Protein AF-A0A507BYQ8-F1 (afdb_monomer)

pLDDT: mean 74.05, std 13.28, range [30.5, 93.62]

InterPro domains:
  IPR000157 Toll/interleukin-1 receptor homology (TIR) domain [PF13676] (16-131)
  IPR011047 Quinoprotein alcohol dehydrogenase-like superfamily [SSF50998] (225-526)
  IPR015943 WD40/YVTN repeat-like-containing domain superfamily [G3DSA:2.130.10.10] (195-340)
  IPR015943 WD40/YVTN repeat-like-containing domain superfamily [G3DSA:2.130.10.10] (341-528)
  IPR035897 Toll/interleukin-1 receptor homology (TIR) domain superfamily [G3DSA:3.40.50.10140] (6-141)
  IPR035897 Toll/interleukin-1 receptor homology (TIR) domain superfamily [SSF52200] (12-134)

Radius of gyration: 25.66 Å; Cα contacts (8 Å, |Δi|>4): 1224; chains: 1; bounding box: 76×55×76 Å

Structure (mmCIF, N/CA/C/O backbone):
data_AF-A0A507BYQ8-F1
#
_entry.id   AF-A0A507BYQ8-F1
#
loop_
_atom_site.group_PDB
_atom_site.id
_atom_site.type_symbol
_atom_site.label_atom_id
_atom_site.label_alt_id
_atom_site.label_comp_id
_atom_site.label_asym_id
_atom_site.label_entity_id
_atom_site.label_seq_id
_atom_site.pdbx_PDB_ins_code
_atom_site.Cartn_x
_atom_site.Cartn_y
_atom_site.Cartn_z
_atom_site.occupancy
_atom_site.B_iso_or_equiv
_atom_site.auth_seq_id
_atom_site.auth_comp_id
_atom_site.auth_asym_id
_atom_site.auth_atom_id
_atom_site.pdbx_PDB_model_num
ATOM 1 N N . MET A 1 1 ? 28.624 -10.989 -25.364 1.00 43.06 1 MET A N 1
ATOM 2 C CA . MET A 1 1 ? 28.051 -11.951 -26.350 1.00 43.06 1 MET A CA 1
ATOM 3 C C . MET A 1 1 ? 26.937 -11.306 -27.208 1.00 43.06 1 MET A C 1
ATOM 5 O O . MET A 1 1 ? 25.967 -11.962 -27.564 1.00 43.06 1 MET A O 1
ATOM 9 N N . LEU A 1 2 ? 27.076 -10.019 -27.567 1.00 46.00 2 LEU A N 1
ATOM 10 C CA . LEU A 1 2 ? 26.006 -9.195 -28.169 1.00 46.00 2 LEU A CA 1
ATOM 11 C C . LEU A 1 2 ? 26.215 -8.873 -29.666 1.00 46.00 2 LEU A C 1
ATOM 13 O O . LEU A 1 2 ? 25.390 -8.202 -30.277 1.00 46.00 2 LEU A O 1
ATOM 17 N N . SER A 1 3 ? 27.318 -9.323 -30.271 1.00 40.09 3 SER A N 1
ATOM 18 C CA . SER A 1 3 ? 27.667 -9.039 -31.668 1.00 40.09 3 SER A CA 1
ATOM 19 C C . SER A 1 3 ? 26.988 -10.037 -32.611 1.00 40.09 3 SER A C 1
ATOM 21 O O . SER A 1 3 ? 27.476 -11.154 -32.781 1.00 40.09 3 SER A O 1
ATOM 23 N N . GLY A 1 4 ? 25.862 -9.649 -33.207 1.00 43.94 4 GLY A N 1
ATOM 24 C CA . GLY A 1 4 ? 25.210 -10.435 -34.263 1.00 43.94 4 GLY A CA 1
ATOM 25 C C . GLY A 1 4 ? 23.692 -10.288 -34.358 1.00 43.94 4 GLY A C 1
ATOM 26 O O . GLY A 1 4 ? 23.105 -10.811 -35.300 1.00 43.94 4 GLY A O 1
ATOM 27 N N . TRP A 1 5 ? 23.050 -9.596 -33.413 1.00 48.12 5 TRP A N 1
ATOM 28 C CA . TRP A 1 5 ? 21.605 -9.374 -33.443 1.00 48.12 5 TRP A CA 1
ATOM 29 C C . TRP A 1 5 ? 21.263 -7.976 -33.949 1.00 48.12 5 TRP A C 1
ATOM 31 O O . TRP A 1 5 ? 21.688 -6.979 -33.379 1.00 48.12 5 TRP A O 1
ATOM 41 N N . GLU A 1 6 ? 20.456 -7.926 -35.005 1.00 55.00 6 GLU A N 1
ATOM 42 C CA . GLU A 1 6 ? 19.752 -6.725 -35.445 1.00 55.00 6 GLU A CA 1
ATOM 43 C C . GLU A 1 6 ? 18.314 -6.796 -34.920 1.00 55.00 6 GLU A C 1
ATOM 45 O O . GLU A 1 6 ? 17.755 -7.888 -34.792 1.00 55.00 6 GLU A O 1
ATOM 50 N N . CYS A 1 7 ? 17.685 -5.647 -34.657 1.00 55.84 7 CYS A N 1
ATOM 51 C CA . CYS A 1 7 ? 16.266 -5.528 -34.297 1.00 55.84 7 CYS A CA 1
ATOM 52 C C . CYS A 1 7 ? 15.362 -5.897 -35.505 1.00 55.84 7 CYS A C 1
ATOM 54 O O . CYS A 1 7 ? 14.591 -5.091 -36.027 1.00 55.84 7 CYS A O 1
ATOM 56 N N . LYS A 1 8 ? 15.517 -7.109 -36.050 1.00 51.09 8 LYS A N 1
ATOM 57 C CA . LYS A 1 8 ? 14.820 -7.597 -37.240 1.00 51.09 8 LYS A CA 1
ATOM 58 C C . LYS A 1 8 ? 13.480 -8.215 -36.834 1.00 51.09 8 LYS A C 1
ATOM 60 O O . LYS A 1 8 ? 13.390 -9.380 -36.480 1.00 51.09 8 LYS A O 1
ATOM 65 N N . ARG A 1 9 ? 12.453 -7.361 -36.918 1.00 48.25 9 ARG A N 1
ATOM 66 C CA . ARG A 1 9 ? 11.011 -7.614 -37.129 1.00 48.25 9 ARG A CA 1
ATOM 67 C C . ARG A 1 9 ? 10.398 -8.867 -36.488 1.00 48.25 9 ARG A C 1
ATOM 69 O O . ARG A 1 9 ? 10.345 -9.937 -37.083 1.00 48.25 9 ARG A O 1
ATOM 76 N N . GLY A 1 10 ? 9.732 -8.614 -35.367 1.00 49.22 10 GLY A N 1
ATOM 77 C CA . GLY A 1 10 ? 8.622 -9.394 -34.834 1.00 49.22 10 GLY A CA 1
ATOM 78 C C . GLY A 1 10 ? 8.331 -8.931 -33.413 1.00 49.22 10 GLY A C 1
ATOM 79 O O . GLY A 1 10 ? 9.190 -9.073 -32.550 1.00 49.22 10 GLY A O 1
ATOM 80 N N . TYR A 1 11 ? 7.155 -8.342 -33.175 1.00 49.69 11 TYR A N 1
ATOM 81 C CA . TYR A 1 11 ? 6.679 -8.042 -31.822 1.00 49.69 11 TYR A CA 1
ATOM 82 C C . TYR A 1 11 ? 6.757 -9.313 -30.974 1.00 49.69 11 TYR A C 1
ATOM 84 O O . TYR A 1 11 ? 6.121 -10.315 -31.299 1.00 49.69 11 TYR A O 1
ATOM 92 N N . SER A 1 12 ? 7.498 -9.269 -29.874 1.00 58.22 12 SER A N 1
ATOM 93 C CA . SER A 1 12 ? 7.491 -10.329 -28.876 1.00 58.22 12 SER A CA 1
ATOM 94 C C . SER A 1 12 ? 7.154 -9.694 -27.539 1.00 58.22 12 SER A C 1
ATOM 96 O O . SER A 1 12 ? 7.813 -8.759 -27.090 1.00 58.22 12 SER A O 1
ATOM 98 N N . LYS A 1 13 ? 6.094 -10.206 -26.906 1.00 56.88 13 LYS A N 1
ATOM 99 C CA . LYS A 1 13 ? 5.585 -9.736 -25.609 1.00 56.88 13 LYS A CA 1
ATOM 100 C C . LYS A 1 13 ? 6.613 -9.852 -24.467 1.00 56.88 13 LYS A C 1
ATOM 102 O O . LYS A 1 13 ? 6.353 -9.359 -23.381 1.00 56.88 13 LYS A O 1
ATOM 107 N N . HIS A 1 14 ? 7.774 -10.464 -24.716 1.00 64.00 14 HIS A N 1
ATOM 108 C CA . HIS A 1 14 ? 8.790 -10.828 -23.721 1.00 64.00 14 HIS A CA 1
ATOM 109 C C . HIS A 1 14 ? 10.092 -10.017 -23.857 1.00 64.00 14 HIS A C 1
ATOM 111 O O . HIS A 1 14 ? 11.159 -10.434 -23.402 1.00 64.00 14 HIS A O 1
ATOM 117 N N . HIS A 1 15 ? 10.021 -8.888 -24.560 1.00 80.50 15 HIS A N 1
ATOM 118 C CA . HIS A 1 15 ? 11.156 -8.023 -24.855 1.00 80.50 15 HIS A CA 1
ATOM 119 C C . HIS A 1 15 ? 11.270 -6.863 -23.861 1.00 80.50 15 HIS A C 1
ATOM 121 O O . HIS A 1 15 ? 10.263 -6.261 -23.469 1.00 80.50 15 HIS A O 1
ATOM 127 N N . VAL A 1 16 ? 12.514 -6.551 -23.496 1.00 86.75 16 VAL A N 1
ATOM 128 C CA . VAL A 1 16 ? 12.895 -5.514 -22.534 1.00 86.75 16 VAL A CA 1
ATOM 129 C C . VAL A 1 16 ? 13.852 -4.527 -23.193 1.00 86.75 16 VAL A C 1
ATOM 131 O O . VAL A 1 16 ? 14.903 -4.917 -23.705 1.00 86.75 16 VAL A O 1
ATOM 134 N N . PHE A 1 17 ? 13.537 -3.241 -23.114 1.00 88.75 17 PHE A N 1
ATOM 135 C CA . PHE A 1 17 ? 14.405 -2.165 -23.575 1.00 88.75 17 PHE A CA 1
ATOM 136 C C . PHE A 1 17 ? 15.035 -1.462 -22.379 1.00 88.75 17 PHE A C 1
ATOM 138 O O . PHE A 1 17 ? 14.327 -1.114 -21.440 1.00 88.75 17 PHE A O 1
ATOM 145 N N . ILE A 1 18 ? 16.346 -1.226 -22.408 1.00 89.38 18 ILE A N 1
ATOM 146 C CA . ILE A 1 18 ? 17.027 -0.426 -21.385 1.00 89.38 18 ILE A CA 1
ATOM 147 C C . ILE A 1 18 ? 17.365 0.947 -21.970 1.00 89.38 18 ILE A C 1
ATOM 149 O O . ILE A 1 18 ? 18.219 1.058 -22.852 1.00 89.38 18 ILE A O 1
ATOM 153 N N . SER A 1 19 ? 16.721 1.984 -21.435 1.00 89.06 19 SER A N 1
ATOM 154 C CA . SER A 1 19 ? 17.076 3.391 -21.649 1.00 89.06 19 SER A CA 1
ATOM 155 C C . SER A 1 19 ? 18.147 3.786 -20.636 1.00 89.06 19 SER A C 1
ATOM 157 O O . SER A 1 19 ? 17.953 3.625 -19.433 1.00 89.06 19 SER A O 1
ATOM 159 N N . TYR A 1 20 ? 19.297 4.270 -21.099 1.00 86.56 20 TYR A N 1
ATOM 160 C CA . TYR A 1 20 ? 20.439 4.587 -20.240 1.00 86.56 20 TYR A CA 1
ATOM 161 C C . TYR A 1 20 ? 21.298 5.689 -20.854 1.00 86.56 20 TYR A C 1
ATOM 163 O O . TYR A 1 20 ? 21.345 5.870 -22.069 1.00 86.56 20 TYR A O 1
ATOM 171 N N . ARG A 1 21 ? 22.054 6.397 -20.011 1.00 82.31 21 ARG A N 1
ATOM 172 C CA . ARG A 1 21 ? 23.092 7.330 -20.464 1.00 82.31 21 ARG A CA 1
ATOM 173 C C . ARG A 1 21 ? 24.483 6.756 -20.228 1.00 82.31 21 ARG A C 1
ATOM 175 O O . ARG A 1 21 ? 24.882 6.470 -19.103 1.00 82.31 21 ARG A O 1
ATOM 182 N N . ALA A 1 22 ? 25.244 6.621 -21.309 1.00 60.44 22 ALA A N 1
ATOM 183 C CA . ALA A 1 22 ? 26.465 5.829 -21.345 1.00 60.44 22 ALA A CA 1
ATOM 184 C C . ALA A 1 22 ? 27.749 6.678 -21.245 1.00 60.44 22 ALA A C 1
ATOM 186 O O . ALA A 1 22 ? 28.260 7.156 -22.258 1.00 60.44 22 ALA A O 1
ATOM 187 N N . ARG A 1 23 ? 28.337 6.817 -20.050 1.00 64.75 23 ARG A N 1
ATOM 188 C CA . ARG A 1 23 ? 29.755 7.210 -19.881 1.00 64.75 23 ARG A CA 1
ATOM 189 C C . ARG A 1 23 ? 30.410 6.376 -18.778 1.00 64.75 23 ARG A C 1
ATOM 191 O O . ARG A 1 23 ? 29.764 6.065 -17.781 1.00 64.75 23 ARG A O 1
ATOM 198 N N . GLY A 1 24 ? 31.683 6.020 -18.966 1.00 71.38 24 GLY A N 1
ATOM 199 C CA . GLY A 1 24 ? 32.476 5.275 -17.979 1.00 71.38 24 GLY A CA 1
ATOM 200 C C . GLY A 1 24 ? 31.813 3.970 -17.519 1.00 71.38 24 GLY A C 1
ATOM 201 O O . GLY A 1 24 ? 31.249 3.237 -18.331 1.00 71.38 24 GLY A O 1
ATOM 202 N N . ALA A 1 25 ? 31.853 3.710 -16.210 1.00 72.12 25 ALA A N 1
ATOM 203 C CA . ALA A 1 25 ? 31.331 2.491 -15.585 1.00 72.12 25 ALA A CA 1
ATOM 204 C C . ALA A 1 25 ? 29.817 2.276 -15.793 1.00 72.12 25 ALA A C 1
ATOM 206 O O . ALA A 1 25 ? 29.375 1.141 -15.940 1.00 72.12 25 ALA A O 1
ATOM 207 N N . ASN A 1 26 ? 29.019 3.346 -15.904 1.00 73.94 26 ASN A N 1
ATOM 208 C CA . ASN A 1 26 ? 27.565 3.242 -16.095 1.00 73.94 26 ASN A CA 1
ATOM 209 C C . ASN A 1 26 ? 27.182 2.588 -17.430 1.00 73.94 26 ASN A C 1
ATOM 211 O O . ASN A 1 26 ? 26.169 1.897 -17.515 1.00 73.94 26 ASN A O 1
ATOM 215 N N . ARG A 1 27 ? 28.012 2.767 -18.468 1.00 80.94 27 ARG A N 1
ATOM 216 C CA . ARG A 1 27 ? 27.821 2.090 -19.758 1.00 80.94 27 ARG A CA 1
ATOM 217 C C . ARG A 1 27 ? 28.009 0.583 -19.630 1.00 80.94 27 ARG A C 1
ATOM 219 O O . ARG A 1 27 ? 27.252 -0.172 -20.232 1.00 80.94 27 ARG A O 1
ATOM 226 N N . GLU A 1 28 ? 29.029 0.168 -18.888 1.00 82.62 28 GLU A N 1
ATOM 227 C CA . GLU A 1 28 ? 29.352 -1.246 -18.714 1.00 82.62 28 GLU A CA 1
ATOM 228 C C . GLU A 1 28 ? 28.320 -1.939 -17.826 1.00 82.62 28 GLU A C 1
ATOM 230 O O . GLU A 1 28 ? 27.842 -3.015 -18.155 1.00 82.62 28 GLU A O 1
ATOM 235 N N . ASN A 1 29 ? 27.867 -1.265 -16.773 1.00 83.50 29 ASN A N 1
ATOM 236 C CA . ASN A 1 29 ? 26.818 -1.762 -15.889 1.00 83.50 29 ASN A CA 1
ATOM 237 C C . ASN A 1 29 ? 25.488 -2.002 -16.624 1.00 83.50 29 ASN A C 1
ATOM 239 O O . ASN A 1 29 ? 24.905 -3.077 -16.501 1.00 83.50 29 ASN A O 1
ATOM 243 N N . ALA A 1 30 ? 25.039 -1.059 -17.460 1.00 84.38 30 ALA A N 1
ATOM 244 C CA . ALA A 1 30 ? 23.836 -1.251 -18.276 1.00 84.38 30 ALA A CA 1
ATOM 245 C C . ALA A 1 30 ? 23.984 -2.411 -19.284 1.00 84.38 30 ALA A C 1
ATOM 247 O O . ALA A 1 30 ? 23.023 -3.137 -19.547 1.00 84.38 30 ALA A O 1
ATOM 248 N N . ARG A 1 31 ? 25.194 -2.626 -19.827 1.00 86.00 31 ARG A N 1
ATOM 249 C CA . ARG A 1 31 ? 25.502 -3.786 -20.682 1.00 86.00 31 ARG A CA 1
ATOM 250 C C . ARG A 1 31 ? 25.463 -5.094 -19.906 1.00 86.00 31 ARG A C 1
ATOM 252 O O . ARG A 1 31 ? 24.828 -6.030 -20.377 1.00 86.00 31 ARG A O 1
ATOM 259 N N . ASN A 1 32 ? 26.071 -5.139 -18.727 1.00 87.50 32 ASN A N 1
ATOM 260 C CA . ASN A 1 32 ? 26.066 -6.315 -17.861 1.00 87.50 32 ASN A CA 1
ATOM 261 C C . ASN A 1 32 ? 24.641 -6.697 -17.455 1.00 87.50 32 ASN A C 1
ATOM 263 O O . ASN A 1 32 ? 24.289 -7.871 -17.532 1.00 87.50 32 ASN A O 1
ATOM 267 N N . LEU A 1 33 ? 23.795 -5.717 -17.124 1.00 87.38 33 LEU A N 1
ATOM 268 C CA . LEU A 1 33 ? 22.374 -5.948 -16.865 1.00 87.38 33 LEU A CA 1
ATOM 269 C C . LEU A 1 33 ? 21.660 -6.534 -18.094 1.00 87.38 33 LEU A C 1
ATOM 271 O O . LEU A 1 33 ? 20.930 -7.518 -17.970 1.00 87.38 33 LEU A O 1
ATOM 275 N N . ALA A 1 34 ? 21.890 -5.975 -19.287 1.00 88.94 34 ALA A N 1
ATOM 276 C CA . ALA A 1 34 ? 21.309 -6.505 -20.521 1.00 88.94 34 ALA A CA 1
ATOM 277 C C . ALA A 1 34 ? 21.774 -7.944 -20.807 1.00 88.94 34 ALA A C 1
ATOM 279 O O . ALA A 1 34 ? 20.967 -8.795 -21.183 1.00 88.94 34 ALA A O 1
ATOM 280 N N . GLU A 1 35 ? 23.066 -8.239 -20.638 1.00 88.38 35 GLU A N 1
ATOM 281 C CA . GLU A 1 35 ? 23.615 -9.587 -20.820 1.00 88.38 35 GLU A CA 1
ATOM 282 C C . GLU A 1 35 ? 23.059 -10.570 -19.791 1.00 88.38 35 GLU A C 1
ATOM 284 O O . GLU A 1 35 ? 22.679 -11.678 -20.167 1.00 88.38 35 GLU A O 1
ATOM 289 N N . TYR A 1 36 ? 22.952 -10.151 -18.530 1.00 88.62 36 TYR A N 1
ATOM 290 C CA . TYR A 1 36 ? 22.345 -10.936 -17.466 1.00 88.62 36 TYR A CA 1
ATOM 291 C C . TYR A 1 36 ? 20.888 -11.276 -17.801 1.00 88.62 36 TYR A C 1
ATOM 293 O O . TYR A 1 36 ? 20.544 -12.453 -17.827 1.00 88.62 36 TYR A O 1
ATOM 301 N N . LEU A 1 37 ? 20.048 -10.294 -18.159 1.00 88.00 37 LEU A N 1
ATOM 302 C CA . LEU A 1 37 ? 18.643 -10.533 -18.522 1.00 88.00 37 LEU A CA 1
ATOM 303 C C . LEU A 1 37 ? 18.502 -11.444 -19.753 1.00 88.00 37 LEU A C 1
ATOM 305 O O . LEU A 1 37 ? 17.625 -12.302 -19.779 1.00 88.00 37 LEU A O 1
ATOM 309 N N . ASN A 1 38 ? 19.396 -11.328 -20.740 1.00 87.62 38 ASN A N 1
ATOM 310 C CA . ASN A 1 38 ? 19.420 -12.202 -21.920 1.00 87.62 38 ASN A CA 1
ATOM 311 C C . ASN A 1 38 ? 19.806 -13.661 -21.619 1.00 87.62 38 ASN A C 1
ATOM 313 O O . ASN A 1 38 ? 19.636 -14.524 -22.484 1.00 87.62 38 ASN A O 1
ATOM 317 N N . GLN A 1 39 ? 20.351 -13.958 -20.439 1.00 87.38 39 GLN A N 1
ATOM 318 C CA . GLN A 1 39 ? 20.620 -15.331 -19.994 1.00 87.38 39 GLN A CA 1
ATOM 319 C C . GLN A 1 39 ? 19.404 -15.959 -19.298 1.00 87.38 39 GLN A C 1
ATOM 321 O O . GLN A 1 39 ? 19.401 -17.160 -19.033 1.00 87.38 39 GLN A O 1
ATOM 326 N N . GLN A 1 40 ? 18.358 -15.172 -19.033 1.00 86.62 40 GLN A N 1
ATOM 327 C CA . GLN A 1 40 ? 17.205 -15.596 -18.250 1.00 86.62 40 GLN A CA 1
ATOM 328 C C . GLN A 1 40 ? 16.059 -16.115 -19.121 1.00 86.62 40 GLN A C 1
ATOM 330 O O . GLN A 1 40 ? 15.900 -15.776 -20.297 1.00 86.62 40 GLN A O 1
ATOM 335 N N . THR A 1 41 ? 15.217 -16.936 -18.498 1.00 82.50 41 THR A N 1
ATOM 336 C CA . THR A 1 41 ? 13.986 -17.462 -19.091 1.00 82.50 41 THR A CA 1
ATOM 337 C C . THR A 1 41 ? 12.792 -17.224 -18.169 1.00 82.50 41 THR A C 1
ATOM 339 O O . THR A 1 41 ? 12.920 -17.125 -16.942 1.00 82.50 41 THR A O 1
ATOM 342 N N . LEU A 1 42 ? 11.620 -17.102 -18.781 1.00 73.00 42 LEU A N 1
ATOM 343 C CA . LEU A 1 42 ? 10.312 -17.118 -18.148 1.00 73.00 42 LEU A CA 1
ATOM 344 C C . LEU A 1 42 ? 9.869 -18.578 -18.044 1.00 73.00 42 LEU A C 1
ATOM 346 O O . LEU A 1 42 ? 9.800 -19.275 -19.058 1.00 73.00 42 LEU A O 1
ATOM 350 N N . GLY A 1 43 ? 9.631 -19.054 -16.821 1.00 65.38 43 GLY A N 1
ATOM 351 C CA . GLY A 1 43 ? 9.092 -20.393 -16.594 1.00 65.38 43 GLY A CA 1
ATOM 352 C C . GLY A 1 43 ? 7.649 -20.462 -17.084 1.00 65.38 43 GLY A C 1
ATOM 353 O O . GLY A 1 43 ? 6.879 -19.537 -16.833 1.00 65.38 43 GLY A O 1
ATOM 354 N N . GLY A 1 44 ? 7.290 -21.529 -17.797 1.00 55.16 44 GLY A N 1
ATOM 355 C CA . GLY A 1 44 ? 5.900 -21.779 -18.157 1.00 55.16 44 GLY A CA 1
ATOM 356 C C . GLY A 1 44 ? 5.108 -22.115 -16.903 1.00 55.16 44 GLY A C 1
ATOM 357 O O . GLY A 1 44 ? 5.386 -23.126 -16.264 1.00 55.16 44 GLY A O 1
ATOM 358 N N . ILE A 1 45 ? 4.149 -21.263 -16.547 1.00 46.28 45 ILE A N 1
ATOM 359 C CA . ILE A 1 45 ? 3.318 -21.430 -15.346 1.00 46.28 45 ILE A CA 1
ATOM 360 C C . ILE A 1 45 ? 2.428 -22.691 -15.469 1.00 46.28 45 ILE A C 1
ATOM 362 O O . ILE A 1 45 ? 2.090 -23.294 -14.460 1.00 46.28 45 ILE A O 1
ATOM 366 N N . ASP A 1 46 ? 2.207 -23.196 -16.695 1.00 41.66 46 ASP A N 1
ATOM 367 C CA . ASP A 1 46 ? 1.241 -24.271 -16.986 1.00 41.66 46 ASP A CA 1
ATOM 368 C C . ASP A 1 46 ? 1.802 -25.396 -17.888 1.00 41.66 46 ASP A C 1
ATOM 370 O O . ASP A 1 46 ? 1.087 -25.983 -18.701 1.00 41.66 46 ASP A O 1
ATOM 374 N N . GLY A 1 47 ? 3.112 -25.667 -17.840 1.00 49.38 47 GLY A N 1
ATOM 375 C CA . GLY A 1 47 ? 3.752 -26.628 -18.760 1.00 49.38 47 GLY A CA 1
ATOM 376 C C . GLY A 1 47 ? 3.960 -26.094 -20.186 1.00 49.38 47 GLY A C 1
ATOM 377 O O . GLY A 1 47 ? 4.296 -26.850 -21.100 1.00 49.38 47 GLY A O 1
ATOM 378 N N . SER A 1 48 ? 3.796 -24.784 -20.383 1.00 53.22 48 SER A N 1
ATOM 379 C CA . SER A 1 48 ? 4.209 -24.073 -21.592 1.00 53.22 48 SER A CA 1
ATOM 380 C C . SER A 1 48 ? 5.744 -24.017 -21.715 1.00 53.22 48 SER A C 1
ATOM 382 O O . SER A 1 48 ? 6.458 -24.037 -20.707 1.00 53.22 48 SER A O 1
ATOM 384 N N . PRO A 1 49 ? 6.294 -23.976 -22.945 1.00 58.56 49 PRO A N 1
ATOM 385 C CA . PRO A 1 49 ? 7.736 -23.903 -23.149 1.00 58.56 49 PRO A CA 1
ATOM 386 C C . PRO A 1 49 ? 8.299 -22.615 -22.548 1.00 58.56 49 PRO A C 1
ATOM 388 O O . PRO A 1 49 ? 7.705 -21.544 -22.684 1.00 58.56 49 PRO A O 1
ATOM 391 N N . SER A 1 50 ? 9.460 -22.721 -21.898 1.00 70.38 50 SER A N 1
ATOM 392 C CA . SER A 1 50 ? 10.132 -21.567 -21.314 1.00 70.38 50 SER A CA 1
ATOM 393 C C . SER A 1 50 ? 10.457 -20.534 -22.392 1.00 70.38 50 SER A C 1
ATOM 395 O O . SER A 1 50 ? 11.033 -20.847 -23.438 1.00 70.38 50 SER A O 1
ATOM 397 N N . VAL A 1 51 ? 10.069 -19.284 -22.147 1.00 75.56 51 VAL A N 1
ATOM 398 C CA . VAL A 1 51 ? 10.291 -18.192 -23.099 1.00 75.56 51 VAL A CA 1
ATOM 399 C C . VAL A 1 51 ? 11.535 -17.424 -22.687 1.00 75.56 51 VAL A C 1
ATOM 401 O O . VAL A 1 51 ? 11.669 -17.007 -21.539 1.00 75.56 51 VAL A O 1
ATOM 404 N N . LYS A 1 52 ? 12.473 -17.231 -23.612 1.00 81.12 52 LYS A N 1
ATOM 405 C CA . LYS A 1 52 ? 13.687 -16.460 -23.343 1.00 81.12 52 LYS A CA 1
ATOM 406 C C . LYS A 1 52 ? 13.352 -14.974 -23.178 1.00 81.12 52 LYS A C 1
ATOM 408 O O . LYS A 1 52 ? 12.592 -14.422 -23.972 1.00 81.12 52 LYS A O 1
ATOM 413 N N . ILE A 1 53 ? 13.935 -14.329 -22.168 1.00 83.06 53 ILE A N 1
ATOM 414 C CA . ILE A 1 53 ? 13.881 -12.869 -22.053 1.00 83.06 53 ILE A CA 1
ATOM 415 C C . ILE A 1 53 ? 14.866 -12.295 -23.068 1.00 83.06 53 ILE A C 1
ATOM 417 O O . ILE A 1 53 ? 16.035 -12.682 -23.097 1.00 83.06 53 ILE A O 1
ATOM 421 N N . HIS A 1 54 ? 14.397 -11.369 -23.899 1.00 83.50 54 HIS A N 1
ATOM 422 C CA . HIS A 1 54 ? 15.264 -10.649 -24.826 1.00 83.50 54 HIS A CA 1
ATOM 423 C C . HIS A 1 54 ? 15.396 -9.207 -24.364 1.00 83.50 54 HIS A C 1
ATOM 425 O O . HIS A 1 54 ? 14.416 -8.466 -24.332 1.00 83.50 54 HIS A O 1
ATOM 431 N N . CYS A 1 55 ? 16.612 -8.814 -24.008 1.00 86.00 55 CYS A N 1
ATOM 432 C CA . CYS A 1 55 ? 16.918 -7.483 -23.516 1.00 86.00 55 CYS A CA 1
ATOM 433 C C . CYS A 1 55 ? 17.864 -6.753 -24.472 1.00 86.00 55 CYS A C 1
ATOM 435 O O . CYS A 1 55 ? 18.836 -7.340 -24.952 1.00 86.00 55 CYS A O 1
ATOM 437 N N . TYR A 1 56 ? 17.604 -5.479 -24.756 1.00 79.44 56 TYR A N 1
ATOM 438 C CA . TYR A 1 56 ? 18.433 -4.703 -25.673 1.00 79.44 56 TYR A CA 1
ATOM 439 C C . TYR A 1 56 ? 18.597 -3.239 -25.257 1.00 79.44 56 TYR A C 1
ATOM 441 O O . TYR A 1 56 ? 17.790 -2.659 -24.532 1.00 79.44 56 TYR A O 1
ATOM 449 N N . LEU A 1 57 ? 19.692 -2.665 -25.752 1.00 80.00 57 LEU A N 1
ATOM 450 C CA . LEU A 1 57 ? 20.094 -1.269 -25.609 1.00 80.00 57 LEU A CA 1
ATOM 451 C C . LEU A 1 57 ? 19.831 -0.532 -26.929 1.00 80.00 57 LEU A C 1
ATOM 453 O O . LEU A 1 57 ? 19.823 -1.153 -27.996 1.00 80.00 57 LEU A O 1
ATOM 457 N N . ASP A 1 58 ? 19.699 0.789 -26.864 1.00 71.06 58 ASP A N 1
ATOM 458 C CA . ASP A 1 58 ? 19.603 1.706 -28.012 1.00 71.06 58 ASP A CA 1
ATOM 459 C C . ASP A 1 58 ? 20.586 1.375 -29.157 1.00 71.06 58 ASP A C 1
ATOM 461 O O . ASP A 1 58 ? 20.183 1.181 -30.304 1.00 71.06 58 ASP A O 1
ATOM 465 N N . GLN A 1 59 ? 21.869 1.197 -28.834 1.00 69.62 59 GLN A N 1
ATOM 466 C CA . GLN A 1 59 ? 22.965 0.941 -29.769 1.00 69.62 59 GLN A CA 1
ATOM 467 C C . GLN A 1 59 ? 22.843 -0.411 -30.481 1.00 69.62 59 GLN A C 1
ATOM 469 O O . GLN A 1 59 ? 23.376 -0.575 -31.572 1.00 69.62 59 GLN A O 1
ATOM 474 N N . LEU A 1 60 ? 22.149 -1.377 -29.872 1.00 70.06 60 LEU A N 1
ATOM 475 C CA . LEU A 1 60 ? 21.912 -2.702 -30.455 1.00 70.06 60 LEU A CA 1
ATOM 476 C C . LEU A 1 60 ? 20.737 -2.683 -31.444 1.00 70.06 60 LEU A C 1
ATOM 478 O O . LEU A 1 60 ? 20.518 -3.647 -32.171 1.00 70.06 60 LEU A O 1
ATOM 482 N N . CYS A 1 61 ? 19.982 -1.582 -31.476 1.00 67.56 61 CYS A N 1
ATOM 483 C CA . CYS A 1 61 ? 18.866 -1.378 -32.393 1.00 67.56 61 CYS A CA 1
ATOM 484 C C . CYS A 1 61 ? 19.242 -0.508 -33.604 1.00 67.56 61 CYS A C 1
ATOM 486 O O . CYS A 1 61 ? 18.389 -0.246 -34.454 1.00 67.56 61 CYS A O 1
ATOM 488 N N . LEU A 1 62 ? 20.498 -0.054 -33.689 1.00 66.62 62 LEU A N 1
ATOM 489 C CA . LEU A 1 62 ? 21.005 0.749 -34.798 1.00 66.62 62 LEU A CA 1
ATOM 490 C C . LEU A 1 62 ? 21.607 -0.140 -35.887 1.00 66.62 62 LEU A C 1
ATOM 492 O O . LEU A 1 62 ? 22.338 -1.084 -35.611 1.00 66.62 62 LEU A O 1
ATOM 496 N N . VAL A 1 63 ? 21.306 0.209 -37.135 1.00 68.19 63 VAL A N 1
ATOM 497 C CA . VAL A 1 63 ? 21.996 -0.291 -38.330 1.00 68.19 63 VAL A CA 1
ATOM 498 C C . VAL A 1 63 ? 22.984 0.773 -38.796 1.00 68.19 63 VAL A C 1
ATOM 500 O O . VAL A 1 63 ? 22.752 1.964 -38.569 1.00 68.19 63 VAL A O 1
ATOM 503 N N . ASP A 1 64 ? 24.072 0.367 -39.449 1.00 68.50 64 ASP A N 1
ATOM 504 C CA . ASP A 1 64 ? 25.079 1.304 -39.951 1.00 68.50 64 ASP A CA 1
ATOM 505 C C . ASP A 1 64 ? 24.437 2.393 -40.829 1.00 68.50 64 ASP A C 1
ATOM 507 O O . ASP A 1 64 ? 23.716 2.114 -41.787 1.00 68.50 64 ASP A O 1
ATOM 511 N N . GLY A 1 65 ? 24.676 3.657 -40.464 1.00 65.31 65 GLY A N 1
ATOM 512 C CA . GLY A 1 65 ? 24.107 4.833 -41.133 1.00 65.31 65 GLY A CA 1
ATOM 513 C C . GLY A 1 65 ? 22.689 5.235 -40.696 1.00 65.31 65 GLY A C 1
ATOM 514 O O . GLY A 1 65 ? 22.173 6.235 -41.195 1.00 65.31 65 GLY A O 1
ATOM 515 N N . ALA A 1 66 ? 22.048 4.512 -39.770 1.00 67.06 66 ALA A N 1
ATOM 516 C CA . ALA A 1 66 ? 20.709 4.843 -39.282 1.00 67.06 66 ALA A CA 1
ATOM 517 C C . ALA A 1 66 ? 20.701 5.996 -38.262 1.00 67.06 66 ALA A C 1
ATOM 519 O O . ALA A 1 66 ? 21.632 6.182 -37.478 1.00 67.06 66 ALA A O 1
ATOM 520 N N . ASN A 1 67 ? 19.598 6.754 -38.236 1.00 75.00 67 ASN A N 1
ATOM 521 C CA . ASN A 1 67 ? 19.372 7.789 -37.229 1.00 75.00 67 ASN A CA 1
ATOM 522 C C . ASN A 1 67 ? 19.141 7.148 -35.848 1.00 75.00 67 ASN A C 1
ATOM 524 O O . ASN A 1 67 ? 18.342 6.217 -35.718 1.00 75.00 67 ASN A O 1
ATOM 528 N N . PHE A 1 68 ? 19.793 7.698 -34.819 1.00 71.25 68 PHE A N 1
ATOM 529 C CA . PHE A 1 68 ? 19.630 7.301 -33.420 1.00 71.25 68 PHE A CA 1
ATOM 530 C C . PHE A 1 68 ? 18.156 7.186 -32.995 1.00 71.25 68 PHE A C 1
ATOM 532 O O . PHE A 1 68 ? 17.746 6.173 -32.430 1.00 71.25 68 PHE A O 1
ATOM 539 N N . VAL A 1 69 ? 17.341 8.188 -33.345 1.00 74.19 69 VAL A N 1
ATOM 540 C CA . VAL A 1 69 ? 15.909 8.246 -33.010 1.00 74.19 69 VAL A CA 1
ATOM 541 C C . VAL A 1 69 ? 15.163 7.036 -33.572 1.00 74.19 69 VAL A C 1
ATOM 543 O O . VAL A 1 69 ? 14.295 6.483 -32.904 1.00 74.19 69 VAL A O 1
ATOM 546 N N . THR A 1 70 ? 15.522 6.584 -34.774 1.00 71.94 70 THR A N 1
ATOM 547 C CA . THR A 1 70 ? 14.893 5.425 -35.415 1.00 71.94 70 THR A CA 1
ATOM 548 C C . THR A 1 70 ? 15.253 4.121 -34.704 1.00 71.94 70 THR A C 1
ATOM 550 O O . THR A 1 70 ? 14.370 3.297 -34.473 1.00 71.94 70 THR A O 1
ATOM 553 N N . GLY A 1 71 ? 16.522 3.932 -34.321 1.00 69.75 71 GLY A N 1
ATOM 554 C CA . GLY A 1 71 ? 16.949 2.735 -33.584 1.00 69.75 71 GLY A CA 1
ATOM 555 C C . GLY A 1 71 ? 16.254 2.616 -32.232 1.00 69.75 71 GLY A C 1
ATOM 556 O O . GLY A 1 71 ? 15.681 1.575 -31.914 1.00 69.75 71 GLY A O 1
ATOM 557 N N . PHE A 1 72 ? 16.209 3.715 -31.482 1.00 77.00 72 PHE A N 1
ATOM 558 C CA . PHE A 1 72 ? 15.498 3.775 -30.209 1.00 77.00 72 PHE A CA 1
ATOM 559 C C . PHE A 1 72 ? 13.981 3.537 -30.368 1.00 77.00 72 PHE A C 1
ATOM 561 O O . PHE A 1 72 ? 13.414 2.729 -29.634 1.00 77.00 72 PHE A O 1
ATOM 568 N N . GLN A 1 73 ? 13.309 4.174 -31.339 1.00 78.31 73 GLN A N 1
ATOM 569 C CA . GLN A 1 73 ? 11.867 3.982 -31.558 1.00 78.31 73 GLN A CA 1
ATOM 570 C C . GLN A 1 73 ? 11.528 2.525 -31.886 1.00 78.31 73 GLN A C 1
ATOM 572 O O . GLN A 1 73 ? 10.558 1.988 -31.352 1.00 78.31 73 GLN A O 1
ATOM 577 N N . ASN A 1 74 ? 12.347 1.864 -32.708 1.00 76.00 74 ASN A N 1
ATOM 578 C CA . ASN A 1 74 ? 12.200 0.434 -32.988 1.00 76.00 74 ASN A CA 1
ATOM 579 C C . ASN A 1 74 ? 12.358 -0.405 -31.716 1.00 76.00 74 ASN A C 1
ATOM 581 O O . ASN A 1 74 ? 11.592 -1.350 -31.495 1.00 76.00 74 ASN A O 1
ATOM 585 N N . GLY A 1 75 ? 13.315 -0.020 -30.869 1.00 76.19 75 GLY A N 1
ATOM 586 C CA . GLY A 1 75 ? 13.526 -0.612 -29.561 1.00 76.19 75 GLY A CA 1
ATOM 587 C C . GLY A 1 75 ? 12.301 -0.472 -28.656 1.00 76.19 75 GLY A C 1
ATOM 588 O O . GLY A 1 75 ? 11.807 -1.472 -28.144 1.00 76.19 75 GLY A O 1
ATOM 589 N N . LEU A 1 76 ? 11.734 0.726 -28.522 1.00 79.06 76 LEU A N 1
ATOM 590 C CA . LEU A 1 76 ? 10.496 0.912 -27.767 1.00 79.06 76 LEU A CA 1
ATOM 591 C C . LEU A 1 76 ? 9.363 0.062 -28.334 1.00 79.06 76 LEU A C 1
ATOM 593 O O . LEU A 1 76 ? 8.719 -0.676 -27.587 1.00 79.06 76 LEU A O 1
ATOM 597 N N . VAL A 1 77 ? 9.077 0.184 -29.635 1.00 77.06 77 VAL A N 1
ATOM 598 C CA . VAL A 1 77 ? 7.940 -0.481 -30.298 1.00 77.06 77 VAL A CA 1
ATOM 599 C C . VAL A 1 77 ? 7.978 -1.985 -30.060 1.00 77.06 77 VAL A C 1
ATOM 601 O O . VAL A 1 77 ? 6.939 -2.582 -29.797 1.00 77.06 77 VAL A O 1
ATOM 604 N N . SER A 1 78 ? 9.172 -2.569 -30.057 1.00 76.56 78 SER A N 1
ATOM 605 C CA . SER A 1 78 ? 9.365 -4.012 -29.934 1.00 76.56 78 SER A CA 1
ATOM 606 C C . SER A 1 78 ? 9.424 -4.526 -28.491 1.00 76.56 78 SER A C 1
ATOM 608 O O . SER A 1 78 ? 9.623 -5.726 -28.326 1.00 76.56 78 SER A O 1
ATOM 610 N N . SER A 1 79 ? 9.271 -3.667 -27.472 1.00 81.50 79 SER A N 1
ATOM 611 C CA . SER A 1 79 ? 9.360 -4.019 -26.044 1.00 81.50 79 SER A CA 1
ATOM 612 C C . SER A 1 79 ? 8.028 -3.919 -25.314 1.00 81.50 79 SER A C 1
ATOM 614 O O . SER A 1 79 ? 7.239 -3.005 -25.565 1.00 81.50 79 SER A O 1
ATOM 616 N N . ARG A 1 80 ? 7.822 -4.827 -24.350 1.00 80.69 80 ARG A N 1
ATOM 617 C CA . ARG A 1 80 ? 6.738 -4.731 -23.358 1.00 80.69 80 ARG A CA 1
ATOM 618 C C . ARG A 1 80 ? 7.181 -3.953 -22.124 1.00 80.69 80 ARG A C 1
ATOM 620 O O . ARG A 1 80 ? 6.371 -3.229 -21.558 1.00 80.69 80 ARG A O 1
ATOM 627 N N . VAL A 1 81 ? 8.455 -4.066 -21.745 1.00 85.00 81 VAL A N 1
ATOM 628 C CA . VAL A 1 81 ? 9.026 -3.393 -20.570 1.00 85.00 81 VAL A CA 1
ATOM 629 C C . VAL A 1 81 ? 10.145 -2.456 -20.994 1.00 85.00 81 VAL A C 1
ATOM 631 O O . VAL A 1 81 ? 11.021 -2.839 -21.767 1.00 85.00 81 VAL A O 1
ATOM 634 N N . VAL A 1 82 ? 10.138 -1.241 -20.456 1.00 89.06 82 VAL A N 1
ATOM 635 C CA . VAL A 1 82 ? 11.230 -0.277 -20.586 1.00 89.06 82 VAL A CA 1
ATOM 636 C C . VAL A 1 82 ? 11.833 -0.029 -19.217 1.00 89.06 82 VAL A C 1
ATOM 638 O O . VAL A 1 82 ? 11.184 0.527 -18.336 1.00 89.06 82 VAL A O 1
ATOM 641 N N . LEU A 1 83 ? 13.089 -0.423 -19.056 1.00 89.94 83 LEU A N 1
ATOM 642 C CA . LEU A 1 83 ? 13.893 -0.136 -17.881 1.00 89.94 83 LEU A CA 1
ATOM 643 C C . LEU A 1 83 ? 14.572 1.221 -18.071 1.00 89.94 83 LEU A C 1
ATOM 645 O O . LEU A 1 83 ? 15.372 1.388 -18.992 1.00 89.94 83 LEU A O 1
ATOM 649 N N . LEU A 1 84 ? 14.269 2.189 -17.207 1.00 90.00 84 LEU A N 1
ATOM 650 C CA . LEU A 1 84 ? 14.997 3.458 -17.173 1.00 90.00 84 LEU A CA 1
ATOM 651 C C . LEU A 1 84 ? 16.177 3.287 -16.219 1.00 90.00 84 LEU A C 1
ATOM 653 O O . LEU A 1 84 ? 15.987 3.249 -15.012 1.00 90.00 84 LEU A O 1
ATOM 657 N N . TYR A 1 85 ? 17.390 3.146 -16.737 1.00 88.62 85 TYR A N 1
ATOM 658 C CA . TYR A 1 85 ? 18.604 3.027 -15.933 1.00 88.62 85 TYR A CA 1
ATOM 659 C C . TYR A 1 85 ? 19.076 4.426 -15.508 1.00 88.62 85 TYR A C 1
ATOM 661 O O . TYR A 1 85 ? 19.697 5.153 -16.290 1.00 88.62 85 TYR A O 1
ATOM 669 N N . ILE A 1 86 ? 18.746 4.817 -14.273 1.00 86.31 86 ILE A N 1
ATOM 670 C CA . ILE A 1 86 ? 18.909 6.179 -13.750 1.00 86.31 86 ILE A CA 1
ATOM 671 C C . ILE A 1 86 ? 20.057 6.227 -12.743 1.00 86.31 86 ILE A C 1
ATOM 673 O O . ILE A 1 86 ? 20.004 5.619 -11.678 1.00 86.31 86 ILE A O 1
ATOM 677 N N . THR A 1 87 ? 21.073 7.027 -13.049 1.00 82.06 87 THR A N 1
ATOM 678 C CA . THR A 1 87 ? 22.187 7.350 -12.140 1.00 82.06 87 THR A CA 1
ATOM 679 C C . THR A 1 87 ? 22.193 8.847 -11.828 1.00 82.06 87 THR A C 1
ATOM 681 O O . THR A 1 87 ? 21.664 9.632 -12.619 1.00 82.06 87 THR A O 1
ATOM 684 N N . SER A 1 88 ? 22.837 9.273 -10.736 1.00 77.88 88 SER A N 1
ATOM 685 C CA . SER A 1 88 ? 22.971 10.705 -10.401 1.00 77.88 88 SER A CA 1
ATOM 686 C C . SER A 1 88 ? 23.540 11.504 -11.582 1.00 77.88 88 SER A C 1
ATOM 688 O O . SER A 1 88 ? 22.949 12.478 -12.051 1.00 77.88 88 SER A O 1
ATOM 690 N N . ASP A 1 89 ? 24.624 10.991 -12.173 1.00 76.75 89 ASP A N 1
ATOM 691 C CA . ASP A 1 89 ? 25.292 11.608 -13.319 1.00 76.75 89 ASP A CA 1
ATOM 692 C C . ASP A 1 89 ? 24.389 11.717 -14.552 1.00 76.75 89 ASP A C 1
ATOM 694 O O . ASP A 1 89 ? 24.475 12.682 -15.319 1.00 76.75 89 ASP A O 1
ATOM 698 N N . SER A 1 90 ? 23.510 10.729 -14.757 1.00 79.69 90 SER A N 1
ATOM 699 C CA . SER A 1 90 ? 22.607 10.714 -15.907 1.00 79.69 90 SER A CA 1
ATOM 700 C C . SER A 1 90 ? 21.616 11.876 -15.884 1.00 79.69 90 SER A C 1
ATOM 702 O O . SER A 1 90 ? 21.164 12.304 -16.940 1.00 79.69 90 SER A O 1
ATOM 704 N N . LEU A 1 91 ? 21.330 12.452 -14.719 1.00 83.19 91 LEU A N 1
ATOM 705 C CA . LEU A 1 91 ? 20.287 13.457 -14.550 1.00 83.19 91 LEU A CA 1
ATOM 706 C C . LEU A 1 91 ? 20.771 14.889 -14.787 1.00 83.19 91 LEU A C 1
ATOM 708 O O . LEU A 1 91 ? 19.964 15.754 -15.126 1.00 83.19 91 LEU A O 1
ATOM 712 N N . HIS A 1 92 ? 22.074 15.160 -14.655 1.00 82.25 92 HIS A N 1
ATOM 713 C CA . HIS A 1 92 ? 22.600 16.526 -14.725 1.00 82.25 92 HIS A CA 1
ATOM 714 C C . HIS A 1 92 ? 22.316 17.223 -16.060 1.00 82.25 92 HIS A C 1
ATOM 716 O O . HIS A 1 92 ? 21.941 18.393 -16.052 1.00 82.25 92 HIS A O 1
ATOM 722 N N . GLN A 1 93 ? 22.441 16.535 -17.205 1.00 83.69 93 GLN A N 1
ATOM 723 C CA . GLN A 1 93 ? 22.204 17.206 -18.496 1.00 83.69 93 GLN A CA 1
ATOM 724 C C . GLN A 1 93 ? 20.723 17.452 -18.794 1.00 83.69 93 GLN A C 1
ATOM 726 O O . GLN A 1 93 ? 20.418 18.339 -19.582 1.00 83.69 93 GLN A O 1
ATOM 731 N N . LEU A 1 94 ? 19.804 16.751 -18.115 1.00 88.44 94 LEU A N 1
ATOM 732 C CA . LEU A 1 94 ? 18.369 17.007 -18.272 1.00 88.44 94 LEU A CA 1
ATOM 733 C C . LEU A 1 94 ? 17.999 18.434 -17.829 1.00 88.44 94 LEU A C 1
ATOM 735 O O . LEU A 1 94 ? 17.039 19.006 -18.335 1.00 88.44 94 LEU A O 1
ATOM 739 N N . LYS A 1 95 ? 18.795 19.046 -16.936 1.00 88.44 95 LYS A N 1
ATOM 740 C CA . LYS A 1 95 ? 18.629 20.448 -16.510 1.00 88.44 95 LYS A CA 1
ATOM 741 C C . LYS A 1 95 ? 18.881 21.460 -17.638 1.00 88.44 95 LYS A C 1
ATOM 743 O O . LYS A 1 95 ? 18.482 22.607 -17.504 1.00 88.44 95 LYS A O 1
ATOM 748 N N . LEU A 1 96 ? 19.540 21.042 -18.723 1.00 89.69 96 LEU A N 1
ATOM 749 C CA . LEU A 1 96 ? 19.868 21.870 -19.891 1.00 89.69 96 LEU A CA 1
ATOM 750 C C . LEU A 1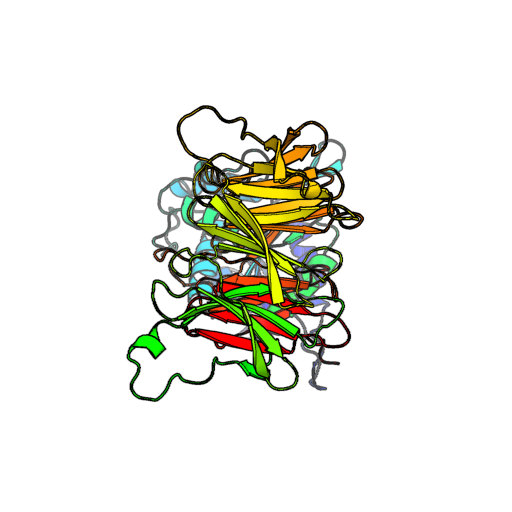 96 ? 19.028 21.503 -21.127 1.00 89.69 96 LEU A C 1
ATOM 752 O O . LEU A 1 96 ? 19.309 21.987 -22.226 1.00 89.69 96 LEU A O 1
ATOM 756 N N . ALA A 1 97 ? 18.021 20.633 -20.977 1.00 90.31 97 ALA A N 1
ATOM 757 C CA . ALA A 1 97 ? 17.240 20.101 -22.095 1.00 90.31 97 ALA A CA 1
ATOM 758 C C . ALA A 1 97 ? 16.311 21.145 -22.761 1.00 90.31 97 ALA A C 1
ATOM 760 O O . ALA A 1 97 ? 15.802 20.951 -23.868 1.00 90.31 97 ALA A O 1
ATOM 761 N N . ASP A 1 98 ? 16.096 22.284 -22.107 1.00 91.31 98 ASP A N 1
ATOM 762 C CA . ASP A 1 98 ? 15.425 23.462 -22.662 1.00 91.31 98 ASP A CA 1
ATOM 763 C C . ASP A 1 98 ? 16.327 24.233 -23.642 1.00 91.31 98 ASP A C 1
ATOM 765 O O . ASP A 1 98 ? 15.851 24.914 -24.552 1.00 91.31 98 ASP A O 1
ATOM 769 N N . GLN A 1 99 ? 17.645 24.092 -23.492 1.00 92.00 99 GLN A N 1
ATOM 770 C CA . GLN A 1 99 ? 18.656 24.755 -24.310 1.00 92.00 99 GLN A CA 1
ATOM 771 C C . GLN A 1 99 ? 19.251 23.826 -25.366 1.00 92.00 99 GLN A C 1
ATOM 773 O O . GLN A 1 99 ? 19.562 24.294 -26.465 1.00 92.00 99 GLN A O 1
ATOM 778 N N . GLN A 1 100 ? 19.398 22.534 -25.073 1.00 90.75 100 GLN A N 1
ATOM 779 C CA . GLN A 1 100 ? 20.012 21.545 -25.962 1.00 90.75 100 GLN A CA 1
ATOM 780 C C . GLN A 1 100 ? 19.145 20.281 -26.059 1.00 90.75 100 GLN A C 1
ATOM 782 O O . GLN A 1 100 ? 18.629 19.834 -25.042 1.00 90.75 100 GLN A O 1
ATOM 787 N N . PRO A 1 101 ? 18.977 19.681 -27.252 1.00 88.38 101 PRO A N 1
ATOM 788 C CA . PRO A 1 101 ? 18.267 18.410 -27.385 1.00 88.38 101 PRO A CA 1
ATOM 789 C C . PRO A 1 101 ? 18.907 17.298 -26.543 1.00 88.38 101 PRO A C 1
ATOM 791 O O . PRO A 1 101 ? 20.125 17.120 -26.585 1.00 88.38 101 PRO A O 1
ATOM 794 N N . ASP A 1 102 ? 18.083 16.519 -25.841 1.00 90.44 102 ASP A N 1
ATOM 795 C CA . ASP A 1 102 ? 18.530 15.413 -24.998 1.00 90.44 102 ASP A CA 1
ATOM 796 C C . ASP A 1 102 ? 17.873 14.091 -25.415 1.00 90.44 102 ASP A C 1
ATOM 798 O O . ASP A 1 102 ? 16.659 13.914 -25.321 1.00 90.44 102 ASP A O 1
ATOM 802 N N . ASN A 1 103 ? 18.681 13.138 -25.880 1.00 86.94 103 ASN A N 1
ATOM 803 C CA . ASN A 1 103 ? 18.152 11.865 -26.363 1.00 86.94 103 ASN A CA 1
ATOM 804 C C . ASN A 1 103 ? 17.522 11.040 -25.239 1.00 86.94 103 ASN A C 1
ATOM 806 O O . ASN A 1 103 ? 16.424 10.545 -25.430 1.00 86.94 103 ASN A O 1
ATOM 810 N N . MET A 1 104 ? 18.153 10.933 -24.064 1.00 88.38 104 MET A N 1
ATOM 811 C CA . MET A 1 104 ? 17.612 10.129 -22.956 1.00 88.38 104 MET A CA 1
ATOM 812 C C . MET A 1 104 ? 16.261 10.679 -22.486 1.00 88.38 104 MET A C 1
ATOM 814 O O . MET A 1 104 ? 15.337 9.910 -22.240 1.00 88.38 104 MET A O 1
ATOM 818 N N . LEU A 1 105 ? 16.119 12.009 -22.416 1.00 90.75 105 LEU A N 1
ATOM 819 C CA . LEU A 1 105 ? 14.836 12.625 -22.087 1.00 90.75 105 LEU A CA 1
ATOM 820 C C . LEU A 1 105 ? 13.763 12.301 -23.127 1.00 90.75 105 LEU A C 1
ATOM 822 O O . LEU A 1 105 ? 12.635 11.983 -22.760 1.00 90.75 105 LEU A O 1
ATOM 826 N N . LEU A 1 106 ? 14.117 12.346 -24.416 1.00 90.75 106 LEU A N 1
ATOM 827 C CA . LEU A 1 106 ? 13.206 11.949 -25.487 1.00 90.75 106 LEU A CA 1
ATOM 828 C C . LEU A 1 106 ? 12.762 10.490 -25.317 1.00 90.75 106 LEU A C 1
ATOM 830 O O . LEU A 1 106 ? 11.589 10.181 -25.537 1.00 90.75 106 LEU A O 1
ATOM 834 N N . GLU A 1 107 ? 13.672 9.598 -24.911 1.00 89.75 107 GLU A N 1
ATOM 835 C CA . GLU A 1 107 ? 13.329 8.201 -24.641 1.00 89.75 107 GLU A CA 1
ATOM 836 C C . GLU A 1 107 ? 12.284 8.077 -23.537 1.00 89.75 107 GLU A C 1
ATOM 838 O O . GLU A 1 107 ? 11.311 7.336 -23.691 1.00 89.75 107 GLU A O 1
ATOM 843 N N . TRP A 1 108 ? 12.447 8.849 -22.462 1.00 90.81 108 TRP A N 1
ATOM 844 C CA . TRP A 1 108 ? 11.519 8.861 -21.336 1.00 90.81 108 TRP A CA 1
ATOM 845 C C . TRP A 1 108 ? 10.154 9.397 -21.757 1.00 90.81 108 TRP A C 1
ATOM 847 O O . TRP A 1 108 ? 9.150 8.733 -21.524 1.00 90.81 108 TRP A O 1
ATOM 857 N N . GLU A 1 109 ? 10.097 10.538 -22.446 1.00 91.00 109 GLU A N 1
ATOM 858 C CA . GLU A 1 109 ? 8.840 11.148 -22.904 1.00 91.00 109 GLU A CA 1
ATOM 859 C C . GLU A 1 109 ? 8.009 10.186 -23.767 1.00 91.00 109 GLU A C 1
ATOM 861 O O . GLU A 1 109 ? 6.800 10.045 -23.572 1.00 91.00 109 GLU A O 1
ATOM 866 N N . GLN A 1 110 ? 8.654 9.482 -24.700 1.00 89.00 110 GLN A N 1
ATOM 867 C CA . GLN A 1 110 ? 7.973 8.520 -25.570 1.00 89.00 110 GLN A CA 1
ATOM 868 C C . GLN A 1 110 ? 7.587 7.233 -24.831 1.00 89.00 110 GLN A C 1
ATOM 870 O O . GLN A 1 110 ? 6.520 6.676 -25.096 1.00 89.00 110 GLN A O 1
ATOM 875 N N . ALA A 1 111 ? 8.429 6.751 -23.911 1.00 88.50 111 ALA A N 1
ATOM 876 C CA . ALA A 1 111 ? 8.116 5.585 -23.092 1.00 88.50 111 ALA A CA 1
ATOM 877 C C . ALA A 1 111 ? 6.905 5.860 -22.187 1.00 88.50 111 ALA A C 1
ATOM 879 O O . ALA A 1 111 ? 5.961 5.073 -22.189 1.00 88.50 111 ALA A O 1
ATOM 880 N N . LEU A 1 112 ? 6.888 7.009 -21.501 1.00 85.75 112 LEU A N 1
ATOM 881 C CA . LEU A 1 112 ? 5.767 7.466 -20.674 1.00 85.75 112 LEU A CA 1
ATOM 882 C C . LEU A 1 112 ? 4.476 7.579 -21.488 1.00 85.75 112 LEU A C 1
ATOM 884 O O . LEU A 1 112 ? 3.446 7.050 -21.085 1.00 85.75 112 LEU A O 1
ATOM 888 N N . LYS A 1 113 ? 4.537 8.219 -22.661 1.00 85.44 113 LYS A N 1
ATOM 889 C CA . LYS A 1 113 ? 3.377 8.364 -23.549 1.00 85.44 113 LYS A CA 1
ATOM 890 C C . LYS A 1 113 ? 2.784 7.008 -23.936 1.00 85.44 113 LYS A C 1
ATOM 892 O O . LYS A 1 113 ? 1.582 6.807 -23.819 1.00 85.44 113 LYS A O 1
ATOM 897 N N . ARG A 1 114 ? 3.630 6.055 -24.337 1.00 81.50 114 ARG A N 1
ATOM 898 C CA . ARG A 1 114 ? 3.182 4.703 -24.709 1.00 81.50 114 ARG A CA 1
ATOM 899 C C . ARG A 1 114 ? 2.706 3.870 -23.525 1.00 81.50 114 ARG A C 1
ATOM 901 O O . ARG A 1 114 ? 1.911 2.951 -23.727 1.00 81.50 114 ARG A O 1
ATOM 908 N N . ALA A 1 115 ? 3.195 4.164 -22.323 1.00 76.81 115 ALA A N 1
ATOM 909 C CA . ALA A 1 115 ? 2.699 3.544 -21.105 1.00 76.81 115 ALA A CA 1
ATOM 910 C C . ALA A 1 115 ? 1.265 3.979 -20.799 1.00 76.81 115 ALA A C 1
ATOM 912 O O . ALA A 1 115 ? 0.439 3.132 -20.474 1.00 76.81 115 ALA A O 1
ATOM 913 N N . THR A 1 116 ? 0.941 5.259 -21.007 1.00 70.38 116 THR A N 1
ATOM 914 C CA . THR A 1 116 ? -0.439 5.766 -20.918 1.00 70.38 116 THR A CA 1
ATOM 915 C C . THR A 1 116 ? -1.376 5.069 -21.909 1.00 70.38 116 THR A C 1
ATOM 917 O O . THR A 1 116 ? -2.531 4.817 -21.588 1.00 70.38 116 THR A O 1
ATOM 920 N N . ASP A 1 117 ? -0.875 4.681 -23.085 1.00 70.69 117 ASP A N 1
ATOM 921 C CA . ASP A 1 117 ? -1.650 3.931 -24.084 1.00 70.69 117 ASP A CA 1
ATOM 922 C C . ASP A 1 117 ? -1.853 2.436 -23.715 1.00 70.69 117 ASP A C 1
ATOM 924 O O . ASP A 1 117 ? -2.405 1.676 -24.513 1.00 70.69 117 ASP A O 1
ATOM 928 N N . GLY A 1 118 ? -1.363 1.970 -22.554 1.00 64.00 118 GLY A N 1
ATOM 929 C CA . GLY A 1 118 ? -1.511 0.592 -22.047 1.00 64.00 118 GLY A CA 1
ATOM 930 C C . GLY A 1 118 ? -0.632 -0.466 -22.736 1.00 64.00 118 GLY A C 1
ATOM 931 O O . GLY A 1 118 ? -0.679 -1.662 -22.423 1.00 64.00 118 GLY A O 1
ATOM 932 N N . ASN A 1 119 ? 0.205 -0.050 -23.685 1.00 65.88 119 ASN A N 1
ATOM 933 C CA . ASN A 1 119 ? 0.978 -0.960 -24.533 1.00 65.88 119 ASN A CA 1
ATOM 934 C C . ASN A 1 119 ? 2.365 -1.297 -23.974 1.00 65.88 119 ASN A C 1
ATOM 936 O O . ASN A 1 119 ? 3.033 -2.188 -24.507 1.00 65.88 119 ASN A O 1
ATOM 940 N N . LEU A 1 120 ? 2.795 -0.634 -22.902 1.00 78.50 120 LEU A N 1
ATOM 941 C CA . LEU A 1 120 ? 4.163 -0.705 -22.401 1.00 78.50 120 LEU A CA 1
ATOM 942 C C . LEU A 1 120 ? 4.215 -0.412 -20.897 1.00 78.50 120 LEU A C 1
ATOM 944 O O . LEU A 1 120 ? 3.535 0.489 -20.422 1.00 78.50 120 LEU A O 1
ATOM 948 N N . SER A 1 121 ? 5.057 -1.128 -20.159 1.00 79.88 121 SER A N 1
ATOM 949 C CA . SER A 1 121 ? 5.357 -0.828 -18.756 1.00 79.88 121 SER A CA 1
ATOM 950 C C . SER A 1 121 ? 6.705 -0.122 -18.659 1.00 79.88 121 SER A C 1
ATOM 952 O O . SER A 1 121 ? 7.696 -0.590 -19.220 1.00 79.88 121 SER A O 1
ATOM 954 N N . VAL A 1 122 ? 6.753 1.003 -17.950 1.00 82.56 122 VAL A N 1
ATOM 955 C CA . VAL A 1 122 ? 7.994 1.738 -17.673 1.00 82.56 122 VAL A CA 1
ATOM 956 C C . VAL A 1 122 ? 8.398 1.470 -16.234 1.00 82.56 122 VAL A C 1
ATOM 958 O O . VAL A 1 122 ? 7.578 1.609 -15.330 1.00 82.56 122 VAL A O 1
ATOM 961 N N . PHE A 1 123 ? 9.655 1.092 -16.027 1.00 83.81 123 PHE A N 1
ATOM 962 C CA . PHE A 1 123 ? 10.182 0.751 -14.715 1.00 83.81 123 PHE A CA 1
ATOM 963 C C . PHE A 1 123 ? 11.522 1.459 -14.471 1.00 83.81 123 PHE A C 1
ATOM 965 O O . PHE A 1 123 ? 12.529 1.117 -15.100 1.00 83.81 123 PHE A O 1
ATOM 972 N N . PRO A 1 124 ? 11.562 2.467 -13.586 1.00 84.44 124 PRO A N 1
ATOM 973 C CA . PRO A 1 124 ? 12.806 3.105 -13.184 1.00 84.44 124 PRO A CA 1
ATOM 974 C C . PRO A 1 124 ? 13.705 2.176 -12.358 1.00 84.44 124 PRO A C 1
ATOM 976 O O . PRO A 1 124 ? 13.279 1.555 -11.386 1.00 84.44 124 PRO A O 1
ATOM 979 N N . LEU A 1 125 ? 14.982 2.128 -12.720 1.00 84.00 125 LEU A N 1
ATOM 980 C CA . LEU A 1 125 ? 16.064 1.500 -11.971 1.00 84.00 125 LEU A CA 1
ATOM 981 C C . LEU A 1 125 ? 16.962 2.607 -11.425 1.00 84.00 125 LEU A C 1
ATOM 983 O O . LEU A 1 125 ? 17.745 3.200 -12.169 1.00 84.00 125 LEU A O 1
ATOM 987 N N . PHE A 1 126 ? 16.840 2.900 -10.133 1.00 80.25 126 PHE A N 1
ATOM 988 C CA . PHE A 1 126 ? 17.650 3.918 -9.472 1.00 80.25 126 PHE A CA 1
ATOM 989 C C . PHE A 1 126 ? 18.954 3.292 -8.994 1.00 80.25 126 PHE A C 1
ATOM 991 O O . PHE A 1 126 ? 18.958 2.461 -8.091 1.00 80.25 126 PHE A O 1
ATOM 998 N N . VAL A 1 127 ? 20.066 3.680 -9.602 1.00 79.00 127 VAL A N 1
ATOM 999 C CA . VAL A 1 127 ? 21.370 3.061 -9.359 1.00 79.00 127 VAL A CA 1
ATOM 1000 C C . VAL A 1 127 ? 22.164 3.895 -8.364 1.00 79.00 127 VAL A C 1
ATOM 1002 O O . VAL A 1 127 ? 22.316 5.107 -8.542 1.00 79.00 127 VAL A O 1
ATOM 1005 N N . GLY A 1 128 ? 22.668 3.240 -7.317 1.00 72.25 128 GLY A N 1
ATOM 1006 C CA . GLY A 1 128 ? 23.454 3.892 -6.268 1.00 72.25 128 GLY A CA 1
ATOM 1007 C C . GLY A 1 128 ? 24.812 4.375 -6.759 1.00 72.25 128 GLY A C 1
ATOM 1008 O O . GLY A 1 128 ? 25.344 3.891 -7.763 1.00 72.25 128 GLY A O 1
ATOM 1009 N N . SER A 1 129 ? 25.383 5.338 -6.044 1.00 69.12 129 SER A N 1
ATOM 1010 C CA . SER A 1 129 ? 26.755 5.804 -6.266 1.00 69.12 129 SER A CA 1
ATOM 1011 C C . SER A 1 129 ? 27.718 5.112 -5.310 1.00 69.12 129 SER A C 1
ATOM 1013 O O . SER A 1 129 ? 27.308 4.495 -4.333 1.00 69.12 129 SER A O 1
ATOM 1015 N N . LYS A 1 130 ? 29.019 5.204 -5.585 1.00 68.75 130 LYS A N 1
ATOM 1016 C CA . LYS A 1 130 ? 30.038 4.948 -4.566 1.00 68.75 130 LYS A CA 1
ATOM 1017 C C . LYS A 1 130 ? 30.593 6.280 -4.086 1.00 68.75 130 LYS A C 1
ATOM 1019 O O . LYS A 1 130 ? 30.843 7.158 -4.912 1.00 68.75 130 LYS A O 1
ATOM 1024 N N . ASP A 1 131 ? 30.777 6.419 -2.780 1.00 67.12 131 ASP A N 1
ATOM 1025 C CA . ASP A 1 131 ? 31.431 7.584 -2.194 1.00 67.12 131 ASP A CA 1
ATOM 1026 C C . ASP A 1 131 ? 32.913 7.655 -2.619 1.00 67.12 131 ASP A C 1
ATOM 1028 O O . ASP A 1 131 ? 33.470 6.752 -3.255 1.00 67.12 131 ASP A O 1
ATOM 1032 N N . SER A 1 132 ? 33.597 8.733 -2.233 1.00 64.06 132 SER A N 1
ATOM 1033 C CA . SER A 1 132 ? 35.032 8.917 -2.501 1.00 64.06 132 SER A CA 1
ATOM 1034 C C . SER A 1 132 ? 35.937 7.860 -1.850 1.00 64.06 132 SER A C 1
ATOM 1036 O O . SER A 1 132 ? 37.122 7.786 -2.175 1.00 64.06 132 SER A O 1
ATOM 1038 N N . LYS A 1 133 ? 35.394 7.036 -0.947 1.00 69.19 133 LYS A N 1
ATOM 1039 C CA . LYS A 1 133 ? 36.069 5.932 -0.256 1.00 69.19 133 LYS A CA 1
ATOM 1040 C C . LYS A 1 133 ? 35.707 4.565 -0.855 1.00 69.19 133 LYS A C 1
ATOM 1042 O O . LYS A 1 133 ? 36.227 3.553 -0.391 1.00 69.19 133 LYS A O 1
ATOM 1047 N N . GLY A 1 134 ? 34.865 4.524 -1.891 1.00 62.53 134 GLY A N 1
ATOM 1048 C CA . GLY A 1 134 ? 34.414 3.302 -2.553 1.00 62.53 134 GLY A CA 1
ATOM 1049 C C . GLY A 1 134 ? 33.261 2.578 -1.851 1.00 62.53 134 GLY A C 1
ATOM 1050 O O . GLY A 1 134 ? 32.889 1.492 -2.305 1.00 62.53 134 GLY A O 1
ATOM 1051 N N . ASN A 1 135 ? 32.688 3.149 -0.787 1.00 66.38 135 ASN A N 1
ATOM 1052 C CA . ASN A 1 135 ? 31.506 2.601 -0.127 1.00 66.38 135 ASN A CA 1
ATOM 1053 C C . ASN A 1 135 ? 30.278 2.869 -0.980 1.00 66.38 135 ASN A C 1
ATOM 1055 O O . ASN A 1 135 ? 30.134 3.943 -1.557 1.00 66.38 135 ASN A O 1
ATOM 1059 N N . PHE A 1 136 ? 29.383 1.896 -1.037 1.00 66.44 136 PHE A N 1
ATOM 1060 C CA . PHE A 1 136 ? 28.131 2.052 -1.749 1.00 66.44 136 PHE A CA 1
ATOM 1061 C C . PHE A 1 136 ? 27.180 2.986 -0.992 1.00 66.44 136 PHE A C 1
ATOM 1063 O O . PHE A 1 136 ? 26.933 2.810 0.201 1.00 66.44 136 PHE A O 1
ATOM 1070 N N . GLU A 1 137 ? 26.650 3.975 -1.703 1.00 60.62 137 GLU A N 1
ATOM 1071 C CA . GLU A 1 137 ? 25.668 4.930 -1.214 1.00 60.62 137 GLU A CA 1
ATOM 1072 C C . GLU A 1 137 ? 24.307 4.641 -1.853 1.00 60.62 137 GLU A C 1
ATOM 1074 O O . GLU A 1 137 ? 24.164 4.722 -3.084 1.00 60.62 137 GLU A O 1
ATOM 1079 N N . PRO A 1 138 ? 23.287 4.314 -1.036 1.00 60.47 138 PRO A N 1
ATOM 1080 C CA . PRO A 1 138 ? 21.968 4.048 -1.553 1.00 60.47 138 PRO A CA 1
ATOM 1081 C C . PRO A 1 138 ? 21.310 5.289 -2.162 1.00 60.47 138 PRO A C 1
ATOM 1083 O O . PRO A 1 138 ? 21.600 6.420 -1.773 1.00 60.47 138 PRO A O 1
ATOM 1086 N N . PHE A 1 139 ? 20.378 5.090 -3.098 1.00 60.62 139 PHE A N 1
ATOM 1087 C CA . PHE A 1 139 ? 19.575 6.175 -3.657 1.00 60.62 139 PHE A CA 1
ATOM 1088 C C . PHE A 1 139 ? 18.677 6.736 -2.559 1.00 60.62 139 PHE A C 1
ATOM 1090 O O . PHE A 1 139 ? 17.603 6.218 -2.265 1.00 60.62 139 PHE A O 1
ATOM 1097 N N . SER A 1 140 ? 19.120 7.837 -1.973 1.00 53.47 140 SER A N 1
ATOM 1098 C CA . SER A 1 140 ? 18.403 8.577 -0.939 1.00 53.47 140 SER A CA 1
ATOM 1099 C C . SER A 1 140 ? 17.532 9.704 -1.500 1.00 53.47 140 SER A C 1
ATOM 1101 O O . SER A 1 140 ? 17.003 10.468 -0.706 1.00 53.47 140 SER A O 1
ATOM 1103 N N . SER A 1 141 ? 17.346 9.741 -2.836 1.00 53.44 141 SER A N 1
ATOM 1104 C CA . SER A 1 141 ? 16.823 10.824 -3.704 1.00 53.44 141 SER A CA 1
ATOM 1105 C C . SER A 1 141 ? 17.875 11.557 -4.554 1.00 53.44 141 SER A C 1
ATOM 1107 O O . SER A 1 141 ? 17.505 12.494 -5.252 1.00 53.44 141 SER A O 1
ATOM 1109 N N . PHE A 1 142 ? 19.144 11.119 -4.525 1.00 59.41 142 PHE A N 1
ATOM 1110 C CA . PHE A 1 142 ? 20.335 11.873 -4.956 1.00 59.41 142 PHE A CA 1
ATOM 1111 C C . PHE A 1 142 ? 20.392 13.260 -4.276 1.00 59.41 142 PHE A C 1
ATOM 1113 O O . PHE A 1 142 ? 19.550 14.122 -4.538 1.00 59.41 142 PHE A O 1
ATOM 1120 N N . PRO A 1 143 ? 21.362 13.523 -3.383 1.00 43.25 143 PRO A N 1
ATOM 1121 C CA . PRO A 1 143 ? 21.475 14.826 -2.732 1.00 43.25 143 PRO A CA 1
ATOM 1122 C C . PRO A 1 143 ? 21.463 15.971 -3.764 1.00 43.25 143 PRO A C 1
ATOM 1124 O O . PRO A 1 143 ? 22.318 16.021 -4.645 1.00 43.25 143 PRO A O 1
ATOM 1127 N N . GLY A 1 144 ? 20.490 16.886 -3.669 1.00 50.47 144 GLY A N 1
ATOM 1128 C CA . GLY A 1 144 ? 20.409 18.067 -4.543 1.00 50.47 144 GLY A CA 1
ATOM 1129 C C . GLY A 1 144 ? 19.710 17.871 -5.896 1.00 50.47 144 GLY A C 1
ATOM 1130 O O . GLY A 1 144 ? 19.981 18.636 -6.824 1.00 50.47 144 GLY A O 1
ATOM 1131 N N . ILE A 1 145 ? 18.841 16.863 -6.030 1.00 55.69 145 ILE A N 1
ATOM 1132 C CA . ILE A 1 145 ? 17.933 16.731 -7.178 1.00 55.69 145 ILE A CA 1
ATOM 1133 C C . ILE A 1 145 ? 16.489 16.923 -6.710 1.00 55.69 145 ILE A C 1
ATOM 1135 O O . ILE A 1 145 ? 15.830 15.998 -6.241 1.00 55.69 145 ILE A O 1
ATOM 1139 N N . LEU A 1 146 ? 15.988 18.149 -6.845 1.00 59.91 146 LEU A N 1
ATOM 1140 C CA . LEU A 1 146 ? 14.573 18.472 -6.676 1.00 59.91 146 LEU A CA 1
ATOM 1141 C C . LEU A 1 146 ? 13.916 18.593 -8.051 1.00 59.91 146 LEU A C 1
ATOM 1143 O O . LEU A 1 146 ? 14.523 19.099 -8.991 1.00 59.91 146 LEU A O 1
ATOM 1147 N N . ALA A 1 147 ? 12.641 18.209 -8.174 1.00 61.28 147 ALA A N 1
ATOM 1148 C CA . ALA A 1 147 ? 11.881 18.448 -9.408 1.00 61.28 147 ALA A CA 1
ATOM 1149 C C . ALA A 1 147 ? 11.910 19.941 -9.812 1.00 61.28 147 ALA A C 1
ATOM 1151 O O . ALA A 1 147 ? 11.962 20.273 -10.993 1.00 61.28 147 ALA A O 1
ATOM 1152 N N . ALA A 1 148 ? 11.963 20.843 -8.825 1.00 69.56 148 ALA A N 1
ATOM 1153 C CA . ALA A 1 148 ? 12.113 22.283 -9.029 1.00 69.56 148 ALA A CA 1
ATOM 1154 C C . ALA A 1 148 ? 13.405 22.682 -9.772 1.00 69.56 148 ALA A C 1
ATOM 1156 O O . ALA A 1 148 ? 13.412 23.717 -10.437 1.00 69.56 148 ALA A O 1
ATOM 1157 N N . ASP A 1 149 ? 14.456 21.857 -9.720 1.00 79.44 149 ASP A N 1
ATOM 1158 C CA . ASP A 1 149 ? 15.744 22.117 -10.376 1.00 79.44 149 ASP A CA 1
ATOM 1159 C C . ASP A 1 149 ? 15.703 21.914 -11.896 1.00 79.44 149 ASP A C 1
ATOM 1161 O O . ASP A 1 149 ? 16.690 22.192 -12.582 1.00 79.44 149 ASP A O 1
ATOM 1165 N N . TYR A 1 150 ? 14.596 21.387 -12.422 1.00 87.38 150 TYR A N 1
ATOM 1166 C CA . TYR A 1 150 ? 14.400 21.168 -13.847 1.00 87.38 150 TYR A CA 1
ATOM 1167 C C . TYR A 1 150 ? 13.568 22.295 -14.469 1.00 87.38 150 TYR A C 1
ATOM 1169 O O . TYR A 1 150 ? 12.646 22.811 -13.815 1.00 87.38 150 TYR A O 1
ATOM 1177 N N . PRO A 1 151 ? 13.857 22.666 -15.733 1.00 90.12 151 PRO A N 1
ATOM 1178 C CA . PRO A 1 151 ? 13.118 23.708 -16.429 1.00 90.12 151 PRO A CA 1
ATOM 1179 C C . P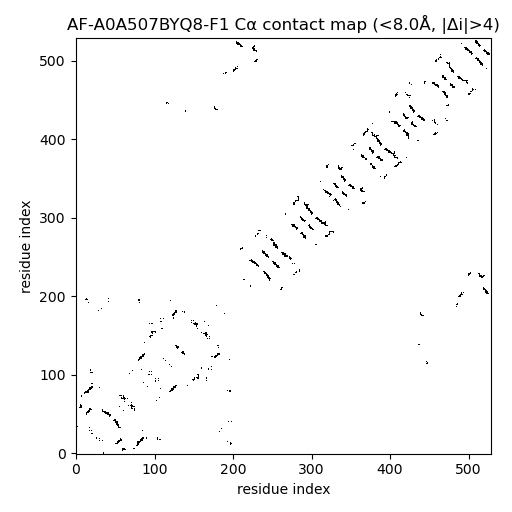RO A 1 151 ? 11.626 23.387 -16.523 1.00 90.12 151 PRO A C 1
ATOM 1181 O O . PRO A 1 151 ? 11.230 22.273 -16.874 1.00 90.12 151 PRO A O 1
ATOM 1184 N N . ASP A 1 152 ? 10.792 24.392 -16.261 1.00 92.81 152 ASP A N 1
ATOM 1185 C CA . ASP A 1 152 ? 9.343 24.311 -16.469 1.00 92.81 152 ASP A CA 1
ATOM 1186 C C . ASP A 1 152 ? 8.957 24.738 -17.890 1.00 92.81 152 ASP A C 1
ATOM 1188 O O . ASP A 1 152 ? 8.086 25.571 -18.127 1.00 92.81 152 ASP A O 1
ATOM 1192 N N . THR A 1 153 ? 9.702 24.221 -18.858 1.00 93.19 153 THR A N 1
ATOM 1193 C CA . THR A 1 153 ? 9.563 24.520 -20.281 1.00 93.19 153 THR A CA 1
ATOM 1194 C C . THR A 1 153 ? 9.537 23.215 -21.066 1.00 93.19 153 THR A C 1
ATOM 1196 O O . THR A 1 153 ? 9.865 22.144 -20.545 1.00 93.19 153 THR A O 1
ATOM 1199 N N . LYS A 1 154 ? 9.099 23.281 -22.328 1.00 93.62 154 LYS A N 1
ATOM 1200 C CA . LYS A 1 154 ? 9.133 22.117 -23.216 1.00 93.62 154 LYS A CA 1
ATOM 1201 C C . LYS A 1 154 ? 10.573 21.758 -23.573 1.00 93.62 154 LYS A C 1
ATOM 1203 O O . LYS A 1 154 ? 11.419 22.628 -23.778 1.00 93.62 154 LYS A O 1
ATOM 1208 N N . HIS A 1 155 ? 10.814 20.462 -23.700 1.00 93.44 155 HIS A N 1
ATOM 1209 C CA . HIS A 1 155 ? 12.053 19.914 -24.224 1.00 93.44 155 HIS A CA 1
ATOM 1210 C C . HIS A 1 155 ? 12.331 20.452 -25.639 1.00 93.44 155 HIS A C 1
ATOM 1212 O O . HIS A 1 155 ? 11.453 20.445 -26.501 1.00 93.44 155 HIS A O 1
ATOM 1218 N N . ARG A 1 156 ? 13.561 20.918 -25.903 1.00 90.94 156 ARG A N 1
ATOM 1219 C CA . ARG A 1 156 ? 13.935 21.524 -27.196 1.00 90.94 156 ARG A CA 1
ATOM 1220 C C . ARG A 1 156 ? 14.109 20.507 -28.332 1.00 90.94 156 ARG A C 1
ATOM 1222 O O . ARG A 1 156 ? 14.303 20.895 -29.484 1.00 90.94 156 ARG A O 1
ATOM 1229 N N . HIS A 1 157 ? 14.091 19.209 -28.034 1.00 91.25 157 HIS A N 1
ATOM 1230 C CA . HIS A 1 157 ? 14.337 18.182 -29.039 1.00 91.25 157 HIS A CA 1
ATOM 1231 C C . HIS A 1 157 ? 13.240 18.188 -30.127 1.00 91.25 157 HIS A C 1
ATOM 1233 O O . HIS A 1 157 ? 12.068 18.042 -29.790 1.00 91.25 157 HIS A O 1
ATOM 1239 N N . PRO A 1 158 ? 13.580 18.273 -31.433 1.00 87.12 158 PRO A N 1
ATOM 1240 C CA . PRO A 1 158 ? 12.591 18.397 -32.517 1.00 87.12 158 PRO A CA 1
ATOM 1241 C C . PRO A 1 158 ? 11.565 17.258 -32.589 1.00 87.12 158 PRO A C 1
ATOM 1243 O O . PRO A 1 158 ? 10.432 17.461 -33.007 1.00 87.12 158 PRO A O 1
ATOM 1246 N N . SER A 1 159 ? 11.971 16.051 -32.190 1.00 87.69 159 SER A N 1
ATOM 1247 C CA . SER A 1 159 ? 11.100 14.868 -32.131 1.00 87.69 159 SER A CA 1
ATOM 1248 C C . SER A 1 159 ? 10.285 14.737 -30.837 1.00 87.69 159 SER A C 1
ATOM 1250 O O . SER A 1 159 ? 9.534 13.769 -30.704 1.00 87.69 159 SER A O 1
ATOM 1252 N N . SER A 1 160 ? 10.440 15.649 -29.871 1.00 87.25 160 SER A N 1
ATOM 1253 C CA . SER A 1 160 ? 9.594 15.663 -28.677 1.00 87.25 160 SER A CA 1
ATOM 1254 C C . SER A 1 160 ? 8.210 16.192 -29.051 1.00 87.25 160 SER A C 1
ATOM 1256 O O . SER A 1 160 ? 8.067 17.279 -29.605 1.00 87.25 160 SER A O 1
ATOM 1258 N N . ASN A 1 161 ? 7.180 15.389 -28.793 1.00 85.00 161 ASN A N 1
ATOM 1259 C CA . ASN A 1 161 ? 5.789 15.678 -29.149 1.00 85.00 161 ASN A CA 1
ATOM 1260 C C . ASN A 1 161 ? 4.850 15.575 -27.938 1.00 85.00 161 ASN A C 1
ATOM 1262 O O . ASN A 1 161 ? 3.665 15.274 -28.094 1.00 85.00 161 ASN A O 1
ATOM 1266 N N . THR A 1 162 ? 5.400 15.760 -26.737 1.00 84.12 162 THR A N 1
ATOM 1267 C CA . THR A 1 162 ? 4.642 15.809 -25.487 1.00 84.12 162 THR A CA 1
ATOM 1268 C C . THR A 1 162 ? 4.209 17.243 -25.168 1.00 84.12 162 THR A C 1
ATOM 1270 O O . THR A 1 162 ? 4.841 18.225 -25.575 1.00 84.12 162 THR A O 1
ATOM 1273 N N . ASP A 1 163 ? 3.106 17.366 -24.434 1.00 84.38 163 ASP A N 1
ATOM 1274 C CA . ASP A 1 163 ? 2.664 18.634 -23.850 1.00 84.38 163 ASP A CA 1
ATOM 1275 C C . ASP A 1 163 ? 3.220 18.872 -22.444 1.00 84.38 163 ASP A C 1
ATOM 1277 O O . ASP A 1 163 ? 3.069 19.962 -21.898 1.00 84.38 163 ASP A O 1
ATOM 1281 N N . GLN A 1 164 ? 3.923 17.885 -21.886 1.00 86.38 164 GLN A N 1
ATOM 1282 C CA . GLN A 1 164 ? 4.572 17.980 -20.583 1.00 86.38 164 GLN A CA 1
ATOM 1283 C C . GLN A 1 164 ? 5.831 18.857 -20.641 1.00 86.38 164 GLN A C 1
ATOM 1285 O O . GLN A 1 164 ? 6.539 18.903 -21.650 1.00 86.38 164 GLN A O 1
ATOM 1290 N N . THR A 1 165 ? 6.122 19.551 -19.539 1.00 92.19 165 THR A N 1
ATOM 1291 C CA . THR A 1 165 ? 7.409 20.229 -19.344 1.00 92.19 165 THR A CA 1
ATOM 1292 C C . THR A 1 165 ? 8.482 19.223 -18.938 1.00 92.19 165 THR A C 1
ATOM 1294 O O . THR A 1 165 ? 8.169 18.142 -18.435 1.00 92.19 165 THR A O 1
ATOM 1297 N N . ILE A 1 166 ? 9.758 19.580 -19.110 1.00 91.50 166 ILE A N 1
ATOM 1298 C CA . ILE A 1 166 ? 10.894 18.744 -18.681 1.00 91.50 166 ILE A CA 1
ATOM 1299 C C . ILE A 1 166 ? 10.747 18.381 -17.196 1.00 91.50 166 ILE A C 1
ATOM 1301 O O . ILE A 1 166 ? 10.870 17.216 -16.817 1.00 91.50 166 ILE A O 1
ATOM 1305 N N . ARG A 1 167 ? 10.405 19.374 -16.364 1.00 87.50 167 ARG A N 1
ATOM 1306 C CA . ARG A 1 167 ? 10.076 19.193 -14.947 1.00 87.50 167 ARG A CA 1
ATOM 1307 C C . ARG A 1 167 ? 8.980 18.156 -14.722 1.00 87.50 167 ARG A C 1
ATOM 1309 O O . ARG A 1 167 ? 9.146 17.291 -13.864 1.00 87.50 167 ARG A O 1
ATOM 1316 N N . GLN A 1 168 ? 7.876 18.238 -15.461 1.00 80.81 168 GLN A N 1
ATOM 1317 C CA . GLN A 1 168 ? 6.766 17.302 -15.306 1.00 80.81 168 GLN A CA 1
ATOM 1318 C C . GLN A 1 168 ? 7.161 15.882 -15.729 1.00 80.81 168 GLN A C 1
ATOM 1320 O O . GLN A 1 168 ? 6.841 14.937 -15.016 1.00 80.81 168 GLN A O 1
ATOM 1325 N N . THR A 1 169 ? 7.910 15.723 -16.824 1.00 87.19 169 THR A N 1
ATOM 1326 C CA . THR A 1 169 ? 8.439 14.423 -17.267 1.00 87.19 169 THR A CA 1
ATOM 1327 C C . THR A 1 169 ? 9.330 13.792 -16.197 1.00 87.19 169 THR A C 1
ATOM 1329 O O . THR A 1 169 ? 9.134 12.632 -15.834 1.00 87.19 169 THR A O 1
ATOM 1332 N N . VAL A 1 170 ? 10.286 14.555 -15.650 1.00 85.38 170 VAL A N 1
ATOM 1333 C CA . VAL A 1 170 ? 11.173 14.065 -14.584 1.00 85.38 170 VAL A CA 1
ATOM 1334 C C . VAL A 1 170 ? 10.366 13.718 -13.338 1.00 85.38 170 VAL A C 1
ATOM 1336 O O . VAL A 1 170 ? 10.550 12.638 -12.788 1.00 85.38 170 VAL A O 1
ATOM 1339 N N . LYS A 1 171 ? 9.425 14.575 -12.927 1.00 77.12 171 LYS A N 1
ATOM 1340 C CA . LYS A 1 171 ? 8.524 14.271 -11.812 1.00 77.12 171 LYS A CA 1
ATOM 1341 C C . LYS A 1 171 ? 7.808 12.938 -12.049 1.00 77.12 171 LYS A C 1
ATOM 1343 O O . LYS A 1 171 ? 7.949 12.046 -11.226 1.00 77.12 171 LYS A O 1
ATOM 1348 N N . ASN A 1 172 ? 7.160 12.760 -13.198 1.00 76.25 172 ASN A N 1
ATOM 1349 C CA . ASN A 1 172 ? 6.424 11.539 -13.531 1.00 76.25 172 ASN A CA 1
ATOM 1350 C C . ASN A 1 172 ? 7.297 10.277 -13.422 1.00 76.25 172 ASN A C 1
ATOM 1352 O O . ASN A 1 172 ? 6.859 9.288 -12.847 1.00 76.25 172 ASN A O 1
ATOM 1356 N N . VAL A 1 173 ? 8.541 10.312 -13.916 1.00 80.12 173 VAL A N 1
ATOM 1357 C CA . VAL A 1 173 ? 9.479 9.177 -13.800 1.00 80.12 173 VAL A CA 1
ATOM 1358 C C . VAL A 1 173 ? 9.839 8.876 -12.345 1.00 80.12 173 VAL A C 1
ATOM 1360 O O . VAL A 1 173 ? 9.901 7.715 -11.956 1.00 80.12 173 VAL A O 1
ATOM 1363 N N . PHE A 1 174 ? 10.062 9.898 -11.523 1.00 73.56 174 PHE A N 1
ATOM 1364 C CA . PHE A 1 174 ? 10.402 9.714 -10.108 1.00 73.56 174 PHE A CA 1
ATOM 1365 C C . PHE A 1 174 ? 9.195 9.315 -9.249 1.00 73.56 174 PHE A C 1
ATOM 1367 O O . PHE A 1 174 ? 9.370 8.797 -8.148 1.00 73.56 174 PHE A O 1
ATOM 1374 N N . GLU A 1 175 ? 7.981 9.539 -9.751 1.00 62.56 175 GLU A N 1
ATOM 1375 C CA . GLU A 1 175 ? 6.738 9.050 -9.159 1.00 62.56 175 GLU A CA 1
ATOM 1376 C C . GLU A 1 175 ? 6.407 7.609 -9.584 1.00 62.56 175 GLU A C 1
ATOM 1378 O O . GLU A 1 175 ? 5.524 7.000 -8.987 1.00 62.56 175 GLU A O 1
ATOM 1383 N N . MET A 1 176 ? 7.100 7.033 -10.574 1.00 64.06 176 MET A N 1
ATOM 1384 C CA . MET A 1 176 ? 6.903 5.639 -10.986 1.00 64.06 176 MET A CA 1
ATOM 1385 C C . MET A 1 176 ? 7.488 4.635 -9.985 1.00 64.06 176 MET A C 1
ATOM 1387 O O . MET A 1 176 ? 8.530 4.871 -9.373 1.00 64.06 176 MET A O 1
ATOM 1391 N N . GLN A 1 177 ? 6.842 3.469 -9.872 1.00 62.06 177 GLN A N 1
ATOM 1392 C CA . GLN A 1 177 ? 7.355 2.343 -9.102 1.00 62.06 177 GLN A CA 1
ATOM 1393 C C . GLN A 1 177 ? 8.651 1.871 -9.753 1.00 62.06 177 GLN A C 1
ATOM 1395 O O . GLN A 1 177 ? 8.646 1.417 -10.895 1.00 62.06 177 GLN A O 1
ATOM 1400 N N . GLY A 1 178 ? 9.742 1.968 -9.004 1.00 67.69 178 GLY A N 1
ATOM 1401 C CA . GLY A 1 178 ? 11.067 1.530 -9.412 1.00 67.69 178 GLY A CA 1
ATOM 1402 C C . GLY A 1 178 ? 11.766 0.775 -8.291 1.00 67.69 178 GLY A C 1
ATOM 1403 O O . GLY A 1 178 ? 11.281 0.737 -7.157 1.00 67.69 178 GLY A O 1
ATOM 1404 N N . CYS A 1 179 ? 12.920 0.187 -8.592 1.00 69.12 179 CYS A N 1
ATOM 1405 C CA . CYS A 1 179 ? 13.775 -0.406 -7.570 1.00 69.12 179 CYS A CA 1
ATOM 1406 C C . CYS A 1 179 ? 15.083 0.365 -7.438 1.00 69.12 179 CYS A C 1
ATOM 1408 O O . CYS A 1 179 ? 15.645 0.869 -8.414 1.00 69.12 179 CYS A O 1
ATOM 1410 N N . PHE A 1 180 ? 15.565 0.434 -6.203 1.00 72.25 180 PHE A N 1
ATOM 1411 C CA . PHE A 1 180 ? 16.929 0.831 -5.938 1.00 72.25 180 PHE A CA 1
ATOM 1412 C C . PHE A 1 180 ? 17.877 -0.342 -6.208 1.00 72.25 180 PHE A C 1
ATOM 1414 O O . PHE A 1 180 ? 17.541 -1.482 -5.892 1.00 72.25 180 PHE A O 1
ATOM 1421 N N . LEU A 1 181 ? 19.033 -0.064 -6.805 1.00 72.06 181 LEU A N 1
ATOM 1422 C CA . LEU A 1 181 ? 19.943 -1.083 -7.303 1.00 72.06 181 LEU A CA 1
ATOM 1423 C C . LEU A 1 181 ? 21.401 -0.741 -6.979 1.00 72.06 181 LEU A C 1
ATOM 1425 O O . LEU A 1 181 ? 21.897 0.328 -7.353 1.00 72.06 181 LEU A O 1
ATOM 1429 N N . ASP A 1 182 ? 22.105 -1.682 -6.347 1.00 72.44 182 ASP A N 1
ATOM 1430 C CA . ASP A 1 182 ? 23.563 -1.751 -6.458 1.00 72.44 182 ASP A CA 1
ATOM 1431 C C . ASP A 1 182 ? 23.908 -2.264 -7.860 1.00 72.44 182 ASP A C 1
ATOM 1433 O O . ASP A 1 182 ? 23.396 -3.313 -8.258 1.00 72.44 182 ASP A O 1
ATOM 1437 N N . PRO A 1 183 ? 24.760 -1.567 -8.635 1.00 68.88 183 PRO A N 1
ATOM 1438 C CA . PRO A 1 183 ? 25.227 -2.071 -9.920 1.00 68.88 183 PRO A CA 1
ATOM 1439 C C . PRO A 1 183 ? 25.980 -3.422 -9.867 1.00 68.88 183 PRO A C 1
ATOM 1441 O O . PRO A 1 183 ? 26.450 -3.886 -10.900 1.00 68.88 183 PRO A O 1
ATOM 1444 N N . GLY A 1 184 ? 26.135 -4.066 -8.707 1.00 66.69 184 GLY A N 1
ATOM 1445 C CA . GLY A 1 184 ? 26.541 -5.471 -8.579 1.00 66.69 184 GLY A CA 1
ATOM 1446 C C . GLY A 1 184 ? 25.399 -6.491 -8.426 1.00 66.69 184 GLY A C 1
ATOM 1447 O O . GLY A 1 184 ? 25.653 -7.686 -8.551 1.00 66.69 184 GLY A O 1
ATOM 1448 N N . GLU A 1 185 ? 24.158 -6.065 -8.173 1.00 74.25 185 GLU A N 1
ATOM 1449 C CA . GLU A 1 185 ? 23.058 -6.926 -7.697 1.00 74.25 185 GLU A CA 1
ATOM 1450 C C . GLU A 1 185 ? 21.922 -7.097 -8.724 1.00 74.25 185 GLU A C 1
ATOM 1452 O O . GLU A 1 185 ? 20.752 -6.803 -8.473 1.00 74.25 185 GLU A O 1
ATOM 1457 N N . TRP A 1 186 ? 22.239 -7.612 -9.914 1.00 80.56 186 TRP A N 1
ATOM 1458 C CA . TRP A 1 186 ? 21.256 -7.763 -11.002 1.00 80.56 186 TRP A CA 1
ATOM 1459 C C . TRP A 1 186 ? 20.108 -8.731 -10.702 1.00 80.56 186 TRP A C 1
ATOM 1461 O O . TRP A 1 186 ? 19.023 -8.581 -11.271 1.00 80.56 186 TRP A O 1
ATOM 1471 N N . ASP A 1 187 ? 20.315 -9.681 -9.788 1.00 73.00 187 ASP A N 1
ATOM 1472 C CA . ASP A 1 187 ? 19.280 -10.616 -9.335 1.00 73.00 187 ASP A CA 1
ATOM 1473 C C . ASP A 1 187 ? 18.067 -9.894 -8.733 1.00 73.00 187 ASP A C 1
ATOM 1475 O O . ASP A 1 187 ? 16.954 -10.411 -8.810 1.00 73.00 187 ASP A O 1
ATOM 1479 N N . VAL A 1 188 ? 18.243 -8.674 -8.212 1.00 69.31 188 VAL A N 1
ATOM 1480 C CA . VAL A 1 188 ? 17.137 -7.840 -7.722 1.00 69.31 188 VAL A CA 1
ATOM 1481 C C . VAL A 1 188 ? 16.214 -7.423 -8.864 1.00 69.31 188 VAL A C 1
ATOM 1483 O O . VAL A 1 188 ? 15.009 -7.354 -8.660 1.00 69.31 188 VAL A O 1
ATOM 1486 N N . VAL A 1 189 ? 16.738 -7.185 -10.072 1.00 74.50 189 VAL A N 1
ATOM 1487 C CA . VAL A 1 189 ? 15.968 -6.683 -11.227 1.00 74.50 189 VAL A CA 1
ATOM 1488 C C . VAL A 1 189 ? 15.125 -7.783 -11.871 1.00 74.50 189 VAL A C 1
ATOM 1490 O O . VAL A 1 189 ? 14.026 -7.519 -12.368 1.00 74.50 189 VAL A O 1
ATOM 1493 N N . LEU A 1 190 ? 15.618 -9.026 -11.869 1.00 77.31 190 LEU A N 1
ATOM 1494 C CA . LEU A 1 190 ? 14.982 -10.128 -12.590 1.00 77.31 190 LEU A CA 1
ATOM 1495 C C . LEU A 1 190 ? 13.527 -10.383 -12.162 1.00 77.31 190 LEU A C 1
ATOM 1497 O O . LEU A 1 190 ? 12.684 -10.495 -13.053 1.00 77.31 190 LEU A O 1
ATOM 1501 N N . PRO A 1 191 ? 13.184 -10.453 -10.862 1.00 69.12 191 PRO A N 1
ATOM 1502 C CA . PRO A 1 191 ? 11.804 -10.644 -10.433 1.00 69.12 191 PRO A CA 1
ATOM 1503 C C . PRO A 1 191 ? 10.848 -9.552 -10.944 1.00 69.12 191 PRO A C 1
ATOM 1505 O O . PRO A 1 191 ? 9.747 -9.892 -11.371 1.00 69.12 191 PRO A O 1
ATOM 1508 N N . TYR A 1 192 ? 11.277 -8.281 -10.995 1.00 69.44 192 TYR A N 1
ATOM 1509 C CA . TYR A 1 192 ? 10.466 -7.177 -11.538 1.00 69.44 192 TYR A CA 1
ATOM 1510 C C . TYR A 1 192 ? 10.248 -7.330 -13.038 1.00 69.44 192 TYR A C 1
ATOM 1512 O O . TYR A 1 192 ? 9.122 -7.274 -13.524 1.00 69.44 192 TYR A O 1
ATOM 1520 N N . VAL A 1 193 ? 11.317 -7.590 -13.792 1.00 74.75 193 VAL A N 1
ATOM 1521 C CA . VAL A 1 193 ? 11.202 -7.828 -15.236 1.00 74.75 193 VAL A CA 1
ATOM 1522 C C . VAL A 1 193 ? 10.262 -9.004 -15.505 1.00 74.75 193 VAL A C 1
ATOM 1524 O O . VAL A 1 193 ? 9.379 -8.903 -16.352 1.00 74.75 193 VAL A O 1
ATOM 1527 N N . LYS A 1 194 ? 10.392 -10.100 -14.748 1.00 74.12 194 LYS A N 1
ATOM 1528 C CA . LYS A 1 194 ? 9.508 -11.262 -14.876 1.00 74.12 194 LYS A CA 1
ATOM 1529 C C . LYS A 1 194 ? 8.051 -10.918 -14.575 1.00 74.12 194 LYS A C 1
ATOM 1531 O O . LYS A 1 194 ? 7.203 -11.342 -15.348 1.00 74.12 194 LYS A O 1
ATOM 1536 N N . SER A 1 195 ? 7.744 -10.152 -13.526 1.00 67.56 195 SER A N 1
ATOM 1537 C CA . SER A 1 195 ? 6.351 -9.815 -13.192 1.00 67.56 195 SER A CA 1
ATOM 1538 C C . SER A 1 195 ? 5.670 -9.000 -14.292 1.00 67.56 195 SER A C 1
ATOM 1540 O O . SER A 1 195 ? 4.553 -9.324 -14.686 1.00 67.56 195 SER A O 1
ATOM 1542 N N . PHE A 1 196 ? 6.358 -7.995 -14.846 1.00 70.44 196 PHE A N 1
ATOM 1543 C CA . PHE A 1 196 ? 5.804 -7.186 -15.936 1.00 70.44 196 PHE A CA 1
ATOM 1544 C C . PHE A 1 196 ? 5.695 -7.955 -17.260 1.00 70.44 196 PHE A C 1
ATOM 1546 O O . PHE A 1 196 ? 4.773 -7.713 -18.033 1.00 70.44 196 PHE A O 1
ATOM 1553 N N . LEU A 1 197 ? 6.618 -8.883 -17.543 1.00 71.56 197 LEU A N 1
ATOM 1554 C CA . LEU A 1 197 ? 6.567 -9.692 -18.767 1.00 71.56 197 LEU A CA 1
ATOM 1555 C C . LEU A 1 197 ? 5.564 -10.845 -18.695 1.00 71.56 197 LEU A C 1
ATOM 1557 O O . LEU A 1 197 ? 5.001 -11.219 -19.721 1.00 71.56 197 LEU A O 1
ATOM 1561 N N . LEU A 1 198 ? 5.383 -11.440 -17.516 1.00 64.25 198 LEU A N 1
ATOM 1562 C CA . LEU A 1 198 ? 4.441 -12.539 -17.320 1.00 64.25 198 LEU A CA 1
ATOM 1563 C C . LEU A 1 198 ? 3.010 -12.033 -17.236 1.00 64.25 198 LEU A C 1
ATOM 1565 O O . LEU A 1 198 ? 2.110 -12.775 -17.610 1.00 64.25 198 LEU A O 1
ATOM 1569 N N . GLU A 1 199 ? 2.813 -10.805 -16.745 1.00 55.78 199 GLU A N 1
ATOM 1570 C CA . GLU A 1 199 ? 1.517 -10.139 -16.598 1.00 55.78 199 GLU A CA 1
ATOM 1571 C C . GLU A 1 199 ? 0.390 -11.069 -16.120 1.00 55.78 199 GLU A C 1
ATOM 1573 O O . GLU A 1 199 ? -0.791 -10.865 -16.390 1.00 55.78 199 GLU A O 1
ATOM 1578 N N . SER A 1 200 ? 0.747 -12.075 -15.322 1.00 42.81 200 SER A N 1
ATOM 1579 C CA . SER A 1 200 ? -0.168 -12.747 -14.430 1.00 42.81 200 SER A CA 1
ATOM 1580 C C . SER A 1 200 ? -0.290 -11.846 -13.207 1.00 42.81 200 SER A C 1
ATOM 1582 O O . SER A 1 200 ? 0.117 -12.214 -12.107 1.00 42.81 200 SER A O 1
ATOM 1584 N N . ASN A 1 201 ? -0.851 -10.645 -13.396 1.00 50.28 201 ASN A N 1
ATOM 1585 C CA . ASN A 1 201 ? -1.615 -10.006 -12.333 1.00 50.28 201 ASN A CA 1
ATOM 1586 C C . ASN A 1 201 ? -2.778 -10.960 -12.079 1.00 50.28 201 ASN A C 1
ATOM 1588 O O . ASN A 1 201 ? -3.860 -10.808 -12.653 1.00 50.28 201 ASN A O 1
ATOM 1592 N N . THR A 1 202 ? -2.524 -12.019 -11.307 1.00 55.53 202 THR A N 1
ATOM 1593 C CA . THR A 1 202 ? -3.566 -12.937 -10.875 1.00 55.53 202 THR A CA 1
ATOM 1594 C C . THR A 1 202 ? -4.651 -12.068 -10.265 1.00 55.53 202 THR A C 1
ATOM 1596 O O . THR A 1 202 ? -4.401 -11.285 -9.343 1.00 55.53 202 THR A O 1
ATOM 1599 N N . LYS A 1 203 ? -5.841 -12.097 -10.867 1.00 65.38 203 LYS A N 1
ATOM 1600 C CA . LYS A 1 203 ? -6.955 -11.329 -10.334 1.00 65.38 203 LYS A CA 1
ATOM 1601 C C . LYS A 1 203 ? -7.277 -11.925 -8.981 1.00 65.38 203 LYS A C 1
ATOM 1603 O O . LYS A 1 203 ? -7.468 -13.133 -8.861 1.00 65.38 203 LYS A O 1
ATOM 1608 N N . GLY A 1 204 ? -7.323 -11.075 -7.968 1.00 68.81 204 GLY A N 1
ATOM 1609 C CA . GLY A 1 204 ? -7.820 -11.488 -6.675 1.00 68.81 204 GLY A CA 1
ATOM 1610 C C . GLY A 1 204 ? -9.218 -12.083 -6.817 1.00 68.81 204 GLY A C 1
ATOM 1611 O O . GLY A 1 204 ? -10.079 -11.504 -7.483 1.00 68.81 204 GLY A O 1
ATOM 1612 N N . MET A 1 205 ? -9.439 -13.257 -6.233 1.00 80.25 205 MET A N 1
ATOM 1613 C CA . MET A 1 205 ? -10.703 -13.968 -6.391 1.00 80.25 205 MET A CA 1
ATOM 1614 C C . MET A 1 205 ? -11.731 -13.426 -5.398 1.00 80.25 205 MET A C 1
ATOM 1616 O O . MET A 1 205 ? -11.571 -13.585 -4.186 1.00 80.25 205 MET A O 1
ATOM 1620 N N . LEU A 1 206 ? -12.795 -12.804 -5.909 1.00 84.06 206 LEU A N 1
ATOM 1621 C CA . LEU A 1 206 ? -13.969 -12.453 -5.110 1.00 84.06 206 LEU A CA 1
ATOM 1622 C C . LEU A 1 206 ? -14.677 -13.742 -4.683 1.00 84.06 206 LEU A C 1
ATOM 1624 O O . LEU A 1 206 ? -15.085 -14.533 -5.531 1.00 84.06 206 LEU A O 1
ATOM 1628 N N . LEU A 1 207 ? -14.832 -13.950 -3.379 1.00 84.88 207 LEU A N 1
ATOM 1629 C CA . LEU A 1 207 ? -15.528 -15.113 -2.833 1.00 84.88 207 LEU A CA 1
ATOM 1630 C C . LEU A 1 207 ? -17.022 -14.857 -2.703 1.00 84.88 207 LEU A C 1
ATOM 1632 O O . LEU A 1 207 ? -17.834 -15.678 -3.124 1.00 84.88 207 LEU A O 1
ATOM 1636 N N . ARG A 1 208 ? -17.384 -13.718 -2.109 1.00 85.62 208 ARG A N 1
ATOM 1637 C CA . ARG A 1 208 ? -18.774 -13.280 -1.967 1.00 85.62 208 ARG A CA 1
ATOM 1638 C C . ARG A 1 208 ? -18.857 -11.808 -1.584 1.00 85.62 208 ARG A C 1
ATOM 1640 O O . ARG A 1 208 ? -17.879 -11.193 -1.158 1.00 85.62 208 ARG A O 1
ATOM 1647 N N . THR A 1 209 ? -20.074 -11.291 -1.667 1.00 86.31 209 THR A N 1
ATOM 1648 C CA . THR A 1 209 ? -20.447 -9.955 -1.213 1.00 86.31 209 THR A CA 1
ATOM 1649 C C . THR A 1 209 ? -21.395 -10.075 -0.024 1.00 86.31 209 THR A C 1
ATOM 1651 O O . THR A 1 209 ? -22.469 -10.666 -0.138 1.00 86.31 209 THR A O 1
ATOM 1654 N N . LEU A 1 210 ? -21.005 -9.507 1.111 1.00 82.44 210 LEU A N 1
ATOM 1655 C CA . LEU A 1 210 ? -21.839 -9.340 2.291 1.00 82.44 210 LEU A CA 1
ATOM 1656 C C . LEU A 1 210 ? -22.636 -8.045 2.145 1.00 82.44 210 LEU A C 1
ATOM 1658 O O . LEU A 1 210 ? -22.092 -6.984 1.834 1.00 82.44 210 LEU A O 1
ATOM 1662 N N . ARG A 1 211 ? -23.943 -8.139 2.371 1.00 77.19 211 ARG A N 1
ATOM 1663 C CA . ARG A 1 211 ? -24.858 -6.999 2.330 1.00 77.19 211 ARG A CA 1
ATOM 1664 C C . ARG A 1 211 ? -25.702 -7.017 3.581 1.00 77.19 211 ARG A C 1
ATOM 1666 O O . ARG A 1 211 ? -26.127 -8.079 4.036 1.00 77.19 211 ARG A O 1
ATOM 1673 N N . ASN A 1 212 ? -25.962 -5.839 4.130 1.00 65.75 212 ASN A N 1
ATOM 1674 C CA . ASN A 1 212 ? -26.982 -5.717 5.157 1.00 65.75 212 ASN A CA 1
ATOM 1675 C C . ASN A 1 212 ? -28.308 -6.109 4.481 1.00 65.75 212 ASN A C 1
ATOM 1677 O O . ASN A 1 212 ? -28.567 -5.626 3.372 1.00 65.75 212 ASN A O 1
ATOM 1681 N N . PRO A 1 213 ? -29.112 -7.022 5.054 1.00 54.44 213 PRO A N 1
ATOM 1682 C CA . PRO A 1 213 ? -30.376 -7.413 4.448 1.00 54.44 213 PRO A CA 1
ATOM 1683 C C . PRO A 1 213 ? -31.192 -6.165 4.086 1.00 54.44 213 PRO A C 1
ATOM 1685 O O . PRO A 1 213 ? -31.198 -5.201 4.862 1.00 54.44 213 PRO A O 1
ATOM 1688 N N . PRO A 1 214 ? -31.846 -6.152 2.910 1.00 46.00 214 PRO A N 1
ATOM 1689 C CA . PRO A 1 214 ? -32.591 -4.990 2.472 1.00 46.00 214 PRO A CA 1
ATOM 1690 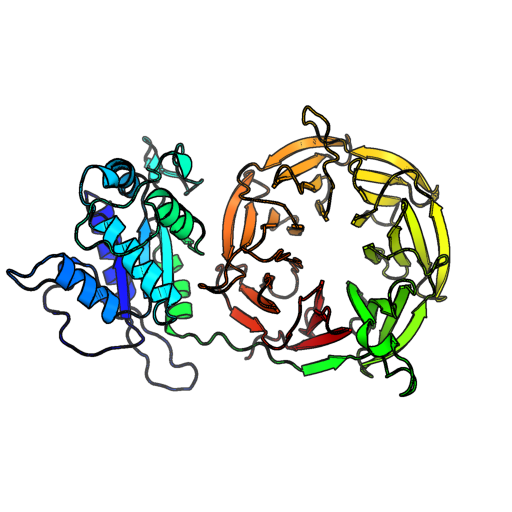C C . PRO A 1 214 ? -33.606 -4.642 3.555 1.00 46.00 214 PRO A C 1
ATOM 1692 O O . PRO A 1 214 ? -34.414 -5.478 3.968 1.00 46.00 214 PRO A O 1
ATOM 1695 N N . ASN A 1 215 ? -33.568 -3.389 4.011 1.00 44.31 215 ASN A N 1
ATOM 1696 C CA . ASN A 1 215 ? -34.741 -2.813 4.648 1.00 44.31 215 ASN A CA 1
ATOM 1697 C C . ASN A 1 215 ? -35.939 -3.048 3.709 1.00 44.31 215 ASN A C 1
ATOM 1699 O O . ASN A 1 215 ? -35.749 -3.099 2.488 1.00 44.31 215 ASN A O 1
ATOM 1703 N N . PRO A 1 216 ? -37.153 -3.242 4.253 1.00 36.12 216 PRO A N 1
ATOM 1704 C CA . PRO A 1 216 ? -38.325 -3.590 3.461 1.00 36.12 216 PRO A CA 1
ATOM 1705 C C . PRO A 1 216 ? -38.434 -2.695 2.214 1.00 36.12 216 PRO A C 1
ATOM 1707 O O . PRO A 1 216 ? -38.124 -1.504 2.311 1.00 36.12 216 PRO A O 1
ATOM 1710 N N . PRO A 1 217 ? -38.876 -3.245 1.066 1.00 36.62 217 PRO A N 1
ATOM 1711 C CA . PRO A 1 217 ? -38.653 -2.719 -0.293 1.00 36.62 217 PRO A CA 1
ATOM 1712 C C . PRO A 1 217 ? -39.155 -1.290 -0.594 1.00 36.62 217 PRO A C 1
ATOM 1714 O O . PRO A 1 217 ? -38.996 -0.811 -1.710 1.00 36.62 217 PRO A O 1
ATOM 1717 N N . ASN A 1 218 ? -39.706 -0.581 0.394 1.00 39.12 218 ASN A N 1
ATOM 1718 C CA . ASN A 1 218 ? -40.200 0.789 0.299 1.00 39.12 218 ASN A CA 1
ATOM 1719 C C . ASN A 1 218 ? -39.359 1.832 1.065 1.00 39.12 218 ASN A C 1
ATOM 1721 O O . ASN A 1 218 ? -39.749 3.001 1.099 1.00 39.12 218 ASN A O 1
ATOM 1725 N N . SER A 1 219 ? -38.225 1.480 1.688 1.00 43.66 219 SER A N 1
ATOM 1726 C CA . SER A 1 219 ? -37.365 2.501 2.307 1.00 43.66 219 SER A CA 1
ATOM 1727 C C . SER A 1 219 ? -36.477 3.172 1.255 1.00 43.66 219 SER A C 1
ATOM 1729 O O . SER A 1 219 ? -35.577 2.535 0.708 1.00 43.66 219 SER A O 1
ATOM 1731 N N . LYS A 1 220 ? -36.666 4.477 1.022 1.00 45.06 220 LYS A N 1
ATOM 1732 C CA . LYS A 1 220 ? -35.745 5.315 0.225 1.00 45.06 220 LYS A CA 1
ATOM 1733 C C . LYS A 1 220 ? -34.302 5.339 0.778 1.00 45.06 220 LYS A C 1
ATOM 1735 O O . LYS A 1 220 ? -33.397 5.770 0.078 1.00 45.06 220 LYS A O 1
ATOM 1740 N N . ASP A 1 221 ? -34.088 4.823 1.991 1.00 46.91 221 ASP A N 1
ATOM 1741 C CA . ASP A 1 221 ? -32.804 4.755 2.704 1.00 46.91 221 ASP A CA 1
ATOM 1742 C C . ASP A 1 221 ? -31.825 3.676 2.194 1.00 46.91 221 ASP A C 1
ATOM 1744 O O . ASP A 1 221 ? -30.697 3.605 2.681 1.00 46.91 221 ASP A O 1
ATOM 1748 N N . ILE A 1 222 ? -32.213 2.821 1.234 1.00 45.03 222 ILE A N 1
ATOM 1749 C CA . ILE A 1 222 ? -31.328 1.751 0.720 1.00 45.03 222 ILE A CA 1
ATOM 1750 C C . ILE A 1 222 ? -30.082 2.331 0.026 1.00 45.03 222 ILE A C 1
ATOM 1752 O O . ILE A 1 222 ? -29.025 1.714 0.083 1.00 45.03 222 ILE A O 1
ATOM 1756 N N . GLN A 1 223 ? -30.173 3.527 -0.570 1.00 45.91 223 GLN A N 1
ATOM 1757 C CA . GLN A 1 223 ? -29.060 4.138 -1.313 1.00 45.91 223 GLN A CA 1
ATOM 1758 C C . GLN A 1 223 ? -27.949 4.737 -0.434 1.00 45.91 223 GLN A C 1
ATOM 1760 O O . GLN A 1 223 ? -26.911 5.113 -0.964 1.00 45.91 223 GLN A O 1
ATOM 1765 N N . ASN A 1 224 ? -28.133 4.811 0.889 1.00 53.62 224 ASN A N 1
ATOM 1766 C CA . ASN A 1 224 ? -27.203 5.500 1.792 1.00 53.62 224 ASN A CA 1
ATOM 1767 C C . ASN A 1 224 ? -26.673 4.597 2.913 1.00 53.62 224 ASN A C 1
ATOM 1769 O O . ASN A 1 224 ? -26.378 5.080 4.005 1.00 53.62 224 ASN A O 1
ATOM 1773 N N . GLN A 1 225 ? -26.594 3.284 2.691 1.00 62.50 225 GLN A N 1
ATOM 1774 C CA . GLN A 1 225 ? -25.900 2.418 3.642 1.00 62.50 225 GLN A CA 1
ATOM 1775 C C . GLN A 1 225 ? -24.410 2.418 3.333 1.00 62.50 225 GLN A C 1
ATOM 1777 O O . GLN A 1 225 ? -24.036 2.203 2.189 1.00 62.50 225 GLN A O 1
ATOM 1782 N N . ARG A 1 226 ? -23.555 2.661 4.328 1.00 69.81 226 ARG A N 1
ATOM 1783 C CA . ARG A 1 226 ? -22.093 2.622 4.151 1.00 69.81 226 ARG A CA 1
ATOM 1784 C C . ARG A 1 226 ? -21.441 1.897 5.309 1.00 69.81 226 ARG A C 1
ATOM 1786 O O . ARG A 1 226 ? -21.841 2.095 6.456 1.00 69.81 226 ARG A O 1
ATOM 1793 N N . ALA A 1 227 ? -20.423 1.102 5.004 1.00 67.44 227 ALA A N 1
ATOM 1794 C CA . ALA A 1 227 ? -19.486 0.579 5.985 1.00 67.44 227 ALA A CA 1
ATOM 1795 C C . ALA A 1 227 ? -18.104 1.163 5.686 1.00 67.44 227 ALA A C 1
ATOM 1797 O O . ALA A 1 227 ? -17.633 1.076 4.554 1.00 67.44 227 ALA A O 1
ATOM 1798 N N . TRP A 1 228 ? -17.460 1.775 6.673 1.00 74.81 228 TRP A N 1
ATOM 1799 C CA . TRP A 1 228 ? -16.204 2.509 6.443 1.00 74.81 228 TRP A CA 1
ATOM 1800 C C . TRP A 1 228 ? -15.117 2.236 7.479 1.00 74.81 228 TRP A C 1
ATOM 1802 O O . TRP A 1 228 ? -14.026 2.771 7.371 1.00 74.81 228 TRP A O 1
ATOM 1812 N N . CYS A 1 229 ? -15.389 1.409 8.486 1.00 78.62 229 CYS A N 1
ATOM 1813 C CA . CYS A 1 229 ? -14.363 0.891 9.383 1.00 78.62 229 CYS A CA 1
ATOM 1814 C C . CYS A 1 229 ? -14.603 -0.605 9.554 1.00 78.62 229 CYS A C 1
ATOM 1816 O O . CYS A 1 229 ? -15.741 -1.018 9.791 1.00 78.62 229 CYS A O 1
ATOM 1818 N N . LEU A 1 230 ? -13.545 -1.405 9.412 1.00 81.88 230 LEU A N 1
ATOM 1819 C CA . LEU A 1 230 ? -13.568 -2.863 9.506 1.00 81.88 230 LEU A CA 1
ATOM 1820 C C . LEU A 1 230 ? -12.569 -3.315 10.575 1.00 81.88 230 LEU A C 1
ATOM 1822 O O . LEU A 1 230 ? -11.408 -2.896 10.551 1.00 81.88 230 LEU A O 1
ATOM 1826 N N . ARG A 1 231 ? -12.996 -4.177 11.504 1.00 84.75 231 ARG A N 1
ATOM 1827 C CA . ARG A 1 231 ? -12.123 -4.785 12.521 1.00 84.75 231 ARG A CA 1
ATOM 1828 C C . ARG A 1 231 ? -12.370 -6.284 12.633 1.00 84.75 231 ARG A C 1
ATOM 1830 O O . ARG A 1 231 ? -13.501 -6.715 12.856 1.00 84.75 231 ARG A O 1
ATOM 1837 N N . LEU A 1 232 ? -11.298 -7.060 12.503 1.00 82.31 232 LEU A N 1
ATOM 1838 C CA . LEU A 1 232 ? -11.296 -8.512 12.656 1.00 82.31 232 LEU A CA 1
ATOM 1839 C C . LEU A 1 232 ? -10.591 -8.892 13.964 1.00 82.31 232 LEU A C 1
ATOM 1841 O O . LEU A 1 232 ? -9.438 -8.500 14.146 1.00 82.31 232 LEU A O 1
ATOM 1845 N N . PRO A 1 233 ? -11.245 -9.642 14.866 1.00 80.81 233 PRO A N 1
ATOM 1846 C CA . PRO A 1 233 ? -10.575 -10.240 16.010 1.00 80.81 233 PRO A CA 1
ATOM 1847 C C . PRO A 1 233 ? -9.712 -11.425 15.555 1.00 80.81 233 PRO A C 1
ATOM 1849 O O . PRO A 1 233 ? -10.156 -12.294 14.803 1.00 80.81 233 PRO A O 1
ATOM 1852 N N . THR A 1 234 ? -8.478 -11.478 16.039 1.00 75.06 234 THR A N 1
ATOM 1853 C CA . THR A 1 234 ? -7.532 -12.575 15.805 1.00 75.06 234 THR A CA 1
ATOM 1854 C C . THR A 1 234 ? -7.943 -13.859 16.527 1.00 75.06 234 THR A C 1
ATOM 1856 O O . THR A 1 234 ? -7.731 -14.952 16.004 1.00 75.06 234 THR A O 1
ATOM 1859 N N . SER A 1 235 ? -8.587 -13.745 17.692 1.00 77.69 235 SER A N 1
ATOM 1860 C CA . SER A 1 235 ? -9.088 -14.871 18.489 1.00 77.69 235 SER A CA 1
ATOM 1861 C C . SER A 1 235 ? -10.284 -15.573 17.850 1.00 77.69 235 SER A C 1
ATOM 1863 O O . SER A 1 235 ? -10.533 -16.747 18.130 1.00 77.69 235 SER A O 1
ATOM 1865 N N . ASN A 1 236 ? -11.034 -14.871 16.994 1.00 79.62 236 ASN A N 1
ATOM 1866 C CA . ASN A 1 236 ? -12.209 -15.418 16.335 1.00 79.62 236 ASN A CA 1
ATOM 1867 C C . ASN A 1 236 ? -12.368 -14.881 14.901 1.00 79.62 236 ASN A C 1
ATOM 1869 O O . ASN A 1 236 ? -13.196 -14.000 14.653 1.00 79.62 236 ASN A O 1
ATOM 1873 N N . PRO A 1 237 ? -11.655 -15.460 13.922 1.00 74.94 237 PRO A N 1
ATOM 1874 C CA . PRO A 1 237 ? -11.675 -14.979 12.543 1.00 74.94 237 PRO A CA 1
ATOM 1875 C C . PRO A 1 237 ? -13.009 -15.249 11.821 1.00 74.94 237 PRO A C 1
ATOM 1877 O O . PRO A 1 237 ? -13.149 -14.920 10.645 1.00 74.94 237 PRO A O 1
ATOM 1880 N N . SER A 1 238 ? -14.002 -15.833 12.507 1.00 83.38 238 SER A N 1
ATOM 1881 C CA . SER A 1 238 ? -15.371 -15.969 12.009 1.00 83.38 238 SER A CA 1
ATOM 1882 C C . SER A 1 238 ? -16.231 -14.731 12.274 1.00 83.38 238 SER A C 1
ATOM 1884 O O . SER A 1 238 ? -17.405 -14.730 11.911 1.00 83.38 238 SER A O 1
ATOM 1886 N N . LYS A 1 239 ? -15.697 -13.694 12.926 1.00 87.94 239 LYS A N 1
ATOM 1887 C CA . LYS A 1 239 ? -16.417 -12.450 13.208 1.00 87.94 239 LYS A CA 1
ATOM 1888 C C . LYS A 1 239 ? -15.793 -11.269 12.486 1.00 87.94 239 LYS A C 1
ATOM 1890 O O . LYS A 1 239 ? -14.578 -11.193 12.369 1.00 87.94 239 LYS A O 1
ATOM 1895 N N . LEU A 1 240 ? -16.625 -10.316 12.081 1.00 88.38 240 LEU A N 1
ATOM 1896 C CA . LEU A 1 240 ? -16.197 -9.017 11.562 1.00 88.38 240 LEU A CA 1
ATOM 1897 C C . LEU A 1 240 ? -17.024 -7.913 12.217 1.00 88.38 240 LEU A C 1
ATOM 1899 O O . LEU A 1 240 ? -18.248 -7.997 12.245 1.00 88.38 240 LEU A O 1
ATOM 1903 N N . TYR A 1 241 ? -16.369 -6.872 12.723 1.00 89.38 241 TYR A N 1
ATOM 1904 C CA . TYR A 1 241 ? -17.039 -5.687 13.251 1.00 89.38 241 TYR A CA 1
ATOM 1905 C C . TYR A 1 241 ? -16.956 -4.546 12.250 1.00 89.38 241 TYR A C 1
ATOM 1907 O O . TYR A 1 241 ? -15.872 -4.256 11.736 1.00 89.38 241 TYR A O 1
ATOM 1915 N N . THR A 1 242 ? -18.084 -3.883 11.998 1.00 87.56 242 THR A N 1
ATOM 1916 C CA . THR A 1 242 ? -18.143 -2.760 11.060 1.00 87.56 242 THR A CA 1
ATOM 1917 C C . THR A 1 242 ? -18.846 -1.550 11.644 1.00 87.56 242 THR A C 1
ATOM 1919 O O . THR A 1 242 ? -19.915 -1.688 12.236 1.00 87.56 242 THR A O 1
ATOM 1922 N N . ALA A 1 243 ? -18.282 -0.362 11.428 1.00 83.56 243 ALA A N 1
ATOM 1923 C CA . ALA A 1 243 ? -19.012 0.886 11.620 1.00 83.56 243 ALA A CA 1
ATOM 1924 C C . ALA A 1 243 ? -19.924 1.074 10.410 1.00 83.56 243 ALA A C 1
ATOM 1926 O O . ALA A 1 243 ? -19.442 1.119 9.275 1.00 83.56 243 ALA A O 1
ATOM 1927 N N . THR A 1 244 ? -21.232 1.116 10.644 1.00 79.50 244 THR A N 1
ATOM 1928 C CA . THR A 1 244 ? -22.242 1.139 9.590 1.00 79.50 244 THR A CA 1
ATOM 1929 C C . THR A 1 244 ? -23.171 2.328 9.773 1.00 79.50 244 THR A C 1
ATOM 1931 O O . THR A 1 244 ? -23.628 2.621 10.876 1.00 79.50 244 THR A O 1
ATOM 1934 N N . SER A 1 245 ? -23.480 3.000 8.671 1.00 69.88 245 SER A N 1
ATOM 1935 C CA . SER A 1 245 ? -24.531 4.014 8.594 1.00 69.88 245 SER A CA 1
ATOM 1936 C C . SER A 1 245 ? -25.720 3.497 7.792 1.00 69.88 245 SER A C 1
ATOM 1938 O O . SER A 1 245 ? -25.556 2.693 6.872 1.00 69.88 245 SER A O 1
ATOM 1940 N N . VAL A 1 246 ? -26.923 3.952 8.142 1.00 64.62 246 VAL A N 1
ATOM 1941 C CA . VAL A 1 246 ? -28.139 3.820 7.325 1.00 64.62 246 VAL A CA 1
ATOM 1942 C C . VAL A 1 246 ? -28.733 5.215 7.144 1.00 64.62 246 VAL A C 1
ATOM 1944 O O . VAL A 1 246 ? -29.428 5.716 8.027 1.00 64.62 246 VAL A O 1
ATOM 1947 N N . GLY A 1 247 ? -28.469 5.853 6.005 1.00 59.38 247 GLY A N 1
ATOM 1948 C CA . GLY A 1 247 ? -28.781 7.274 5.831 1.00 59.38 247 GLY A CA 1
ATOM 1949 C C . GLY A 1 247 ? -27.687 8.171 6.415 1.00 59.38 247 GLY A C 1
ATOM 1950 O O . GLY A 1 247 ? -26.589 7.705 6.705 1.00 59.38 247 GLY A O 1
ATOM 1951 N N . ILE A 1 248 ? -27.987 9.463 6.568 1.00 57.56 248 ILE A N 1
ATOM 1952 C CA . ILE A 1 248 ? -26.998 10.470 6.992 1.00 57.56 248 ILE A CA 1
ATOM 1953 C C . ILE A 1 248 ? -26.730 10.397 8.507 1.00 57.56 248 ILE A C 1
ATOM 1955 O O . ILE A 1 248 ? -25.586 10.547 8.904 1.00 57.56 248 ILE A O 1
ATOM 1959 N N . ASP A 1 249 ? -27.742 10.061 9.323 1.00 58.06 249 ASP A N 1
ATOM 1960 C CA . ASP A 1 249 ? -27.696 10.274 10.785 1.00 58.06 249 ASP A CA 1
ATOM 1961 C C . ASP A 1 249 ? -28.040 9.026 11.625 1.00 58.06 249 ASP A C 1
ATOM 1963 O O . ASP A 1 249 ? -28.551 9.134 12.743 1.00 58.06 249 ASP A O 1
ATOM 1967 N N . LYS A 1 250 ? -27.882 7.813 11.076 1.00 74.94 250 LYS A N 1
ATOM 1968 C CA . LYS A 1 250 ? -28.116 6.571 11.841 1.00 74.94 250 LYS A CA 1
ATOM 1969 C C . LYS A 1 250 ? -26.905 5.668 11.781 1.00 74.94 250 LYS A C 1
ATOM 1971 O O . LYS A 1 250 ? -26.828 4.762 10.946 1.00 74.94 250 LYS A O 1
ATOM 1976 N N . HIS A 1 251 ? -25.989 5.907 12.705 1.00 80.81 251 HIS A N 1
ATOM 1977 C CA . HIS A 1 251 ? -24.790 5.106 12.885 1.00 80.81 251 HIS A CA 1
ATOM 1978 C C . HIS A 1 251 ? -25.028 3.984 13.899 1.00 80.81 251 HIS A C 1
ATOM 1980 O O . HIS A 1 251 ? -25.726 4.145 14.905 1.00 80.81 251 HIS A O 1
ATOM 1986 N N . PHE A 1 252 ? -24.465 2.815 13.619 1.00 85.62 252 PHE A N 1
ATOM 1987 C CA . PHE A 1 252 ? -24.416 1.678 14.530 1.00 85.62 252 PHE A CA 1
ATOM 1988 C C . PHE A 1 252 ? -23.198 0.815 14.207 1.00 85.62 252 PHE A C 1
ATOM 1990 O O . PHE A 1 252 ? -22.547 0.980 13.175 1.00 85.62 252 PHE A O 1
ATOM 1997 N N . ILE A 1 253 ? -22.898 -0.132 15.090 1.00 89.06 253 ILE A N 1
ATOM 1998 C CA . ILE A 1 253 ? -21.828 -1.103 14.866 1.00 89.06 253 ILE A CA 1
ATOM 1999 C C . ILE A 1 253 ? -22.466 -2.457 14.598 1.00 89.06 253 ILE A C 1
ATOM 2001 O O . ILE A 1 253 ? -23.284 -2.930 15.389 1.00 89.06 253 ILE A O 1
ATOM 2005 N N . ALA A 1 254 ? -22.112 -3.080 13.481 1.00 88.69 254 ALA A N 1
ATOM 2006 C CA . ALA A 1 254 ? -22.559 -4.423 13.146 1.00 88.69 254 ALA A CA 1
ATOM 2007 C C . ALA A 1 254 ? -21.484 -5.443 13.528 1.00 88.69 254 ALA A C 1
ATOM 2009 O O . ALA A 1 254 ? -20.322 -5.286 13.163 1.00 88.69 254 ALA A O 1
ATOM 2010 N N . GLU A 1 255 ? -21.880 -6.502 14.229 1.00 90.81 255 GLU A N 1
ATOM 2011 C CA . GLU A 1 255 ? -21.114 -7.744 14.304 1.00 90.81 255 GLU A CA 1
ATOM 2012 C C . GLU A 1 255 ? -21.660 -8.700 13.247 1.00 90.81 255 GLU A C 1
ATOM 2014 O O . GLU A 1 255 ? -22.826 -9.098 13.302 1.00 90.81 255 GLU A O 1
ATOM 2019 N N . TRP A 1 256 ? -20.811 -9.080 12.307 1.00 88.50 256 TRP A N 1
ATOM 2020 C CA . TRP A 1 256 ? -21.096 -10.057 11.272 1.00 88.50 256 TRP A CA 1
ATOM 2021 C C . TRP A 1 256 ? -20.590 -11.423 11.702 1.00 88.50 256 TRP A C 1
ATOM 2023 O O . TRP A 1 256 ? -19.454 -11.551 12.160 1.00 88.50 256 TRP A O 1
ATOM 2033 N N . ASP A 1 257 ? -21.420 -12.439 11.504 1.00 86.44 257 ASP A N 1
ATOM 2034 C CA . ASP A 1 257 ? -20.962 -13.818 11.463 1.00 86.44 257 ASP A CA 1
ATOM 2035 C C . ASP A 1 257 ? -20.523 -14.131 10.032 1.00 86.44 257 ASP A C 1
ATOM 2037 O O . ASP A 1 257 ? -21.331 -14.201 9.107 1.00 86.44 257 ASP A O 1
ATOM 2041 N N . LEU A 1 258 ? -19.223 -14.317 9.848 1.00 84.06 258 LEU A N 1
ATOM 2042 C CA . LEU A 1 258 ? -18.619 -14.636 8.566 1.00 84.06 258 LEU A CA 1
ATOM 2043 C C . LEU A 1 258 ? -18.909 -16.080 8.141 1.00 84.06 258 LEU A C 1
ATOM 2045 O O . LEU A 1 258 ? -18.716 -16.407 6.979 1.00 84.06 258 LEU A O 1
ATOM 2049 N N . VAL A 1 259 ? -19.414 -16.969 8.996 1.00 83.06 259 VAL A N 1
ATOM 2050 C CA . VAL A 1 259 ? -19.860 -18.284 8.508 1.00 83.06 259 VAL A CA 1
ATOM 2051 C C . VAL A 1 259 ? -21.154 -18.118 7.713 1.00 83.06 259 VAL A C 1
ATOM 2053 O O . VAL A 1 259 ? -21.203 -18.462 6.531 1.00 83.06 259 VAL A O 1
ATOM 2056 N N . SER A 1 260 ? -22.177 -17.512 8.320 1.00 81.94 260 SER A N 1
ATOM 2057 C CA . SER A 1 260 ? -23.468 -17.273 7.659 1.00 81.94 260 SER A CA 1
ATOM 2058 C C . SER A 1 260 ? -23.462 -16.107 6.663 1.00 81.94 260 SER A C 1
ATOM 2060 O O . SER A 1 260 ? -24.285 -16.075 5.751 1.00 81.94 260 SER A O 1
ATOM 2062 N N . GLY A 1 261 ? -22.547 -15.149 6.822 1.00 77.81 261 GLY A N 1
ATOM 2063 C CA . GLY A 1 261 ? -22.536 -13.885 6.084 1.00 77.81 261 GLY A CA 1
ATOM 2064 C C . GLY A 1 261 ? -23.597 -12.880 6.552 1.00 77.81 261 GLY A C 1
ATOM 2065 O O . GLY A 1 261 ? -23.852 -11.899 5.854 1.00 77.81 261 GLY A O 1
ATOM 2066 N N . ALA A 1 262 ? -24.230 -13.116 7.705 1.00 83.56 262 ALA A N 1
ATOM 2067 C CA . ALA A 1 262 ? -25.297 -12.278 8.245 1.00 83.56 262 ALA A CA 1
ATOM 2068 C C . ALA A 1 262 ? -24.826 -11.432 9.438 1.00 83.56 262 ALA A C 1
ATOM 2070 O O . ALA A 1 262 ? -23.855 -11.755 10.123 1.00 83.56 262 ALA A O 1
ATOM 2071 N N . ILE A 1 263 ? -25.560 -10.354 9.724 1.00 86.69 263 ILE A N 1
ATOM 2072 C CA . ILE A 1 263 ? -25.361 -9.568 10.945 1.00 86.69 263 ILE A CA 1
ATOM 2073 C C . ILE A 1 263 ? -25.891 -10.376 12.134 1.00 86.69 263 ILE A C 1
ATOM 2075 O O . ILE A 1 263 ? -27.098 -10.582 12.259 1.00 86.69 263 ILE A O 1
ATOM 2079 N N . ALA A 1 264 ? -24.988 -10.798 13.014 1.00 88.19 264 ALA A N 1
ATOM 2080 C CA . ALA A 1 264 ? -25.303 -11.512 14.244 1.00 88.19 264 ALA A CA 1
ATOM 2081 C C . ALA A 1 264 ? -25.818 -10.561 15.333 1.00 88.19 264 ALA A C 1
ATOM 2083 O O . ALA A 1 264 ? -26.788 -10.872 16.027 1.00 88.19 264 ALA A O 1
ATOM 2084 N N . ARG A 1 265 ? -25.188 -9.385 15.482 1.00 87.81 265 ARG A N 1
ATOM 2085 C CA . ARG A 1 265 ? -25.575 -8.366 16.473 1.00 87.81 265 ARG A CA 1
ATOM 2086 C C . ARG A 1 265 ? -25.448 -6.954 15.910 1.00 87.81 265 ARG A C 1
ATOM 2088 O O . ARG A 1 265 ? -24.595 -6.679 15.072 1.00 87.81 265 ARG A O 1
ATOM 2095 N N . LYS A 1 266 ? -26.291 -6.046 16.406 1.00 87.94 266 LYS A N 1
ATOM 2096 C CA . LYS A 1 266 ? -26.201 -4.601 16.157 1.00 87.94 266 LYS A CA 1
ATOM 2097 C C . LYS A 1 266 ? -26.023 -3.889 17.492 1.00 87.94 266 LYS A C 1
ATOM 2099 O O . LYS A 1 266 ? -26.873 -4.029 18.369 1.00 87.94 266 LYS A O 1
ATOM 2104 N N . PHE A 1 267 ? -24.940 -3.135 17.640 1.00 86.62 267 PHE A N 1
ATOM 2105 C CA . PHE A 1 267 ? -24.707 -2.287 18.803 1.00 86.62 267 PHE A CA 1
ATOM 2106 C C . PHE A 1 267 ? -25.123 -0.861 18.464 1.00 86.62 267 PHE A C 1
ATOM 2108 O O . PHE A 1 267 ? -24.576 -0.239 17.550 1.00 86.62 267 PHE A O 1
ATOM 2115 N N . GLN A 1 268 ? -26.108 -0.356 19.198 1.00 82.88 268 GLN A N 1
ATOM 2116 C CA . GLN A 1 268 ? -26.565 1.015 19.051 1.00 82.88 268 GLN A CA 1
ATOM 2117 C C . GLN A 1 268 ? -25.598 1.943 19.786 1.00 82.88 268 GLN A C 1
ATOM 2119 O O . GLN A 1 268 ? -25.366 1.765 20.981 1.00 82.88 268 GLN A O 1
ATOM 2124 N N . VAL A 1 269 ? -25.043 2.931 19.084 1.00 80.94 269 VAL A N 1
ATOM 2125 C CA . VAL A 1 269 ? -24.259 3.992 19.730 1.00 80.94 269 VAL A CA 1
ATOM 2126 C C . VAL A 1 269 ? -25.198 4.974 20.450 1.00 80.94 269 VAL A C 1
ATOM 2128 O O . VAL A 1 269 ? -26.340 5.127 20.004 1.00 80.94 269 VAL A O 1
ATOM 2131 N N . PRO A 1 270 ? -24.766 5.618 21.559 1.00 76.44 270 PRO A N 1
ATOM 2132 C CA . PRO A 1 270 ? -25.643 6.454 22.386 1.00 76.44 270 PRO A CA 1
ATOM 2133 C C . PRO A 1 270 ? -26.294 7.602 21.622 1.00 76.44 270 PRO A C 1
ATOM 2135 O O . PRO A 1 270 ? -27.460 7.904 21.855 1.00 76.44 270 PRO A O 1
ATOM 2138 N N . ASP A 1 271 ? -25.520 8.227 20.736 1.00 76.88 271 ASP A N 1
ATOM 2139 C CA . ASP A 1 271 ? -25.985 9.281 19.852 1.00 76.88 271 ASP A CA 1
ATOM 2140 C C . ASP A 1 271 ? -25.838 8.806 18.400 1.00 76.88 271 ASP A C 1
ATOM 2142 O O . ASP A 1 271 ? -24.721 8.785 17.872 1.00 76.88 271 ASP A O 1
ATOM 2146 N N . PRO A 1 272 ? -26.924 8.319 17.775 1.00 72.69 272 PRO A N 1
ATOM 2147 C CA . PRO A 1 272 ? -26.876 7.763 16.430 1.00 72.69 272 PRO A CA 1
ATOM 2148 C C . PRO A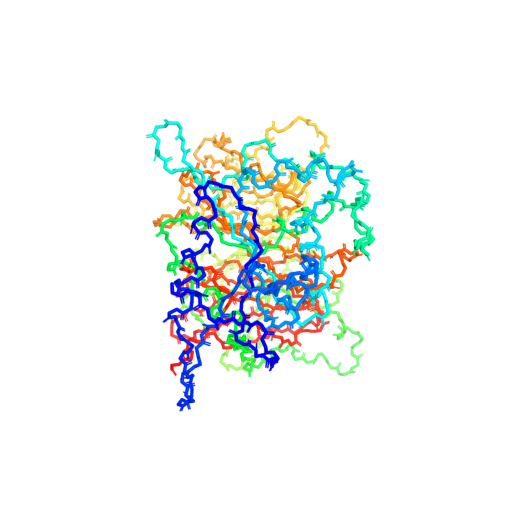 1 272 ? -26.568 8.805 15.358 1.00 72.69 272 PRO A C 1
ATOM 2150 O O . PRO A 1 272 ? -26.221 8.380 14.259 1.00 72.69 272 PRO A O 1
ATOM 2153 N N . THR A 1 273 ? -26.686 10.106 15.656 1.00 75.38 273 THR A N 1
ATOM 2154 C CA . THR A 1 273 ? -26.380 11.179 14.698 1.00 75.38 273 THR A CA 1
ATOM 2155 C C . THR A 1 273 ? -24.893 11.512 14.643 1.00 75.38 273 THR A C 1
ATOM 2157 O O . THR A 1 273 ? -24.462 12.187 13.717 1.00 75.38 273 THR A O 1
ATOM 2160 N N . ASN A 1 274 ? -24.099 11.049 15.614 1.00 76.62 274 ASN A N 1
ATOM 2161 C CA . ASN A 1 274 ? -22.651 11.242 15.601 1.00 76.62 274 ASN A CA 1
ATOM 2162 C C . ASN A 1 274 ? -21.991 10.179 14.724 1.00 76.62 274 ASN A C 1
ATOM 2164 O O . ASN A 1 274 ? -22.136 8.977 14.992 1.00 76.62 274 ASN A O 1
ATOM 2168 N N . SER A 1 275 ? -21.226 10.617 13.719 1.00 77.44 275 SER A N 1
ATOM 2169 C CA . SER A 1 275 ? -20.452 9.700 12.888 1.00 77.44 275 SER A CA 1
ATOM 2170 C C . SER A 1 275 ? -19.472 8.919 1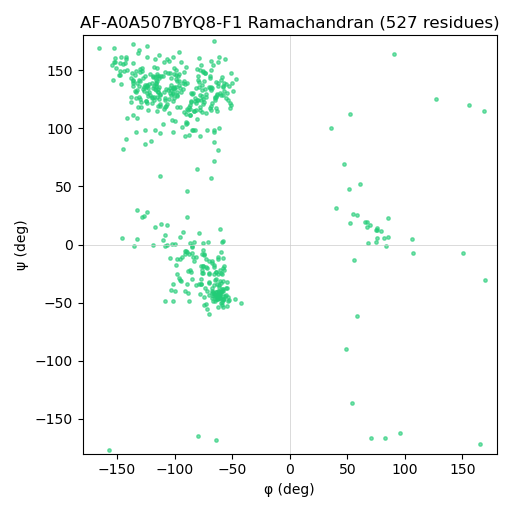3.754 1.00 77.44 275 SER A C 1
ATOM 2172 O O . SER A 1 275 ? -18.890 9.439 14.709 1.00 77.44 275 SER A O 1
ATOM 2174 N N . ILE A 1 276 ? -19.304 7.641 13.432 1.00 80.69 276 ILE A N 1
ATOM 2175 C CA . ILE A 1 276 ? -18.229 6.815 13.975 1.00 80.69 276 ILE A CA 1
ATOM 2176 C C . ILE A 1 276 ? -17.032 7.038 13.063 1.00 80.69 276 ILE A C 1
ATOM 2178 O O . ILE A 1 276 ? -17.114 6.671 11.903 1.00 80.69 276 ILE A O 1
ATOM 2182 N N . ASN A 1 277 ? -15.930 7.595 13.540 1.00 76.88 277 ASN A N 1
ATOM 2183 C CA . ASN A 1 277 ? -14.787 7.876 12.664 1.00 76.88 277 ASN A CA 1
ATOM 2184 C C . ASN A 1 277 ? -13.801 6.714 12.626 1.00 76.88 277 ASN A C 1
ATOM 2186 O O . ASN A 1 277 ? -13.322 6.347 11.558 1.00 76.88 277 ASN A O 1
ATOM 2190 N N . ASP A 1 278 ? -13.558 6.089 13.777 1.00 78.50 278 ASP A N 1
ATOM 2191 C CA . ASP A 1 278 ? -12.657 4.951 13.870 1.00 78.50 278 ASP A CA 1
ATOM 2192 C C . ASP A 1 278 ? -13.042 4.010 15.017 1.00 78.50 278 ASP A C 1
ATOM 2194 O O . ASP A 1 278 ? -13.760 4.380 15.953 1.00 78.50 278 ASP A O 1
ATOM 2198 N N . MET A 1 279 ? -12.565 2.770 14.943 1.00 85.12 279 MET A N 1
ATOM 2199 C CA . MET A 1 279 ? -12.767 1.755 15.970 1.00 85.12 279 MET A CA 1
ATOM 2200 C C . MET A 1 279 ? -11.473 1.004 16.253 1.00 85.12 279 MET A C 1
ATOM 2202 O O . MET A 1 279 ? -10.624 0.862 15.382 1.00 85.12 279 MET A O 1
ATOM 2206 N N . ALA A 1 280 ? -11.340 0.417 17.435 1.00 83.31 280 ALA A N 1
ATOM 2207 C CA . ALA A 1 280 ? -10.240 -0.486 17.736 1.00 83.31 280 ALA A CA 1
ATOM 2208 C C . ALA A 1 280 ? -10.669 -1.586 18.699 1.00 83.31 280 ALA A C 1
ATOM 2210 O O . ALA A 1 280 ? -11.374 -1.339 19.677 1.00 83.31 280 ALA A O 1
ATOM 2211 N N . LEU A 1 281 ? -10.224 -2.810 18.429 1.00 83.50 281 LEU A N 1
ATOM 2212 C CA . LEU A 1 281 ? -10.367 -3.905 19.378 1.00 83.50 281 LEU A CA 1
ATOM 2213 C C . LEU A 1 281 ? -9.326 -3.740 20.482 1.00 83.50 281 LEU A C 1
ATOM 2215 O O . LEU A 1 281 ? -8.170 -3.417 20.212 1.00 83.50 281 LEU A O 1
ATOM 2219 N N . GLY A 1 282 ? -9.737 -3.957 21.728 1.00 79.56 282 GLY A N 1
ATOM 2220 C CA . GLY A 1 282 ? -8.783 -4.109 22.818 1.00 79.56 282 GLY A CA 1
ATOM 2221 C C . GLY A 1 282 ? -7.892 -5.329 22.592 1.00 79.56 282 GLY A C 1
ATOM 2222 O O . GLY A 1 282 ? -8.286 -6.274 21.917 1.00 79.56 282 GLY A O 1
ATOM 2223 N N . ASN A 1 283 ? -6.707 -5.337 23.204 1.00 75.75 283 ASN A N 1
ATOM 2224 C CA . ASN A 1 283 ? -5.757 -6.452 23.083 1.00 75.75 283 ASN A CA 1
ATOM 2225 C C . ASN A 1 283 ? -6.307 -7.793 23.604 1.00 75.75 283 ASN A C 1
ATOM 2227 O O . ASN A 1 283 ? -5.789 -8.844 23.245 1.00 75.75 283 ASN A O 1
ATOM 2231 N N . ASP A 1 284 ? -7.317 -7.756 24.479 1.00 76.88 284 ASP A N 1
ATOM 2232 C CA . ASP A 1 284 ? -8.036 -8.941 24.959 1.00 76.88 284 ASP A CA 1
ATOM 2233 C C . ASP A 1 284 ? -9.184 -9.373 24.027 1.00 76.88 284 ASP A C 1
ATOM 2235 O O . ASP A 1 284 ? -9.795 -10.412 24.253 1.00 76.88 284 ASP A O 1
ATOM 2239 N N . GLU A 1 285 ? -9.493 -8.568 23.005 1.00 83.12 285 GLU A N 1
ATOM 2240 C CA . GLU A 1 285 ? -10.590 -8.728 22.043 1.00 83.12 285 GLU A CA 1
ATOM 2241 C C . GLU A 1 285 ? -11.977 -8.933 22.674 1.00 83.12 285 GLU A C 1
ATOM 2243 O O . GLU A 1 285 ? -12.932 -9.343 22.013 1.00 83.12 285 GLU A O 1
ATOM 2248 N N . THR A 1 286 ? -12.116 -8.582 23.953 1.00 84.44 286 THR A N 1
ATOM 2249 C CA . THR A 1 286 ? -13.396 -8.570 24.670 1.00 84.44 286 THR A CA 1
ATOM 2250 C C . THR A 1 286 ? -14.054 -7.198 24.642 1.00 84.44 286 THR A C 1
ATOM 2252 O O . THR A 1 286 ? -15.221 -7.064 25.006 1.00 84.44 286 THR A O 1
ATOM 2255 N N . ARG A 1 287 ? -13.320 -6.173 24.201 1.00 85.88 287 ARG A N 1
ATOM 2256 C CA . ARG A 1 287 ? -13.748 -4.774 24.187 1.00 85.88 287 ARG A CA 1
ATOM 2257 C C . ARG A 1 287 ? -13.571 -4.171 22.805 1.00 85.88 287 ARG A C 1
ATOM 2259 O O . ARG A 1 287 ? -12.578 -4.434 22.126 1.00 85.88 287 ARG A O 1
ATOM 2266 N N . LEU A 1 288 ? -14.512 -3.313 22.435 1.00 87.56 288 LEU A N 1
ATOM 2267 C CA . LEU A 1 288 ? -14.436 -2.465 21.255 1.00 87.56 288 LEU A CA 1
ATOM 2268 C C . LEU A 1 288 ? -14.462 -0.999 21.683 1.00 87.56 288 LEU A C 1
ATOM 2270 O O . LEU A 1 288 ? -15.380 -0.549 22.368 1.00 87.56 288 LEU A O 1
ATOM 2274 N N . PHE A 1 289 ? -13.443 -0.272 21.257 1.00 85.12 289 PHE A N 1
ATOM 2275 C CA . PHE A 1 289 ? -13.271 1.158 21.448 1.00 85.12 289 PHE A CA 1
ATOM 2276 C C . PHE A 1 289 ? -13.712 1.886 20.187 1.00 85.12 289 PHE A C 1
ATOM 2278 O O . PHE A 1 289 ? -13.385 1.452 19.085 1.00 85.12 289 PHE A O 1
ATOM 2285 N N . VAL A 1 290 ? -14.461 2.973 20.335 1.00 83.75 290 VAL A N 1
ATOM 2286 C CA . VAL A 1 290 ? -15.103 3.654 19.206 1.00 83.75 290 VAL A CA 1
ATOM 2287 C C . VAL A 1 290 ? -14.947 5.156 19.391 1.00 83.75 290 VAL A C 1
ATOM 2289 O O . VAL A 1 290 ? -15.374 5.710 20.409 1.00 83.75 290 VAL A O 1
ATOM 2292 N N . GLY A 1 291 ? -14.333 5.802 18.404 1.00 80.19 291 GLY A N 1
ATOM 2293 C CA . GLY A 1 291 ? -14.228 7.253 18.310 1.00 80.19 291 GLY A CA 1
ATOM 2294 C C . GLY A 1 291 ? -15.378 7.811 17.483 1.00 80.19 291 GLY A C 1
ATOM 2295 O O . GLY A 1 291 ? -15.694 7.282 16.416 1.00 80.19 291 GLY A O 1
ATOM 2296 N N . GLN A 1 292 ? -16.006 8.869 17.981 1.00 78.44 292 GLN A N 1
ATOM 2297 C CA . GLN A 1 292 ? -17.111 9.548 17.318 1.00 78.44 292 GLN A CA 1
ATOM 2298 C C . GLN A 1 292 ? -16.814 11.039 17.125 1.00 78.44 292 GLN A C 1
ATOM 2300 O O . GLN A 1 292 ? -15.845 11.583 17.669 1.00 78.44 292 GLN A O 1
ATOM 2305 N N . ASP A 1 293 ? -17.679 11.701 16.363 1.00 74.12 293 ASP A N 1
ATOM 2306 C CA . ASP A 1 293 ? -17.677 13.156 16.230 1.00 74.12 293 ASP A CA 1
ATOM 2307 C C . ASP A 1 293 ? -17.806 13.875 17.580 1.00 74.12 293 ASP A C 1
ATOM 2309 O O . ASP A 1 293 ? -18.248 13.321 18.591 1.00 74.12 293 ASP A O 1
ATOM 2313 N N . TYR A 1 294 ? -17.394 15.145 17.583 1.00 72.12 294 TYR A N 1
ATOM 2314 C CA . TYR A 1 294 ? -17.455 16.038 18.745 1.00 72.12 294 TYR A CA 1
ATOM 2315 C C . TYR A 1 294 ? -16.688 15.535 19.977 1.00 72.12 294 TYR A C 1
ATOM 2317 O O . TYR A 1 294 ? -16.994 15.916 21.108 1.00 72.12 294 TYR A O 1
ATOM 2325 N N . GLY A 1 295 ? -15.670 14.702 19.758 1.00 67.38 295 GLY A N 1
ATOM 2326 C CA . GLY A 1 295 ? -14.798 14.210 20.814 1.00 67.38 295 GLY A CA 1
ATOM 2327 C C . GLY A 1 295 ? -15.433 13.129 21.683 1.00 67.38 295 GLY A C 1
ATOM 2328 O O . GLY A 1 295 ? -14.907 12.833 22.757 1.00 67.38 295 GLY A O 1
ATOM 2329 N N . GLN A 1 296 ? -16.549 12.528 21.272 1.00 76.00 296 GLN A N 1
ATOM 2330 C CA . GLN A 1 296 ? -17.148 11.450 22.046 1.00 76.00 296 GLN A CA 1
ATOM 2331 C C . GLN A 1 296 ? -16.408 10.129 21.812 1.00 76.00 296 GLN A C 1
ATOM 2333 O O . GLN A 1 296 ? -16.101 9.733 20.689 1.00 76.00 296 GLN A O 1
ATOM 2338 N N . PHE A 1 297 ? -16.155 9.420 22.905 1.00 77.56 297 PHE A N 1
ATOM 2339 C CA . PHE A 1 297 ? -15.543 8.104 22.905 1.00 77.56 297 PHE A CA 1
ATOM 2340 C C . PHE A 1 297 ? -16.401 7.112 23.689 1.00 77.56 297 PHE A C 1
ATOM 2342 O O . PHE A 1 297 ? -16.856 7.419 24.799 1.00 77.56 297 PHE A O 1
ATOM 2349 N N . ILE A 1 298 ? -16.600 5.910 23.144 1.00 83.25 298 ILE A N 1
ATOM 2350 C CA . ILE A 1 298 ? -17.350 4.841 23.815 1.00 83.25 298 ILE A CA 1
ATOM 2351 C C . ILE A 1 298 ? -16.564 3.526 23.856 1.00 83.25 298 ILE A C 1
ATOM 2353 O O . ILE A 1 298 ? -15.788 3.205 22.958 1.00 83.25 298 ILE A O 1
ATOM 2357 N N . GLU A 1 299 ? -16.810 2.751 24.910 1.00 85.88 299 GLU A N 1
ATOM 2358 C CA . GLU A 1 299 ? -16.364 1.364 25.047 1.00 85.88 299 GLU A CA 1
ATOM 2359 C C . GLU A 1 299 ? -17.578 0.441 25.067 1.00 85.88 299 GLU A C 1
ATOM 2361 O O . GLU A 1 299 ? -18.522 0.650 25.837 1.00 85.88 299 GLU A O 1
ATOM 2366 N N . ILE A 1 300 ? -17.514 -0.610 24.260 1.00 87.62 300 ILE A N 1
ATOM 2367 C CA . ILE A 1 300 ? -18.497 -1.685 24.215 1.00 87.62 300 ILE A CA 1
ATOM 2368 C C . ILE A 1 300 ? -17.825 -2.964 24.699 1.00 87.62 300 ILE A C 1
ATOM 2370 O O . ILE A 1 300 ? -16.810 -3.386 24.148 1.00 87.62 300 ILE A O 1
ATOM 2374 N N . ASP A 1 301 ? -18.414 -3.605 25.705 1.00 87.25 301 ASP A N 1
ATOM 2375 C CA . ASP A 1 301 ? -18.050 -4.970 26.075 1.00 87.25 301 ASP A CA 1
ATOM 2376 C C . ASP A 1 301 ? -18.698 -5.925 25.072 1.00 87.25 301 ASP A C 1
ATOM 2378 O O . ASP A 1 301 ? -19.921 -6.006 24.950 1.00 87.25 301 ASP A O 1
ATOM 2382 N N . LEU A 1 302 ? -17.867 -6.632 24.313 1.00 87.19 302 LEU A N 1
ATOM 2383 C CA . LEU A 1 302 ? -18.293 -7.499 23.221 1.00 87.19 302 LEU A CA 1
ATOM 2384 C C . LEU A 1 302 ? -18.978 -8.771 23.727 1.00 87.19 302 LEU A C 1
ATOM 2386 O O . LEU A 1 302 ? -19.748 -9.373 22.982 1.00 87.19 302 LEU A O 1
ATOM 2390 N N . ASN A 1 303 ? -18.777 -9.172 24.982 1.00 85.75 303 ASN A N 1
ATOM 2391 C CA . ASN A 1 303 ? -19.452 -10.341 25.549 1.00 85.75 303 ASN A CA 1
ATOM 2392 C C . ASN A 1 303 ? -20.936 -10.049 25.813 1.00 85.75 303 ASN A C 1
ATOM 2394 O O . ASN A 1 303 ? -21.817 -10.774 25.353 1.00 85.75 303 ASN A O 1
ATOM 2398 N N . SER A 1 304 ? -21.221 -8.948 26.502 1.00 86.25 304 SER A N 1
ATOM 2399 C CA . SER A 1 304 ? -22.567 -8.498 26.870 1.00 86.25 304 SER A CA 1
ATOM 2400 C C . SER A 1 304 ? -23.248 -7.656 25.791 1.00 86.25 304 SER A C 1
ATOM 2402 O O . SER A 1 304 ? -24.474 -7.540 25.783 1.00 86.25 304 SER A O 1
ATOM 2404 N N . GLY A 1 305 ? -22.468 -7.050 24.895 1.00 82.81 305 GLY A N 1
ATOM 2405 C CA . GLY A 1 305 ? -22.922 -6.087 23.897 1.00 82.81 305 GLY A CA 1
ATOM 2406 C C . GLY A 1 305 ? -23.364 -4.743 24.470 1.00 82.81 305 GLY A C 1
ATOM 2407 O O . GLY A 1 305 ? -24.075 -3.996 23.798 1.00 82.81 305 GLY A O 1
ATOM 2408 N N . ARG A 1 306 ? -22.992 -4.440 25.716 1.00 85.00 306 ARG A N 1
ATOM 2409 C CA . ARG A 1 306 ? -23.371 -3.195 26.386 1.00 85.00 306 ARG A CA 1
ATOM 2410 C C . ARG A 1 306 ? -22.260 -2.166 26.281 1.00 85.00 306 ARG A C 1
ATOM 2412 O O . ARG A 1 306 ? -21.080 -2.495 26.366 1.00 85.00 306 ARG A O 1
ATOM 2419 N N . ILE A 1 307 ? -22.664 -0.906 26.168 1.00 85.50 307 ILE A N 1
ATOM 2420 C CA . ILE A 1 307 ? -21.759 0.223 26.358 1.00 85.50 307 ILE A CA 1
ATOM 2421 C C . ILE A 1 307 ? -21.404 0.274 27.842 1.00 85.50 307 ILE A C 1
ATOM 2423 O O . ILE A 1 307 ? -22.284 0.433 28.690 1.00 85.50 307 ILE A O 1
ATOM 2427 N N . VAL A 1 308 ? -20.123 0.102 28.150 1.00 84.56 308 VAL A N 1
ATOM 2428 C CA . VAL A 1 308 ? -19.618 0.044 29.529 1.00 84.56 308 VAL A CA 1
ATOM 2429 C C . VAL A 1 308 ? -19.124 1.408 29.985 1.00 84.56 308 VAL A C 1
ATOM 2431 O O . VAL A 1 308 ? -19.237 1.747 31.164 1.00 84.56 308 VAL A O 1
ATOM 2434 N N . LYS A 1 309 ? -18.618 2.223 29.055 1.00 80.12 309 LYS A N 1
ATOM 2435 C CA . LYS A 1 309 ? -18.102 3.551 29.369 1.00 80.12 309 LYS A CA 1
ATOM 2436 C C . LYS A 1 309 ? -18.300 4.525 28.216 1.00 80.12 309 LYS A C 1
ATOM 2438 O O . LYS A 1 309 ? -18.206 4.161 27.046 1.00 80.12 309 LYS A O 1
ATOM 2443 N N . ARG A 1 310 ? -18.552 5.779 28.588 1.00 83.06 310 ARG A N 1
ATOM 2444 C CA . ARG A 1 310 ? -18.607 6.945 27.707 1.00 83.06 310 ARG A CA 1
ATOM 2445 C C . ARG A 1 310 ? -17.685 8.015 28.273 1.00 83.06 310 ARG A C 1
ATOM 2447 O O . ARG A 1 310 ? -17.708 8.272 29.477 1.00 83.06 310 ARG A O 1
ATOM 2454 N N . VAL A 1 311 ? -16.884 8.615 27.406 1.00 76.56 311 VAL A N 1
ATOM 2455 C CA . VAL A 1 311 ? -16.021 9.748 27.732 1.00 76.56 311 VAL A CA 1
ATOM 2456 C C . VAL A 1 311 ? -16.275 10.823 26.687 1.00 76.56 311 VAL A C 1
ATOM 2458 O O . VAL A 1 311 ? -16.055 10.594 25.503 1.00 76.56 311 VAL A O 1
ATOM 2461 N N . ASP A 1 312 ? -16.748 11.986 27.121 1.00 74.81 312 ASP A N 1
ATOM 2462 C CA . ASP A 1 312 ? -16.855 13.156 26.257 1.00 74.81 312 ASP A CA 1
ATOM 2463 C C . ASP A 1 312 ? -15.540 13.934 26.375 1.00 74.81 312 ASP A C 1
ATOM 2465 O O . ASP A 1 312 ? -15.238 14.551 27.402 1.00 74.81 312 ASP A O 1
ATOM 2469 N N . THR A 1 313 ? -14.703 13.840 25.348 1.00 63.75 313 THR A N 1
ATOM 2470 C CA . THR A 1 313 ? -13.454 14.593 25.278 1.00 63.75 313 THR A CA 1
ATOM 2471 C C . THR A 1 313 ? -13.765 15.967 24.695 1.00 63.75 313 THR A C 1
ATOM 2473 O O . THR A 1 313 ? -14.330 16.104 23.615 1.00 63.75 313 THR A O 1
ATOM 2476 N N . TYR A 1 314 ? -13.434 17.034 25.421 1.00 53.88 314 TYR A N 1
ATOM 2477 C CA . TYR A 1 314 ? -13.525 18.374 24.852 1.00 53.88 314 TYR A CA 1
ATOM 2478 C C . TYR A 1 314 ? -12.389 18.529 23.840 1.00 53.88 314 TYR A C 1
ATOM 2480 O O . TYR A 1 314 ? -11.259 18.786 24.253 1.00 53.88 314 TYR A O 1
ATOM 2488 N N . THR A 1 315 ? -12.674 18.352 22.543 1.00 51.06 315 THR A N 1
ATOM 2489 C CA . THR A 1 315 ? -12.244 19.193 21.399 1.00 51.06 315 THR A CA 1
ATOM 2490 C C . THR A 1 315 ? -12.229 18.432 20.061 1.00 51.06 315 THR A C 1
ATOM 2492 O O . THR A 1 315 ? -11.426 17.529 19.880 1.00 51.06 315 THR A O 1
ATOM 2495 N N . GLY A 1 316 ? -13.025 18.901 19.091 1.00 59.28 316 GLY A N 1
ATOM 2496 C CA . GLY A 1 316 ? -12.886 18.568 17.661 1.00 59.28 316 GLY A CA 1
ATOM 2497 C C . GLY A 1 316 ? -13.252 17.131 17.268 1.00 59.28 316 GLY A C 1
ATOM 2498 O O . GLY A 1 316 ? -13.888 16.405 18.032 1.00 59.28 316 GLY A O 1
ATOM 2499 N N . PHE A 1 317 ? -12.874 16.740 16.052 1.00 57.19 317 PHE A N 1
ATOM 2500 C CA . PHE A 1 317 ? -13.066 15.387 15.524 1.00 57.19 317 PHE A CA 1
ATOM 2501 C C . PHE A 1 317 ? -11.969 14.433 16.021 1.00 57.19 317 PHE A C 1
ATOM 2503 O O . PHE A 1 317 ? -10.781 14.769 16.001 1.00 57.19 317 PHE A O 1
ATOM 2510 N N . VAL A 1 318 ? -12.364 13.234 16.461 1.00 61.25 318 VAL A N 1
ATOM 2511 C CA . VAL A 1 318 ? -11.437 12.116 16.707 1.00 61.25 318 VAL A CA 1
ATOM 2512 C C . VAL A 1 318 ? -11.312 11.342 15.405 1.00 61.25 318 VAL A C 1
ATOM 2514 O O . VAL A 1 318 ? -12.308 10.797 14.939 1.00 61.25 318 VAL A O 1
ATOM 2517 N N . HIS A 1 319 ? -10.116 11.297 14.826 1.00 65.44 319 HIS A N 1
ATOM 2518 C CA . HIS A 1 319 ? -9.862 10.642 13.539 1.00 65.44 319 HIS A CA 1
ATOM 2519 C C . HIS A 1 319 ? -9.296 9.228 13.677 1.00 65.44 319 HIS A C 1
ATOM 2521 O O . HIS A 1 319 ? -9.520 8.411 12.795 1.00 65.44 319 HIS A O 1
ATOM 2527 N N . GLY A 1 320 ? -8.616 8.920 14.785 1.00 63.66 320 GLY A N 1
ATOM 2528 C CA . GLY A 1 320 ? -8.033 7.597 15.016 1.00 63.66 320 GLY A CA 1
ATOM 2529 C C . GLY A 1 320 ? -8.033 7.206 16.487 1.00 63.66 320 GLY A C 1
ATOM 2530 O O . GLY A 1 320 ? -7.873 8.066 17.362 1.00 63.66 320 GLY A O 1
ATOM 2531 N N . VAL A 1 321 ? -8.216 5.912 16.756 1.00 64.00 321 VAL A N 1
ATOM 2532 C CA . VAL A 1 321 ? -8.277 5.330 18.104 1.00 64.00 321 VAL A CA 1
ATOM 2533 C C . VAL A 1 321 ? -7.331 4.135 18.203 1.00 64.00 321 VAL A C 1
ATOM 2535 O O . VAL A 1 321 ? -7.498 3.152 17.489 1.00 64.00 321 VAL A O 1
ATOM 2538 N N . PHE A 1 322 ? -6.389 4.168 19.154 1.00 69.50 322 PHE A N 1
ATOM 2539 C CA . PHE A 1 322 ? -5.361 3.126 19.286 1.00 69.50 322 PHE A CA 1
ATOM 2540 C C . PHE A 1 322 ? -5.156 2.697 20.753 1.00 69.50 322 PHE A C 1
ATOM 2542 O O . PHE A 1 322 ? -4.678 3.494 21.568 1.00 69.50 322 PHE A O 1
ATOM 2549 N N . PRO A 1 323 ? -5.526 1.461 21.140 1.00 59.22 323 PRO A N 1
ATOM 2550 C CA . PRO A 1 323 ? -5.303 0.940 22.488 1.00 59.22 323 PRO A CA 1
ATOM 2551 C C . PRO A 1 323 ? -3.859 0.458 22.687 1.00 59.22 323 PRO A C 1
ATOM 2553 O O . PRO A 1 323 ? -3.251 -0.103 21.778 1.00 59.22 323 PRO A O 1
ATOM 2556 N N . VAL A 1 324 ? -3.311 0.646 23.898 1.00 61.44 324 VAL A N 1
ATOM 2557 C CA . VAL A 1 324 ? -1.909 0.318 24.228 1.00 61.44 324 VAL A CA 1
ATOM 2558 C C . VAL A 1 324 ? -1.772 -0.394 25.567 1.00 61.44 324 VAL A C 1
ATOM 2560 O O . VAL A 1 324 ? -2.331 0.021 26.587 1.00 61.44 324 VAL A O 1
ATOM 2563 N N . GLY A 1 325 ? -0.932 -1.433 25.564 1.00 48.59 325 GLY A N 1
ATOM 2564 C CA . GLY A 1 325 ? -0.499 -2.164 26.753 1.00 48.59 325 GLY A CA 1
ATOM 2565 C C . GLY A 1 325 ? -1.386 -3.354 27.124 1.00 48.59 325 GLY A C 1
ATOM 2566 O O . GLY A 1 325 ? -2.514 -3.501 26.651 1.00 48.59 325 GLY A O 1
ATOM 2567 N N . GLN A 1 326 ? -0.845 -4.226 27.975 1.00 43.88 326 GLN A N 1
ATOM 2568 C CA . GLN A 1 326 ? -1.571 -5.320 28.616 1.00 43.88 326 GLN A CA 1
ATOM 2569 C C . GLN A 1 326 ? -1.418 -5.210 30.146 1.00 43.88 326 GLN A C 1
ATOM 2571 O O . GLN A 1 326 ? -0.283 -5.242 30.629 1.00 43.88 326 GLN A O 1
ATOM 2576 N N . PRO A 1 327 ? -2.532 -5.096 30.901 1.00 49.97 327 PRO A N 1
ATOM 2577 C CA . PRO A 1 327 ? -3.877 -4.770 30.403 1.00 49.97 327 PRO A CA 1
ATOM 2578 C C . PRO A 1 327 ? -3.898 -3.373 29.745 1.00 49.97 327 PRO A C 1
ATOM 2580 O O . PRO A 1 327 ? -2.972 -2.587 29.940 1.00 49.97 327 PRO A O 1
ATOM 2583 N N . VAL A 1 328 ? -4.913 -3.067 28.920 1.00 57.81 328 VAL A N 1
ATOM 2584 C CA . VAL A 1 328 ? -5.004 -1.766 28.223 1.00 57.81 328 VAL A CA 1
ATOM 2585 C C . VAL A 1 328 ? -5.105 -0.651 29.265 1.00 57.81 328 VAL A C 1
ATOM 2587 O O . VAL A 1 328 ? -6.158 -0.412 29.857 1.00 57.81 328 VAL A O 1
ATOM 2590 N N . HIS A 1 329 ? -3.980 0.006 29.527 1.00 58.81 329 HIS A N 1
ATOM 2591 C CA . HIS A 1 329 ? -3.885 1.086 30.503 1.00 58.81 329 HIS A CA 1
ATOM 2592 C C . HIS A 1 329 ? -4.019 2.448 29.839 1.00 58.81 329 HIS A C 1
ATOM 2594 O O . HIS A 1 329 ? -4.511 3.380 30.479 1.00 58.81 329 HIS A O 1
ATOM 2600 N N . HIS A 1 330 ? -3.610 2.544 28.573 1.00 67.56 330 HIS A N 1
ATOM 2601 C CA . HIS A 1 330 ? -3.545 3.791 27.835 1.00 67.56 330 HIS A CA 1
ATOM 2602 C C . HIS A 1 330 ? -4.236 3.673 26.476 1.00 67.56 330 HIS A C 1
ATOM 2604 O O . HIS A 1 330 ? -4.145 2.648 25.801 1.00 67.56 330 HIS A O 1
ATOM 2610 N N . LEU A 1 331 ? -4.936 4.735 26.093 1.00 65.25 331 LEU A N 1
ATOM 2611 C CA . LEU A 1 331 ? -5.573 4.894 24.792 1.00 65.25 331 LEU A CA 1
ATOM 2612 C C . LEU A 1 331 ? -5.032 6.156 24.131 1.00 65.25 331 LEU A C 1
ATOM 2614 O O . LEU A 1 331 ? -4.909 7.183 24.800 1.00 65.25 331 LEU A O 1
ATOM 2618 N N . TYR A 1 332 ? -4.763 6.082 22.833 1.00 70.12 332 TYR A N 1
ATOM 2619 C CA . TYR A 1 332 ? -4.317 7.210 22.032 1.00 70.12 332 TYR A CA 1
ATOM 2620 C C . TYR A 1 332 ? -5.423 7.630 21.080 1.00 70.12 332 TYR A C 1
ATOM 2622 O O . TYR A 1 332 ? -6.004 6.793 20.389 1.00 70.12 332 TYR A O 1
ATOM 2630 N N . THR A 1 333 ? -5.705 8.927 21.052 1.00 66.50 333 THR A N 1
ATOM 2631 C CA . THR A 1 333 ? -6.650 9.521 20.104 1.00 66.50 333 THR A CA 1
ATOM 2632 C C . THR A 1 333 ? -5.942 10.583 19.279 1.00 66.50 333 THR A C 1
ATOM 2634 O O . THR A 1 333 ? -5.301 11.467 19.856 1.00 66.50 333 THR A O 1
ATOM 2637 N N . GLY A 1 334 ? -6.065 10.507 17.956 1.00 66.31 334 GLY A N 1
ATOM 2638 C CA . GLY A 1 334 ? -5.616 11.544 17.023 1.00 66.31 334 GLY A CA 1
ATOM 2639 C C . GLY A 1 334 ? -6.768 12.474 16.645 1.00 66.31 334 GLY A C 1
ATOM 2640 O O . GLY A 1 334 ? -7.883 12.004 16.423 1.00 66.31 334 GLY A O 1
ATOM 2641 N N . GLY A 1 335 ? -6.517 13.783 16.604 1.00 66.81 335 GLY A N 1
ATOM 2642 C CA . GLY A 1 335 ? -7.520 14.792 16.261 1.00 66.81 335 GLY A CA 1
ATOM 2643 C C . GLY A 1 335 ? -6.905 16.098 15.754 1.00 66.81 335 GLY A C 1
ATOM 2644 O O . GLY A 1 335 ? -5.684 16.236 15.670 1.00 66.81 335 GLY A O 1
ATOM 2645 N N . GLU A 1 336 ? -7.749 17.095 15.489 1.00 62.88 336 GLU A N 1
ATOM 2646 C CA . GLU A 1 336 ? -7.356 18.440 15.017 1.00 62.88 336 GLU A CA 1
ATOM 2647 C C . GLU A 1 336 ? -6.367 19.175 15.946 1.00 62.88 336 GLU A C 1
ATOM 2649 O O . GLU A 1 336 ? -5.665 20.099 15.540 1.00 62.88 336 GLU A O 1
ATOM 2654 N N . LYS A 1 337 ? -6.310 18.798 17.229 1.00 60.72 337 LYS A N 1
ATOM 2655 C CA . LYS A 1 337 ? -5.466 19.455 18.248 1.00 60.72 337 LYS A CA 1
ATOM 2656 C C . LYS A 1 337 ? -4.250 18.634 18.666 1.00 60.72 337 LYS A C 1
ATOM 2658 O O . LYS A 1 337 ? -3.643 18.924 19.708 1.00 60.72 337 LYS A O 1
ATOM 2663 N N . GLY A 1 338 ? -3.902 17.639 17.857 1.00 68.69 338 GLY A N 1
ATOM 2664 C CA . GLY A 1 338 ? -2.816 16.709 18.100 1.00 68.69 338 GLY A CA 1
ATOM 2665 C C . GLY A 1 338 ? -3.281 15.403 18.745 1.00 68.69 338 GLY A C 1
ATOM 2666 O O . GLY A 1 338 ? -4.454 15.036 18.694 1.00 68.69 338 GLY A O 1
ATOM 2667 N N . GLY A 1 339 ? -2.326 14.683 19.329 1.00 73.81 339 GLY A N 1
ATOM 2668 C CA . GLY A 1 339 ? -2.522 13.352 19.888 1.00 73.81 339 GLY A CA 1
ATOM 2669 C C . GLY A 1 339 ? -2.723 13.447 21.390 1.00 73.81 339 GLY A C 1
ATOM 2670 O O . GLY A 1 339 ? -2.055 14.241 22.060 1.00 73.81 339 GLY A O 1
ATOM 2671 N N . LEU A 1 340 ? -3.621 12.645 21.944 1.00 75.94 340 LEU A N 1
ATOM 2672 C CA . LEU A 1 340 ? -3.881 12.602 23.382 1.00 75.94 340 LEU A CA 1
ATOM 2673 C C . LEU A 1 340 ? -3.697 11.182 23.896 1.00 75.94 340 LEU A C 1
ATOM 2675 O O . LEU A 1 340 ? -4.151 10.241 23.256 1.00 75.94 340 LEU A O 1
ATOM 2679 N N . GLU A 1 341 ? -3.050 11.052 25.054 1.00 79.00 341 GLU A N 1
ATOM 2680 C CA . GLU A 1 341 ? -3.012 9.803 25.814 1.00 79.00 341 GLU A CA 1
ATOM 2681 C C . GLU A 1 341 ? -4.008 9.893 26.963 1.00 79.00 341 GLU A C 1
ATOM 2683 O O . GLU A 1 341 ? -4.039 10.880 27.709 1.00 79.00 341 GLU A O 1
ATOM 2688 N N . TRP A 1 342 ? -4.775 8.829 27.139 1.00 75.38 342 TRP A N 1
ATOM 2689 C CA . TRP A 1 342 ? -5.779 8.707 28.181 1.00 75.38 342 TRP A CA 1
ATOM 2690 C C . TRP A 1 342 ? -5.477 7.497 29.040 1.00 75.38 342 TRP A C 1
ATOM 2692 O O . TRP A 1 342 ? -5.313 6.403 28.509 1.00 75.38 342 TRP A O 1
ATOM 2702 N N . GLN A 1 343 ? -5.477 7.658 30.363 1.00 76.75 343 GLN A N 1
ATOM 2703 C CA . GLN A 1 343 ? -5.496 6.508 31.255 1.00 76.75 343 GLN A CA 1
ATOM 2704 C C . GLN A 1 343 ? -6.905 5.930 31.282 1.00 76.75 343 GLN A C 1
ATOM 2706 O O . GLN A 1 343 ? -7.850 6.547 31.786 1.00 76.75 343 GLN A O 1
ATOM 2711 N N . TRP A 1 344 ? -7.033 4.715 30.766 1.00 68.25 344 TRP A N 1
ATOM 2712 C CA . TRP A 1 344 ? -8.331 4.121 30.503 1.00 68.25 344 TRP A CA 1
ATOM 2713 C C . TRP A 1 344 ? -9.158 3.903 31.771 1.00 68.25 344 TRP A C 1
ATOM 2715 O O . TRP A 1 344 ? -10.324 4.298 31.830 1.00 68.25 344 TRP A O 1
ATOM 2725 N N . SER A 1 345 ? -8.552 3.335 32.815 1.00 69.19 345 SER A N 1
ATOM 2726 C CA . SER A 1 345 ? -9.243 3.028 34.074 1.00 69.19 345 SER A CA 1
ATOM 2727 C C . SER A 1 345 ? -9.927 4.259 34.676 1.00 69.19 345 SER A C 1
ATOM 2729 O O . SER A 1 345 ? -11.055 4.173 35.158 1.00 69.19 345 SER A O 1
ATOM 2731 N N . THR A 1 346 ? -9.294 5.429 34.573 1.00 72.19 346 THR A N 1
ATOM 2732 C CA . THR A 1 346 ? -9.775 6.678 35.174 1.00 72.19 346 THR A CA 1
ATOM 2733 C C . THR A 1 346 ? -10.515 7.582 34.190 1.00 72.19 346 THR A C 1
ATOM 2735 O O . THR A 1 346 ? -11.263 8.453 34.621 1.00 72.19 346 THR A O 1
ATOM 2738 N N . GLY A 1 347 ? -10.355 7.375 32.875 1.00 70.50 347 GLY A N 1
ATOM 2739 C CA . GLY A 1 347 ? -10.874 8.280 31.840 1.00 70.50 347 GLY A CA 1
ATOM 2740 C C . GLY A 1 347 ? -10.192 9.652 31.836 1.00 70.50 347 GLY A C 1
ATOM 2741 O O . GLY A 1 347 ? -10.725 10.595 31.261 1.00 70.50 347 GLY A O 1
ATOM 2742 N N . LYS A 1 348 ? -9.043 9.788 32.511 1.00 77.31 348 LYS A N 1
ATOM 2743 C CA . LYS A 1 348 ? -8.302 11.048 32.592 1.00 77.31 348 LYS A CA 1
ATOM 2744 C C . LYS A 1 348 ? -7.251 11.121 31.497 1.00 77.31 348 LYS A C 1
ATOM 2746 O O . LYS A 1 348 ? -6.538 10.150 31.250 1.00 77.31 348 LYS A O 1
ATOM 2751 N N . GLN A 1 349 ? -7.116 12.300 30.903 1.00 80.38 349 GLN A N 1
ATOM 2752 C CA . GLN A 1 349 ? -5.999 12.611 30.021 1.00 80.38 349 GLN A CA 1
ATOM 2753 C C . GLN A 1 349 ? -4.689 12.561 30.821 1.00 80.38 349 GLN A C 1
ATOM 2755 O O . GLN A 1 349 ? -4.582 13.204 31.868 1.00 80.38 349 GLN A O 1
ATOM 2760 N N . THR A 1 350 ? -3.699 11.814 30.334 1.00 82.56 350 THR A N 1
ATOM 2761 C CA . THR A 1 350 ? -2.366 11.716 30.951 1.00 82.56 350 THR A CA 1
ATOM 2762 C C . THR A 1 350 ? -1.318 12.522 30.210 1.00 82.56 350 THR A C 1
ATOM 2764 O O . THR A 1 350 ? -0.476 13.145 30.855 1.00 82.56 350 THR A O 1
ATOM 2767 N N . LYS A 1 351 ? -1.360 12.539 28.872 1.00 81.38 351 LYS A N 1
ATOM 2768 C CA . LYS A 1 351 ? -0.383 13.261 28.046 1.00 81.38 351 LYS A CA 1
ATOM 2769 C C . LYS A 1 351 ? -1.026 13.908 26.829 1.00 81.38 351 LYS A C 1
ATOM 2771 O O . LYS A 1 351 ? -2.129 13.556 26.413 1.00 81.38 351 LYS A O 1
ATOM 2776 N N . LYS A 1 352 ? -0.301 14.876 26.268 1.00 82.81 352 LYS A N 1
ATOM 2777 C CA . LYS A 1 352 ? -0.620 15.545 25.009 1.00 82.81 352 LYS A CA 1
ATOM 2778 C C . LYS A 1 352 ? 0.619 15.560 24.119 1.00 82.81 352 LYS A C 1
ATOM 2780 O O . LYS A 1 352 ? 1.667 16.039 24.543 1.00 82.81 352 LYS A O 1
ATOM 2785 N N . PHE A 1 353 ? 0.466 15.082 22.892 1.00 78.88 353 PHE A N 1
ATOM 2786 C CA . PHE A 1 353 ? 1.478 15.087 21.843 1.00 78.88 353 PHE A CA 1
ATOM 2787 C C . PHE A 1 353 ? 1.193 16.255 20.910 1.00 78.88 353 PHE A C 1
ATOM 2789 O O . PHE A 1 353 ? 0.215 16.255 20.158 1.00 78.88 353 PHE A O 1
ATOM 2796 N N . VAL A 1 354 ? 2.024 17.289 21.017 1.00 78.44 354 VAL A N 1
ATOM 2797 C CA . VAL A 1 354 ? 1.884 18.523 20.243 1.00 78.44 354 VAL A CA 1
ATOM 2798 C C . VAL A 1 354 ? 2.871 18.493 19.085 1.00 78.44 354 VAL A C 1
ATOM 2800 O O . VAL A 1 354 ? 4.045 18.165 19.265 1.00 78.44 354 VAL A O 1
ATOM 2803 N N . TYR A 1 355 ? 2.385 18.839 17.898 1.00 75.75 355 TYR A N 1
ATOM 2804 C CA . TYR A 1 355 ? 3.219 19.028 16.720 1.00 75.75 355 TYR A CA 1
ATOM 2805 C C . TYR A 1 355 ? 4.130 20.268 16.893 1.00 75.75 355 TYR A C 1
ATOM 2807 O O . TYR A 1 355 ? 3.644 21.308 17.338 1.00 75.75 355 TYR A O 1
ATOM 2815 N N . PRO A 1 356 ? 5.435 20.193 16.569 1.00 70.19 356 PRO A N 1
ATOM 2816 C CA . PRO A 1 356 ? 6.413 21.232 16.911 1.00 70.19 356 PRO A CA 1
ATOM 2817 C C . PRO A 1 356 ? 6.475 22.431 15.937 1.00 70.19 356 PRO A C 1
ATOM 2819 O O . PRO A 1 356 ? 7.324 23.300 16.121 1.00 70.19 356 PRO A O 1
ATOM 2822 N N . GLY A 1 357 ? 5.642 22.492 14.891 1.00 65.75 357 GLY A N 1
ATOM 2823 C CA . GLY A 1 357 ? 5.710 23.538 13.858 1.00 65.75 357 GLY A CA 1
ATOM 2824 C C . GLY A 1 357 ? 5.131 24.908 14.248 1.00 65.75 357 GLY A C 1
ATOM 2825 O O . GLY A 1 357 ? 4.244 25.029 15.092 1.00 65.75 357 GLY A O 1
ATOM 2826 N N . ASN A 1 358 ? 5.631 25.960 13.588 1.00 49.50 358 ASN A N 1
ATOM 2827 C CA . ASN A 1 358 ? 5.280 27.358 13.849 1.00 49.50 358 ASN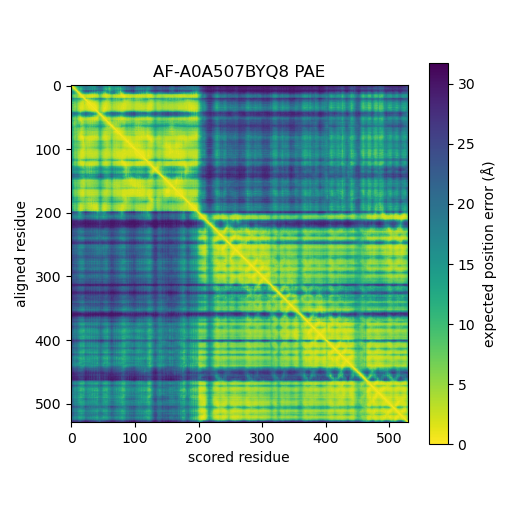 A CA 1
ATOM 2828 C C . ASN A 1 358 ? 4.097 27.830 12.982 1.00 49.50 358 ASN A C 1
ATOM 2830 O O . ASN A 1 358 ? 4.314 28.371 11.901 1.00 49.50 358 ASN A O 1
ATOM 2834 N N . GLY A 1 359 ? 2.865 27.736 13.489 1.00 47.69 359 GLY A N 1
ATOM 2835 C CA . GLY A 1 359 ? 1.787 28.641 13.067 1.00 47.69 359 GLY A CA 1
ATOM 2836 C C . GLY A 1 359 ? 0.472 28.015 12.591 1.00 47.69 359 GLY A C 1
ATOM 2837 O O . GLY A 1 359 ? 0.426 27.263 11.633 1.00 47.69 359 GLY A O 1
ATOM 2838 N N . ARG A 1 360 ? -0.598 28.463 13.262 1.00 40.88 360 ARG A N 1
ATOM 2839 C CA . ARG A 1 360 ? -2.008 28.646 12.855 1.00 40.88 360 ARG A CA 1
ATOM 2840 C C . ARG A 1 360 ? -2.862 27.518 12.275 1.00 40.88 360 ARG A C 1
ATOM 2842 O O . ARG A 1 360 ? -4.073 27.718 12.323 1.00 40.88 360 ARG A O 1
ATOM 2849 N N . GLU A 1 361 ? -2.347 26.374 11.855 1.00 45.31 361 GLU A N 1
ATOM 2850 C CA . GLU A 1 361 ? -3.223 25.334 11.295 1.00 45.31 361 GLU A CA 1
ATOM 2851 C C . GLU A 1 361 ? -3.217 24.054 12.137 1.00 45.31 361 GLU A C 1
ATOM 2853 O O . GLU A 1 361 ? -2.202 23.601 12.680 1.00 45.31 361 GLU A O 1
ATOM 2858 N N . ALA A 1 362 ? -4.432 23.565 12.367 1.00 47.34 362 ALA A N 1
ATOM 2859 C CA . ALA A 1 362 ? -4.760 22.379 13.124 1.00 47.34 362 ALA A CA 1
ATOM 2860 C C . ALA A 1 362 ? -4.201 21.168 12.375 1.00 47.34 362 ALA A C 1
ATOM 2862 O O . ALA A 1 362 ? -4.882 20.604 11.533 1.00 47.34 362 ALA A O 1
ATOM 2863 N N . ASN A 1 363 ? -2.947 20.791 12.638 1.00 54.09 363 ASN A N 1
ATOM 2864 C CA . ASN A 1 363 ? -2.368 19.604 12.018 1.00 54.09 363 ASN A CA 1
ATOM 2865 C C . ASN A 1 363 ? -3.115 18.366 12.523 1.00 54.09 363 ASN A C 1
ATOM 2867 O O . ASN A 1 363 ? -2.854 17.857 13.616 1.00 54.09 363 ASN A O 1
ATOM 2871 N N . ILE A 1 364 ? -4.083 17.937 11.718 1.00 55.78 364 ILE A N 1
ATOM 2872 C CA . ILE A 1 364 ? -4.943 16.797 11.977 1.00 55.78 364 ILE A CA 1
ATOM 2873 C C . ILE A 1 364 ? -4.086 15.536 11.891 1.00 55.78 364 ILE A C 1
ATOM 2875 O O . ILE A 1 364 ? -3.511 15.237 10.840 1.00 55.78 364 ILE A O 1
ATOM 2879 N N . PHE A 1 365 ? -4.007 14.787 12.991 1.00 63.53 365 PHE A N 1
ATOM 2880 C CA . PHE A 1 365 ? -3.524 13.410 12.941 1.00 63.53 365 PHE A CA 1
ATOM 2881 C C . PHE A 1 365 ? -4.647 12.531 12.408 1.00 63.53 365 PHE A C 1
ATOM 2883 O O . PHE A 1 365 ? -5.503 12.094 13.176 1.00 63.53 365 PHE A O 1
ATOM 2890 N N . HIS A 1 366 ? -4.652 12.315 11.092 1.00 61.50 366 HIS A N 1
ATOM 2891 C CA . HIS A 1 366 ? -5.616 11.424 10.442 1.00 61.50 366 HIS A CA 1
ATOM 2892 C C . HIS A 1 366 ? -5.390 9.967 10.835 1.00 61.50 366 HIS A C 1
ATOM 2894 O O . HIS A 1 366 ? -6.350 9.242 11.069 1.00 61.50 366 HIS A O 1
ATOM 2900 N N . SER A 1 367 ? -4.126 9.566 10.981 1.00 68.56 367 SER A N 1
ATOM 2901 C CA . SER A 1 367 ? -3.752 8.231 11.429 1.00 68.56 367 SER A CA 1
ATOM 2902 C C . SER A 1 367 ? -2.505 8.264 12.304 1.00 68.56 367 SER A C 1
ATOM 2904 O O . SER A 1 367 ? -1.629 9.128 12.151 1.00 68.56 367 SER A O 1
ATOM 2906 N N . ALA A 1 368 ? -2.436 7.313 13.232 1.00 72.75 368 ALA A N 1
ATOM 2907 C CA . ALA A 1 368 ? -1.264 7.057 14.041 1.00 72.75 368 ALA A CA 1
ATOM 2908 C C . ALA A 1 368 ? -1.008 5.552 14.155 1.00 72.75 368 ALA A C 1
ATOM 2910 O O . ALA A 1 368 ? -1.922 4.740 14.212 1.00 72.75 368 ALA A O 1
ATOM 2911 N N . ALA A 1 369 ? 0.261 5.185 14.244 1.00 76.69 369 ALA A N 1
ATOM 2912 C CA . ALA A 1 369 ? 0.695 3.819 14.463 1.00 76.69 369 ALA A CA 1
ATOM 2913 C C . ALA A 1 369 ? 1.696 3.779 15.613 1.00 76.69 369 ALA A C 1
ATOM 2915 O O . ALA A 1 369 ? 2.423 4.740 15.877 1.00 76.69 369 ALA A O 1
ATOM 2916 N N . LEU A 1 370 ? 1.739 2.654 16.313 1.00 75.69 370 LEU A N 1
ATOM 2917 C CA . LEU A 1 370 ? 2.565 2.488 17.500 1.00 75.69 370 LEU A CA 1
ATOM 2918 C C . LEU A 1 370 ? 3.587 1.382 17.283 1.00 75.69 370 LEU A C 1
ATOM 2920 O O . LEU A 1 370 ? 3.295 0.360 16.666 1.00 75.69 370 LEU A O 1
ATOM 2924 N N . SER A 1 371 ? 4.774 1.574 17.846 1.00 77.50 371 SER A N 1
ATOM 2925 C CA . SER A 1 371 ? 5.806 0.546 17.936 1.00 77.50 371 SER A CA 1
ATOM 2926 C C . SER A 1 371 ? 6.490 0.655 19.285 1.00 77.50 371 SER A C 1
ATOM 2928 O O . SER A 1 371 ? 7.233 1.602 19.507 1.00 77.50 371 SER A O 1
ATOM 2930 N N . MET A 1 372 ? 6.237 -0.308 20.176 1.00 75.25 372 MET A N 1
ATOM 2931 C CA . MET A 1 372 ? 6.844 -0.420 21.511 1.00 75.25 372 MET A CA 1
ATOM 2932 C C . MET A 1 372 ? 6.816 0.885 22.336 1.00 75.25 372 MET A C 1
ATOM 2934 O O . MET A 1 372 ? 5.875 1.111 23.092 1.00 75.25 372 MET A O 1
ATOM 2938 N N . ASP A 1 373 ? 7.849 1.721 22.222 1.00 82.88 373 ASP A N 1
ATOM 2939 C CA . ASP A 1 373 ? 8.065 2.973 22.953 1.00 82.88 373 ASP A CA 1
ATOM 2940 C C . ASP A 1 373 ? 7.840 4.237 22.103 1.00 82.88 373 ASP A C 1
ATOM 2942 O O . ASP A 1 373 ? 7.973 5.356 22.611 1.00 82.88 373 ASP A O 1
ATOM 2946 N N . LYS A 1 374 ? 7.498 4.078 20.821 1.00 85.50 374 LYS A N 1
ATOM 2947 C CA . LYS A 1 374 ? 7.311 5.162 19.857 1.00 85.50 374 LYS A CA 1
ATOM 2948 C C . LYS A 1 374 ? 5.897 5.219 19.295 1.00 85.50 374 LYS A C 1
ATOM 2950 O O . LYS A 1 374 ? 5.249 4.199 19.052 1.00 85.50 374 LYS A O 1
ATOM 2955 N N . MET A 1 375 ? 5.452 6.445 19.046 1.00 85.25 375 MET A N 1
ATOM 2956 C CA . MET A 1 375 ? 4.244 6.759 18.291 1.00 85.25 375 MET A CA 1
ATOM 2957 C C . MET A 1 375 ? 4.631 7.462 16.997 1.00 85.25 375 MET A C 1
ATOM 2959 O O . MET A 1 375 ? 5.441 8.385 17.014 1.00 85.25 375 MET A O 1
ATOM 2963 N N . TYR A 1 376 ? 4.015 7.049 15.899 1.00 85.38 376 TYR A N 1
ATOM 2964 C CA . TYR A 1 376 ? 4.153 7.646 14.580 1.00 85.38 376 TYR A CA 1
ATOM 2965 C C . TYR A 1 376 ? 2.813 8.241 14.187 1.00 85.38 376 TYR A C 1
ATOM 2967 O O . TYR A 1 376 ? 1.804 7.553 14.301 1.00 85.38 376 TYR A O 1
ATOM 2975 N N . ALA A 1 377 ? 2.781 9.484 13.723 1.00 81.12 377 ALA A N 1
ATOM 2976 C CA . ALA A 1 377 ? 1.557 10.071 13.185 1.00 81.12 377 ALA A CA 1
ATOM 2977 C C . ALA A 1 377 ? 1.832 10.828 11.893 1.00 81.12 377 ALA A C 1
ATOM 2979 O O . ALA A 1 377 ? 2.863 11.494 11.751 1.00 81.12 377 ALA A O 1
ATOM 2980 N N . GLY A 1 378 ? 0.889 10.697 10.965 1.00 79.12 378 GLY A N 1
ATOM 2981 C CA . GLY A 1 378 ? 0.891 11.394 9.691 1.00 79.12 378 GLY A CA 1
ATOM 2982 C C . GLY A 1 378 ? 0.189 12.729 9.828 1.00 79.12 378 GLY A C 1
ATOM 2983 O O . GLY A 1 378 ? -0.841 12.830 10.496 1.00 79.12 378 GLY A O 1
ATOM 2984 N N . THR A 1 379 ? 0.749 13.756 9.204 1.00 75.69 379 THR A N 1
ATOM 2985 C CA . THR A 1 379 ? 0.112 15.070 9.117 1.00 75.69 379 THR A CA 1
ATOM 2986 C C . THR A 1 379 ? -0.531 15.242 7.748 1.00 75.69 379 THR A C 1
ATOM 2988 O O . THR A 1 379 ? 0.064 14.911 6.719 1.00 75.69 379 THR A O 1
ATOM 2991 N N . PHE A 1 380 ? -1.757 15.759 7.733 1.00 71.00 380 PHE A N 1
ATOM 2992 C CA . PHE A 1 380 ? -2.476 16.006 6.487 1.00 71.00 380 PHE A CA 1
ATOM 2993 C C . PHE A 1 380 ? -1.854 17.170 5.710 1.00 71.00 380 PHE A C 1
ATOM 2995 O O . PHE A 1 380 ? -1.352 16.984 4.610 1.00 71.00 380 PHE A O 1
ATOM 3002 N N . GLU A 1 381 ? -1.808 18.367 6.290 1.00 70.56 381 GLU A N 1
ATOM 3003 C CA . GLU A 1 381 ? -1.394 19.572 5.558 1.00 70.56 381 GLU A CA 1
ATOM 3004 C C . GLU A 1 381 ? 0.114 19.635 5.303 1.00 70.56 381 GLU A C 1
ATOM 3006 O O . GLU A 1 381 ? 0.544 19.921 4.186 1.00 70.56 381 GLU A O 1
ATOM 3011 N N . ALA A 1 382 ? 0.925 19.335 6.321 1.00 73.00 382 ALA A N 1
ATOM 3012 C CA . ALA A 1 382 ? 2.381 19.364 6.194 1.00 73.00 382 ALA A CA 1
ATOM 3013 C C . ALA A 1 382 ? 2.942 18.141 5.444 1.00 73.00 382 ALA A C 1
ATOM 3015 O O . ALA A 1 382 ? 4.082 18.177 4.983 1.00 73.00 382 ALA A O 1
ATOM 3016 N N . GLY A 1 383 ? 2.166 17.058 5.335 1.00 76.88 383 GLY A N 1
ATOM 3017 C CA . GLY A 1 383 ? 2.590 15.803 4.718 1.00 76.88 383 GLY A CA 1
ATOM 3018 C C . GLY A 1 383 ? 3.669 15.051 5.498 1.00 76.88 383 GLY A C 1
ATOM 3019 O O . GLY A 1 383 ? 4.144 14.018 5.057 1.00 76.88 383 GLY A O 1
ATOM 3020 N N . GLU A 1 384 ? 4.118 15.528 6.648 1.00 82.62 384 GLU A N 1
ATOM 3021 C CA . GLU A 1 384 ? 5.209 14.922 7.409 1.00 82.62 384 GLU A CA 1
ATOM 3022 C C . GLU A 1 384 ? 4.733 13.720 8.230 1.00 82.62 384 GLU A C 1
ATOM 3024 O O . GLU A 1 384 ? 3.595 13.692 8.712 1.00 82.62 384 GLU A O 1
ATOM 3029 N N . ILE A 1 385 ? 5.642 12.769 8.461 1.00 86.38 385 ILE A N 1
ATOM 3030 C CA . ILE A 1 385 ? 5.476 11.742 9.494 1.00 86.38 385 ILE A CA 1
ATOM 3031 C C . ILE A 1 385 ? 6.320 12.160 10.686 1.00 86.38 385 ILE A C 1
ATOM 3033 O O . ILE A 1 385 ? 7.506 12.480 10.554 1.00 86.38 385 ILE A O 1
ATOM 3037 N N . ILE A 1 386 ? 5.716 12.151 11.863 1.00 86.12 386 ILE A N 1
ATOM 3038 C CA . ILE A 1 386 ? 6.368 12.581 13.091 1.00 86.12 386 ILE A CA 1
ATOM 3039 C C . ILE A 1 386 ? 6.460 11.393 14.035 1.00 86.12 386 ILE A C 1
ATOM 3041 O O . ILE A 1 386 ? 5.493 10.660 14.223 1.00 86.12 386 ILE A O 1
ATOM 3045 N N . GLU A 1 387 ? 7.641 11.211 14.611 1.00 89.44 387 GLU A N 1
ATOM 3046 C CA . GLU A 1 387 ? 7.916 10.210 15.630 1.00 89.44 387 GLU A CA 1
ATOM 3047 C C . GLU A 1 387 ? 7.969 10.882 17.000 1.00 89.44 387 GLU A C 1
ATOM 3049 O O . GLU A 1 387 ? 8.712 11.848 17.203 1.00 89.44 387 GLU A O 1
ATOM 3054 N N . TRP A 1 388 ? 7.215 10.341 17.951 1.00 86.69 388 TRP A N 1
ATOM 3055 C CA . TRP A 1 388 ? 7.279 10.712 19.357 1.00 86.69 388 TRP A CA 1
ATOM 3056 C C . TRP A 1 388 ? 7.764 9.556 20.205 1.00 86.69 388 TRP A C 1
ATOM 3058 O O . TRP A 1 388 ? 7.372 8.406 20.018 1.00 86.69 388 TRP A O 1
ATOM 3068 N N . ASP A 1 389 ? 8.522 9.907 21.230 1.00 86.56 389 ASP A N 1
ATOM 3069 C CA . ASP A 1 389 ? 8.739 9.055 22.381 1.00 86.56 389 ASP A CA 1
ATOM 3070 C C . ASP A 1 389 ? 7.498 9.059 23.282 1.00 86.56 389 ASP A C 1
ATOM 3072 O O . ASP A 1 389 ? 7.070 10.107 23.778 1.00 86.56 389 ASP A O 1
ATOM 3076 N N . ILE A 1 390 ? 6.914 7.881 23.502 1.00 83.12 390 ILE A N 1
ATOM 3077 C CA . ILE A 1 390 ? 5.686 7.721 24.285 1.00 83.12 390 ILE A CA 1
ATOM 3078 C C . ILE A 1 390 ? 5.906 8.135 25.743 1.00 83.12 390 ILE A C 1
ATOM 3080 O O . ILE A 1 390 ? 5.047 8.783 26.350 1.00 83.12 390 ILE A O 1
ATOM 3084 N N . ALA A 1 391 ? 7.049 7.774 26.330 1.00 84.00 391 ALA A N 1
ATOM 3085 C CA . ALA A 1 391 ? 7.320 8.029 27.740 1.00 84.00 391 ALA A CA 1
ATOM 3086 C C . ALA A 1 391 ? 7.393 9.535 28.035 1.00 84.00 391 ALA A C 1
ATOM 3088 O O . ALA A 1 391 ? 6.785 10.008 28.998 1.00 84.00 391 ALA A O 1
ATOM 3089 N N . THR A 1 392 ? 8.083 10.286 27.178 1.00 86.25 392 THR A N 1
ATOM 3090 C CA . THR A 1 392 ? 8.375 11.713 27.368 1.00 86.25 392 THR A CA 1
ATOM 3091 C C . THR A 1 392 ? 7.433 12.658 26.623 1.00 86.25 392 THR A C 1
ATOM 3093 O O . THR A 1 392 ? 7.453 13.857 26.902 1.00 86.25 392 THR A O 1
ATOM 3096 N N . ALA A 1 393 ? 6.622 12.149 25.689 1.00 84.12 393 ALA A N 1
ATOM 3097 C CA . ALA A 1 393 ? 5.807 12.929 24.753 1.00 84.12 393 ALA A CA 1
ATOM 3098 C C . ALA A 1 393 ? 6.604 13.948 23.918 1.00 84.12 393 ALA A C 1
ATOM 3100 O O . ALA A 1 393 ? 6.064 14.958 23.460 1.00 84.12 393 ALA A O 1
ATOM 3101 N N . LYS A 1 394 ? 7.898 13.689 23.706 1.00 86.75 394 LYS A N 1
ATOM 3102 C CA . LYS A 1 394 ? 8.771 14.538 22.893 1.00 86.75 394 LYS A CA 1
ATOM 3103 C C . LYS A 1 394 ? 8.922 13.969 21.494 1.00 86.75 394 LYS A C 1
ATOM 3105 O O . LYS A 1 394 ? 9.037 12.759 21.324 1.00 86.75 394 LYS A O 1
ATOM 3110 N N . VAL A 1 395 ? 8.964 14.865 20.513 1.00 88.44 395 VAL A N 1
ATOM 3111 C CA . VAL A 1 395 ? 9.323 14.515 19.137 1.00 88.44 395 VAL A CA 1
ATOM 3112 C C . VAL A 1 395 ? 10.771 14.045 19.122 1.00 88.44 395 VAL A C 1
ATOM 3114 O O . VAL A 1 395 ? 11.656 14.752 19.607 1.00 88.44 395 VAL A O 1
ATOM 3117 N N . THR A 1 396 ? 11.004 12.858 18.579 1.00 90.31 396 THR A N 1
ATOM 3118 C CA . THR A 1 396 ? 12.342 12.283 18.412 1.00 90.31 396 THR A CA 1
ATOM 3119 C C . THR A 1 396 ? 12.845 12.463 16.992 1.00 90.31 396 THR A C 1
ATOM 3121 O O . THR A 1 396 ? 14.018 12.786 16.806 1.00 90.31 396 THR A O 1
ATOM 3124 N N . ARG A 1 397 ? 11.973 12.287 15.992 1.00 87.50 397 ARG A N 1
ATOM 3125 C CA . ARG A 1 397 ? 12.319 12.389 14.568 1.00 87.50 397 ARG A CA 1
ATOM 3126 C C . ARG A 1 397 ? 11.153 12.922 13.735 1.00 87.50 397 ARG A C 1
ATOM 3128 O O . ARG A 1 397 ? 9.989 12.778 14.099 1.00 87.50 397 ARG A O 1
ATOM 3135 N N . THR A 1 398 ? 11.486 13.507 12.588 1.00 86.31 398 THR A N 1
ATOM 3136 C CA . THR A 1 398 ? 10.527 13.896 11.549 1.00 86.31 398 THR A CA 1
ATOM 3137 C C . THR A 1 398 ? 11.017 13.367 10.212 1.00 86.31 398 THR A C 1
ATOM 3139 O O . THR A 1 398 ? 12.141 13.666 9.808 1.00 86.31 398 THR A O 1
ATOM 3142 N N . PHE A 1 399 ? 10.171 12.612 9.525 1.00 83.44 399 PHE A N 1
ATOM 3143 C CA . PHE A 1 399 ? 10.449 12.089 8.196 1.00 83.44 399 PHE A CA 1
ATOM 3144 C C . PHE A 1 399 ? 9.907 13.084 7.164 1.00 83.44 399 PHE A C 1
ATOM 3146 O O . PHE A 1 399 ? 8.700 13.333 7.106 1.00 83.44 399 PHE A O 1
ATOM 3153 N N . LYS A 1 400 ? 10.819 13.700 6.399 1.00 72.94 400 LYS A N 1
ATOM 3154 C CA . LYS A 1 400 ? 10.528 14.767 5.429 1.00 72.94 400 LYS A CA 1
ATOM 3155 C C . LYS A 1 400 ? 10.972 14.343 4.032 1.00 72.94 400 LYS A C 1
ATOM 3157 O O . LYS A 1 400 ? 12.105 14.598 3.637 1.00 72.94 400 LYS A O 1
ATOM 3162 N N . ASP A 1 401 ? 10.088 13.694 3.292 1.00 63.25 401 ASP A N 1
ATOM 3163 C CA . ASP A 1 401 ? 10.269 13.445 1.852 1.00 63.25 401 ASP A CA 1
ATOM 3164 C C . ASP A 1 401 ? 8.943 13.478 1.070 1.00 63.25 401 ASP A C 1
ATOM 3166 O O . ASP A 1 401 ? 8.888 13.155 -0.117 1.00 63.25 401 ASP A O 1
ATOM 3170 N N . SER A 1 402 ? 7.867 13.831 1.766 1.00 57.81 402 SER A N 1
ATOM 3171 C CA . SER A 1 402 ? 6.503 13.484 1.425 1.00 57.81 402 SER A CA 1
ATOM 3172 C C . SER A 1 402 ? 5.925 14.417 0.377 1.00 57.81 402 SER A C 1
ATOM 3174 O O . SER A 1 402 ? 5.887 15.639 0.513 1.00 57.81 402 SER A O 1
ATOM 3176 N N . TRP A 1 403 ? 5.428 13.821 -0.700 1.00 58.31 403 TRP A N 1
ATOM 3177 C CA . TRP A 1 403 ? 4.870 14.543 -1.842 1.00 58.31 403 TRP A CA 1
ATOM 3178 C C . TRP A 1 403 ? 3.368 14.836 -1.698 1.00 58.31 403 TRP A C 1
ATOM 3180 O O . TRP A 1 403 ? 2.655 15.007 -2.693 1.00 58.31 403 TRP A O 1
ATOM 3190 N N . GLY A 1 404 ? 2.856 14.880 -0.470 1.00 67.50 404 GLY A N 1
ATOM 3191 C CA . GLY A 1 404 ? 1.441 15.108 -0.223 1.00 67.50 404 GLY A CA 1
ATOM 3192 C C . GLY A 1 404 ? 0.981 14.786 1.185 1.00 67.50 404 GLY A C 1
ATOM 3193 O O . GLY A 1 404 ? 1.791 14.514 2.065 1.00 67.50 404 GLY A O 1
ATOM 3194 N N . THR A 1 405 ? -0.338 14.827 1.349 1.00 76.56 405 THR A N 1
ATOM 3195 C CA . THR A 1 405 ? -1.049 14.471 2.578 1.00 76.56 405 THR A CA 1
ATOM 3196 C C . THR A 1 405 ? -0.716 13.039 2.987 1.00 76.56 405 THR A C 1
ATOM 3198 O O . THR A 1 405 ? -0.607 12.168 2.121 1.00 76.56 405 THR A O 1
ATOM 3201 N N . ILE A 1 406 ? -0.524 12.796 4.289 1.00 79.56 406 ILE A N 1
ATOM 3202 C CA . ILE A 1 406 ? -0.470 11.429 4.817 1.00 79.56 406 ILE A CA 1
ATOM 3203 C C . ILE A 1 406 ? -1.883 11.012 5.204 1.00 79.56 406 ILE A C 1
ATOM 3205 O O . ILE A 1 406 ? -2.447 11.560 6.153 1.00 79.56 406 ILE A O 1
ATOM 3209 N N . ASP A 1 407 ? -2.428 10.046 4.474 1.00 76.19 407 ASP A N 1
ATOM 3210 C CA . ASP A 1 407 ? -3.817 9.622 4.649 1.00 76.19 407 ASP A CA 1
ATOM 3211 C C . ASP A 1 407 ? -3.931 8.515 5.710 1.00 76.19 407 ASP A C 1
ATOM 3213 O O . ASP A 1 407 ? -4.803 8.571 6.575 1.00 76.19 407 ASP A O 1
ATOM 3217 N N . ASP A 1 408 ? -3.004 7.552 5.706 1.00 78.44 408 ASP A N 1
ATOM 3218 C CA . ASP A 1 408 ? -2.906 6.516 6.737 1.00 78.44 408 ASP A CA 1
ATOM 3219 C C . ASP A 1 408 ? -1.456 6.001 6.911 1.00 78.44 408 ASP A C 1
ATOM 3221 O O . ASP A 1 408 ? -0.592 6.175 6.038 1.00 78.44 408 ASP A O 1
ATOM 3225 N N . ILE A 1 409 ? -1.160 5.433 8.084 1.00 81.62 409 ILE A N 1
ATOM 3226 C CA . ILE A 1 409 ? 0.157 4.923 8.477 1.00 81.62 409 ILE A CA 1
ATOM 3227 C C . ILE A 1 409 ? 0.008 3.574 9.155 1.00 81.62 409 ILE A C 1
ATOM 3229 O O . ILE A 1 409 ? -0.798 3.400 10.064 1.00 81.62 409 ILE A O 1
ATOM 3233 N N . VAL A 1 410 ? 0.921 2.664 8.830 1.00 82.12 410 VAL A N 1
ATOM 3234 C CA . VAL A 1 410 ? 1.103 1.430 9.588 1.00 82.12 410 VAL A CA 1
ATOM 3235 C C . VAL A 1 410 ? 2.565 1.158 9.847 1.00 82.12 410 VAL A C 1
ATOM 3237 O O . VAL A 1 410 ? 3.437 1.425 9.020 1.00 82.12 410 VAL A O 1
ATOM 3240 N N . VAL A 1 411 ? 2.821 0.577 11.012 1.00 82.19 411 VAL A N 1
ATOM 3241 C CA . VAL A 1 411 ? 4.156 0.219 11.461 1.00 82.19 411 VAL A CA 1
ATOM 3242 C C . VAL A 1 411 ? 4.250 -1.285 11.660 1.00 82.19 411 VAL A C 1
ATOM 3244 O O . VAL A 1 411 ? 3.469 -1.885 12.395 1.00 82.19 411 VAL A O 1
ATOM 3247 N N . LEU A 1 412 ? 5.257 -1.880 11.029 1.00 81.06 412 LEU A N 1
ATOM 3248 C CA . LEU A 1 412 ? 5.771 -3.191 11.385 1.00 81.06 412 LEU A CA 1
ATOM 3249 C C . LEU A 1 412 ? 6.940 -2.968 12.343 1.00 81.06 412 LEU A C 1
ATOM 3251 O O . LEU A 1 412 ? 8.041 -2.602 11.927 1.00 81.06 412 LEU A O 1
ATOM 3255 N N . GLY A 1 413 ? 6.672 -3.150 13.636 1.00 75.56 413 GLY A N 1
ATOM 3256 C CA . GLY A 1 413 ? 7.672 -3.006 14.692 1.00 75.56 413 GLY A CA 1
ATOM 3257 C C . GLY A 1 413 ? 8.809 -4.030 14.595 1.00 75.56 413 GLY A C 1
ATOM 3258 O O . GLY A 1 413 ? 8.970 -4.745 13.601 1.00 75.56 413 GLY A O 1
ATOM 3259 N N . ALA A 1 414 ? 9.622 -4.112 15.645 1.00 73.19 414 ALA A N 1
ATOM 3260 C CA . ALA A 1 414 ? 10.746 -5.041 15.681 1.00 73.19 414 ALA A CA 1
ATOM 3261 C C . ALA A 1 414 ? 10.291 -6.501 15.429 1.00 73.19 414 ALA A C 1
ATOM 3263 O O . ALA A 1 414 ? 9.274 -6.927 15.981 1.00 73.19 414 ALA A O 1
ATOM 3264 N N . PRO A 1 415 ? 11.035 -7.286 14.624 1.00 74.06 415 PRO A N 1
ATOM 3265 C CA . PRO A 1 415 ? 12.357 -6.970 14.076 1.00 74.06 415 PRO A CA 1
ATOM 3266 C C . PRO A 1 415 ? 12.343 -6.246 12.718 1.00 74.06 415 PRO A C 1
ATOM 3268 O O . PRO A 1 415 ? 13.410 -5.865 12.252 1.00 74.06 415 PRO A O 1
ATOM 3271 N N . ALA A 1 416 ? 11.184 -6.072 12.071 1.00 79.50 416 ALA A N 1
ATOM 3272 C CA . ALA A 1 416 ? 11.120 -5.494 10.727 1.00 79.50 416 ALA A CA 1
ATOM 3273 C C . ALA A 1 416 ? 11.519 -4.012 10.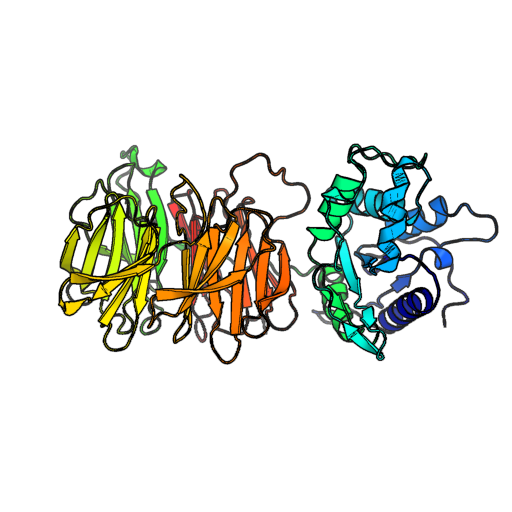719 1.00 79.50 416 ALA A C 1
ATOM 3275 O O . ALA A 1 416 ? 12.262 -3.595 9.837 1.00 79.50 416 ALA A O 1
ATOM 3276 N N . ASN A 1 417 ? 11.059 -3.242 11.715 1.00 86.38 417 ASN A N 1
ATOM 3277 C CA . ASN A 1 417 ? 11.309 -1.801 11.836 1.00 86.38 417 ASN A CA 1
ATOM 3278 C C . ASN A 1 417 ? 10.969 -1.036 10.544 1.00 86.38 417 ASN A C 1
ATOM 3280 O O . ASN A 1 417 ? 11.758 -0.223 10.063 1.00 86.38 417 ASN A O 1
ATOM 3284 N N . LEU A 1 418 ? 9.789 -1.299 9.982 1.00 86.31 418 LEU A N 1
ATOM 3285 C CA . LEU A 1 418 ? 9.308 -0.654 8.762 1.00 86.31 418 LEU A CA 1
ATOM 3286 C C . LEU A 1 418 ? 8.054 0.161 9.046 1.00 86.31 418 LEU A C 1
ATOM 3288 O O . LEU A 1 418 ? 7.197 -0.250 9.827 1.00 86.31 418 LEU A O 1
ATOM 3292 N N . LEU A 1 419 ? 7.924 1.292 8.365 1.00 88.19 419 LEU A N 1
ATOM 3293 C CA . LEU A 1 419 ? 6.712 2.099 8.359 1.00 88.19 419 LEU A CA 1
ATOM 3294 C C . LEU A 1 419 ? 6.229 2.272 6.927 1.00 88.19 419 LEU A C 1
ATOM 3296 O O . LEU A 1 419 ? 7.012 2.590 6.039 1.00 88.19 419 LEU A O 1
ATOM 3300 N N . TYR A 1 420 ? 4.934 2.091 6.715 1.00 85.88 420 TYR A N 1
ATOM 3301 C CA . TYR A 1 420 ? 4.271 2.313 5.441 1.00 85.88 420 TYR A CA 1
ATOM 3302 C C . TYR A 1 420 ? 3.304 3.473 5.609 1.00 85.88 420 TYR A C 1
ATOM 3304 O O . TYR A 1 420 ? 2.397 3.407 6.435 1.00 85.88 420 TYR A O 1
ATOM 3312 N N . ALA A 1 421 ? 3.512 4.534 4.842 1.00 83.56 421 ALA A N 1
ATOM 3313 C CA . ALA A 1 421 ? 2.646 5.702 4.829 1.00 83.56 421 ALA A CA 1
ATOM 3314 C C . ALA A 1 421 ? 2.093 5.874 3.427 1.00 83.56 421 ALA A C 1
ATOM 3316 O O . ALA A 1 421 ? 2.871 5.926 2.470 1.00 83.56 421 ALA A O 1
ATOM 3317 N N . GLY A 1 422 ? 0.778 5.962 3.280 1.00 80.44 422 GLY A N 1
ATOM 3318 C CA . GLY A 1 422 ? 0.225 6.276 1.970 1.00 80.44 422 GLY A CA 1
ATOM 3319 C C . GLY A 1 422 ? -0.081 7.740 1.795 1.00 80.44 422 GLY A C 1
ATOM 3320 O O . GLY A 1 422 ? -0.381 8.481 2.730 1.00 80.44 422 GLY A O 1
ATOM 3321 N N . GLN A 1 423 ? 0.108 8.126 0.545 1.00 76.12 423 GLN A N 1
ATOM 3322 C CA . GLN A 1 423 ? 0.167 9.491 0.079 1.00 76.12 423 GLN A CA 1
ATOM 3323 C C . GLN A 1 423 ? -0.532 9.543 -1.274 1.00 76.12 423 GLN A C 1
ATOM 3325 O O . GLN A 1 423 ? 0.127 9.347 -2.300 1.00 76.12 423 GLN A O 1
ATOM 3330 N N . ARG A 1 424 ? -1.841 9.813 -1.297 1.00 72.12 424 ARG A N 1
ATOM 3331 C CA . ARG A 1 424 ? -2.661 10.025 -2.511 1.00 72.12 424 ARG A CA 1
ATOM 3332 C C . ARG A 1 424 ? -2.727 8.908 -3.552 1.00 72.12 424 ARG A C 1
ATOM 3334 O O . ARG A 1 424 ? -3.808 8.461 -3.861 1.00 72.12 424 ARG A O 1
ATOM 3341 N N . SER A 1 425 ? -1.623 8.504 -4.169 1.00 70.75 425 SER A N 1
ATOM 3342 C CA . SER A 1 425 ? -1.578 7.490 -5.241 1.00 70.75 425 SER A CA 1
ATOM 3343 C C . SER A 1 425 ? -0.482 6.444 -5.027 1.00 70.75 425 SER A C 1
ATOM 3345 O O . SER A 1 425 ? -0.255 5.567 -5.866 1.00 70.75 425 SER A O 1
ATOM 3347 N N . ARG A 1 426 ? 0.209 6.518 -3.886 1.00 76.88 426 ARG A N 1
ATOM 3348 C CA . ARG A 1 426 ? 1.359 5.679 -3.549 1.00 76.88 426 ARG A CA 1
ATOM 3349 C C . ARG A 1 426 ? 1.376 5.300 -2.077 1.00 76.88 426 ARG A C 1
ATOM 3351 O O . ARG A 1 426 ? 0.822 6.008 -1.239 1.00 76.88 426 ARG A O 1
ATOM 3358 N N . VAL A 1 427 ? 2.099 4.230 -1.775 1.00 81.25 427 VAL A N 1
ATOM 3359 C CA . VAL A 1 427 ? 2.552 3.880 -0.427 1.00 81.25 427 VAL A CA 1
ATOM 3360 C C . VAL A 1 427 ? 4.066 4.011 -0.379 1.00 81.25 427 VAL A C 1
ATOM 3362 O O . VAL A 1 427 ? 4.767 3.481 -1.238 1.00 81.25 427 VAL A O 1
ATOM 3365 N N . VAL A 1 428 ? 4.578 4.718 0.620 1.00 79.38 428 VAL A N 1
ATOM 3366 C CA . VAL A 1 428 ? 6.010 4.901 0.855 1.00 79.38 428 VAL A CA 1
ATOM 3367 C C . VAL A 1 428 ? 6.429 4.035 2.034 1.00 79.38 428 VAL A C 1
ATOM 3369 O O . VAL A 1 428 ? 5.853 4.139 3.116 1.00 79.38 428 VAL A O 1
ATOM 3372 N N . GLU A 1 429 ? 7.433 3.187 1.824 1.00 84.38 429 GLU A N 1
ATOM 3373 C CA . GLU A 1 429 ? 8.067 2.398 2.880 1.00 84.38 429 GLU A CA 1
ATOM 3374 C C . GLU A 1 429 ? 9.304 3.109 3.413 1.00 84.38 429 GLU A C 1
ATOM 3376 O O . GLU A 1 429 ? 10.200 3.497 2.658 1.00 84.38 429 GLU A O 1
ATOM 3381 N N . TRP A 1 430 ? 9.373 3.187 4.731 1.00 84.12 430 TRP A N 1
ATOM 3382 C CA . TRP A 1 430 ? 10.439 3.782 5.510 1.00 84.12 430 TRP A CA 1
ATOM 3383 C C . TRP A 1 430 ? 11.125 2.734 6.364 1.00 84.12 430 TRP A C 1
ATOM 3385 O O . TRP A 1 430 ? 10.467 1.918 7.010 1.00 84.12 430 TRP A O 1
ATOM 3395 N N . ASP A 1 431 ? 12.449 2.811 6.416 1.00 83.38 431 ASP A N 1
ATOM 3396 C CA . ASP A 1 431 ? 13.241 2.120 7.421 1.00 83.38 431 ASP A CA 1
ATOM 3397 C C . ASP A 1 431 ? 13.255 2.968 8.702 1.00 83.38 431 ASP A C 1
ATOM 3399 O O . ASP A 1 431 ? 13.772 4.089 8.735 1.00 83.38 431 ASP A O 1
ATOM 3403 N N . LEU A 1 432 ? 12.652 2.442 9.769 1.00 86.50 432 LEU A N 1
ATOM 3404 C CA . LEU A 1 432 ? 12.582 3.119 11.062 1.00 86.50 432 LEU A CA 1
ATOM 3405 C C . LEU A 1 432 ? 13.927 3.125 11.790 1.00 86.50 432 LEU A C 1
ATOM 3407 O O . LEU A 1 432 ? 14.130 3.952 12.677 1.00 86.50 432 LEU A O 1
ATOM 3411 N N . THR A 1 433 ? 14.867 2.253 11.438 1.00 85.19 433 THR A N 1
ATOM 3412 C CA . THR A 1 433 ? 16.209 2.240 12.030 1.00 85.19 433 THR A CA 1
ATOM 3413 C C . THR A 1 433 ? 17.031 3.405 11.490 1.00 85.19 433 THR A C 1
ATOM 3415 O O . THR A 1 433 ? 17.554 4.205 12.265 1.00 85.19 433 THR A O 1
ATOM 3418 N N . THR A 1 434 ? 17.106 3.547 10.166 1.00 79.12 434 THR A N 1
ATOM 3419 C CA . THR A 1 434 ? 17.921 4.583 9.507 1.00 79.12 434 THR A CA 1
ATOM 3420 C C . THR A 1 434 ? 17.196 5.918 9.367 1.00 79.12 434 THR A C 1
ATOM 3422 O O . THR A 1 434 ? 17.841 6.959 9.258 1.00 79.12 434 THR A O 1
ATOM 3425 N N . GLY A 1 435 ? 15.863 5.912 9.375 1.00 78.69 435 GLY A N 1
ATOM 3426 C CA . GLY A 1 435 ? 15.063 7.094 9.078 1.00 78.69 435 GLY A CA 1
ATOM 3427 C C . GLY A 1 435 ? 14.929 7.393 7.582 1.00 78.69 435 GLY A C 1
ATOM 3428 O O . GLY A 1 435 ? 14.501 8.488 7.222 1.00 78.69 435 GLY A O 1
ATOM 3429 N N . THR A 1 436 ? 15.330 6.467 6.707 1.00 74.56 436 THR A N 1
ATOM 3430 C CA . THR A 1 436 ? 15.378 6.692 5.256 1.00 74.56 436 THR A CA 1
ATOM 3431 C C . THR A 1 436 ? 14.256 5.967 4.532 1.00 74.56 436 THR A C 1
ATOM 3433 O O . THR A 1 436 ? 13.875 4.854 4.899 1.00 74.56 436 THR A O 1
ATOM 3436 N N . ARG A 1 437 ? 13.773 6.560 3.440 1.00 80.00 437 ARG A N 1
ATOM 3437 C CA . ARG A 1 437 ? 12.875 5.876 2.513 1.00 80.00 437 ARG A CA 1
ATOM 3438 C C . ARG A 1 437 ? 13.570 4.676 1.880 1.00 80.00 437 ARG A C 1
ATOM 3440 O O . ARG A 1 437 ? 14.707 4.782 1.424 1.00 80.00 437 ARG A O 1
ATOM 3447 N N . LYS A 1 438 ? 12.850 3.560 1.801 1.00 74.19 438 LYS A N 1
ATOM 3448 C CA . LYS A 1 438 ? 13.324 2.302 1.225 1.00 74.19 438 LYS A CA 1
ATOM 3449 C C . LYS A 1 438 ? 12.668 1.987 -0.120 1.00 74.19 438 LYS A C 1
ATOM 3451 O O . LYS A 1 438 ? 13.378 1.672 -1.071 1.00 74.19 438 LYS A O 1
ATOM 3456 N N . ARG A 1 439 ? 11.336 2.078 -0.225 1.00 72.44 439 ARG A N 1
ATOM 3457 C CA . ARG A 1 439 ? 10.577 1.735 -1.449 1.00 72.44 439 ARG A CA 1
ATOM 3458 C C . ARG A 1 439 ? 9.336 2.612 -1.629 1.00 72.44 439 ARG A C 1
ATOM 3460 O O . ARG A 1 439 ? 8.861 3.230 -0.679 1.00 72.44 439 ARG A O 1
ATOM 3467 N N . ILE A 1 440 ? 8.821 2.644 -2.858 1.00 76.88 440 ILE A N 1
ATOM 3468 C CA . ILE A 1 440 ? 7.546 3.271 -3.228 1.00 76.88 440 ILE A CA 1
ATOM 3469 C C . ILE A 1 440 ? 6.704 2.229 -3.968 1.00 76.88 440 ILE A C 1
ATOM 3471 O O . ILE A 1 440 ? 7.193 1.576 -4.890 1.00 76.88 440 ILE A O 1
ATOM 3475 N N . PHE A 1 441 ? 5.442 2.101 -3.577 1.00 75.88 441 PHE A N 1
ATOM 3476 C CA . PHE A 1 441 ? 4.447 1.241 -4.206 1.00 75.88 441 PHE A CA 1
ATOM 3477 C C . PHE A 1 441 ? 3.382 2.111 -4.863 1.00 75.88 441 PHE A C 1
ATOM 3479 O O . PHE A 1 441 ? 2.706 2.873 -4.175 1.00 75.88 441 PHE A O 1
ATOM 3486 N N . ASN A 1 442 ? 3.213 1.999 -6.178 1.00 74.69 442 ASN A N 1
ATOM 3487 C CA . ASN A 1 442 ? 2.218 2.792 -6.895 1.00 74.69 442 ASN A CA 1
ATOM 3488 C C . ASN A 1 442 ? 0.876 2.082 -6.919 1.00 74.69 442 ASN A C 1
ATOM 3490 O O . ASN A 1 442 ? 0.734 1.016 -7.518 1.00 74.69 442 ASN A O 1
ATOM 3494 N N . VAL A 1 443 ? -0.115 2.694 -6.282 1.00 71.69 443 VAL A N 1
ATOM 3495 C CA . VAL A 1 443 ? -1.427 2.078 -6.086 1.00 71.69 443 VAL A CA 1
ATOM 3496 C C . VAL A 1 443 ? -2.327 2.308 -7.302 1.00 71.69 443 VAL A C 1
ATOM 3498 O O . VAL A 1 443 ? -3.110 1.432 -7.647 1.00 71.69 443 VAL A O 1
ATOM 3501 N N . GLN A 1 444 ? -2.154 3.417 -8.022 1.00 67.94 444 GLN A N 1
ATOM 3502 C CA . GLN A 1 444 ? -2.983 3.780 -9.177 1.00 67.94 444 GLN A CA 1
ATOM 3503 C C . GLN A 1 444 ? -2.416 3.283 -10.520 1.00 67.94 444 GLN A C 1
ATOM 3505 O O . GLN A 1 444 ? -1.199 3.158 -10.679 1.00 67.94 444 GLN A O 1
ATOM 3510 N N . GLU A 1 445 ? -3.291 2.977 -11.484 1.00 55.72 445 GLU A N 1
ATOM 3511 C CA . GLU A 1 445 ? -2.909 2.677 -12.875 1.00 55.72 445 GLU A CA 1
ATOM 3512 C C . GLU A 1 445 ? -2.521 3.938 -13.687 1.00 55.72 445 GLU A C 1
ATOM 3514 O O . GLU A 1 445 ? -3.076 5.020 -13.467 1.00 55.72 445 GLU A O 1
ATOM 3519 N N . PRO A 1 446 ? -1.599 3.836 -14.668 1.00 44.28 446 PRO A N 1
ATOM 3520 C CA . PRO A 1 446 ? -1.262 4.951 -15.555 1.00 44.28 446 PRO A CA 1
ATOM 3521 C C . PRO A 1 446 ? -2.481 5.437 -16.360 1.00 44.28 446 PRO A C 1
ATOM 3523 O O . PRO A 1 446 ? -3.145 4.645 -17.021 1.00 44.28 446 PRO A O 1
ATOM 3526 N N . GLY A 1 447 ? -2.742 6.751 -16.363 1.00 40.31 447 GLY A N 1
ATOM 3527 C CA . GLY A 1 447 ? -3.764 7.381 -17.216 1.00 40.31 447 GLY A CA 1
ATOM 3528 C C . GLY A 1 447 ? -5.039 7.857 -16.509 1.00 40.31 447 GLY A C 1
ATOM 3529 O O . GLY A 1 447 ? -5.832 8.561 -17.133 1.00 40.31 447 GLY A O 1
ATOM 3530 N N . TYR A 1 448 ? -5.222 7.561 -15.219 1.00 45.97 448 TYR A N 1
ATOM 3531 C CA . TYR A 1 448 ? -6.238 8.233 -14.400 1.00 45.97 448 TYR A CA 1
ATOM 3532 C C . TYR A 1 448 ? -5.766 9.647 -14.017 1.00 45.97 448 TYR A C 1
ATOM 3534 O O . TYR A 1 448 ? -4.613 9.847 -13.633 1.00 45.97 448 TYR A O 1
ATOM 3542 N N . SER A 1 449 ? -6.628 10.659 -14.181 1.00 42.19 449 SER A N 1
ATOM 3543 C CA . SER A 1 449 ? -6.259 12.051 -13.901 1.00 42.19 449 SER A CA 1
ATOM 3544 C C . SER A 1 449 ? -6.418 12.379 -12.421 1.00 42.19 449 SER A C 1
ATOM 3546 O O . SER A 1 449 ? -7.509 12.223 -11.881 1.00 42.19 449 SER A O 1
ATOM 3548 N N . LEU A 1 450 ? -5.379 12.977 -11.834 1.00 46.94 450 LEU A N 1
ATOM 3549 C CA . LEU A 1 450 ? -5.278 13.476 -10.450 1.00 46.94 450 LEU A CA 1
ATOM 3550 C C . LEU A 1 450 ? -6.301 14.575 -10.057 1.00 46.94 450 LEU A C 1
ATOM 3552 O O . LEU A 1 450 ? -6.113 15.258 -9.055 1.00 46.94 450 LEU A O 1
ATOM 3556 N N . ASP A 1 451 ? -7.346 14.798 -10.857 1.00 44.19 451 ASP A N 1
ATOM 3557 C CA . ASP A 1 451 ? -8.300 15.910 -10.719 1.00 44.19 451 ASP A CA 1
ATOM 3558 C C . ASP A 1 451 ? -9.569 15.528 -9.935 1.00 44.19 451 ASP A C 1
ATOM 3560 O O . ASP A 1 451 ? -10.521 16.301 -9.813 1.00 44.19 451 ASP A O 1
ATOM 3564 N N . ARG A 1 452 ? -9.605 14.323 -9.362 1.00 39.97 452 ARG A N 1
ATOM 3565 C CA . ARG A 1 452 ? -10.623 13.931 -8.388 1.00 39.97 452 ARG A CA 1
ATOM 3566 C C . ARG A 1 452 ? -9.961 13.714 -7.040 1.00 39.97 452 ARG A C 1
ATOM 3568 O O . ARG A 1 452 ? -8.815 13.294 -6.951 1.00 39.97 452 ARG A O 1
ATOM 3575 N N . ARG A 1 453 ? -10.683 14.094 -5.986 1.00 42.78 453 ARG A N 1
ATOM 3576 C CA . ARG A 1 453 ? -10.291 13.985 -4.575 1.00 42.78 453 ARG A CA 1
ATOM 3577 C C . ARG A 1 453 ? -10.188 12.510 -4.179 1.00 42.78 453 ARG A C 1
ATOM 3579 O O . ARG A 1 453 ? -11.066 11.985 -3.506 1.00 42.78 453 ARG A O 1
ATOM 3586 N N . GLU A 1 454 ? -9.160 11.845 -4.675 1.00 44.78 454 GLU A N 1
ATOM 3587 C CA . GLU A 1 454 ? -8.957 10.412 -4.544 1.00 44.78 454 GLU A CA 1
ATOM 3588 C C . GLU A 1 454 ? -8.151 10.149 -3.273 1.00 44.78 454 GLU A C 1
ATOM 3590 O O . GLU A 1 454 ? -6.955 10.431 -3.187 1.00 44.78 454 GLU A O 1
ATOM 3595 N N . ASN A 1 455 ? -8.861 9.680 -2.250 1.00 47.50 455 ASN A N 1
ATOM 3596 C CA . ASN A 1 455 ? -8.290 9.280 -0.974 1.00 47.50 455 ASN A CA 1
ATOM 3597 C C . ASN A 1 455 ? -7.703 7.870 -1.126 1.00 47.50 455 ASN A C 1
ATOM 3599 O O . ASN A 1 455 ? -8.424 6.934 -1.476 1.00 47.50 455 ASN A O 1
ATOM 3603 N N . VAL A 1 456 ? -6.418 7.689 -0.817 1.00 45.53 456 VAL A N 1
ATOM 3604 C CA . VAL A 1 456 ? -5.884 6.349 -0.547 1.00 45.53 456 VAL A CA 1
ATOM 3605 C C . VAL A 1 456 ? -6.248 6.004 0.889 1.00 45.53 456 VAL A C 1
ATOM 3607 O O . VAL A 1 456 ? -5.678 6.541 1.834 1.00 45.53 456 VAL A O 1
ATOM 3610 N N . TYR A 1 457 ? -7.197 5.089 1.060 1.00 54.09 457 TYR A N 1
ATOM 3611 C CA . TYR A 1 457 ? -7.459 4.474 2.356 1.00 54.09 457 TYR A CA 1
ATOM 3612 C C . TYR A 1 457 ? -6.487 3.315 2.529 1.00 54.09 457 TYR A C 1
ATOM 3614 O O . TYR A 1 457 ? -6.673 2.230 1.971 1.00 54.09 457 TYR A O 1
ATOM 3622 N N . LEU A 1 458 ? -5.391 3.539 3.251 1.00 50.19 458 LEU A N 1
ATOM 3623 C CA . LEU A 1 458 ? -4.505 2.422 3.525 1.00 50.19 458 LEU A CA 1
ATOM 3624 C C . LEU A 1 458 ? -5.185 1.442 4.482 1.00 50.19 458 LEU A C 1
ATOM 3626 O O . LEU A 1 458 ? -5.932 1.793 5.387 1.00 50.19 458 LEU A O 1
ATOM 3630 N N . ALA A 1 459 ? -4.924 0.168 4.230 1.00 47.91 459 ALA A N 1
ATOM 3631 C CA . ALA A 1 459 ? -4.729 -0.777 5.305 1.00 47.91 459 ALA A CA 1
ATOM 3632 C C . ALA A 1 459 ? -3.489 -1.568 4.935 1.00 47.91 459 ALA A C 1
ATOM 3634 O O . ALA A 1 459 ? -3.529 -2.525 4.164 1.00 47.91 459 ALA A O 1
ATOM 3635 N N . VAL A 1 460 ? -2.359 -1.153 5.478 1.00 48.19 460 VAL A N 1
ATOM 3636 C CA . VAL A 1 460 ? -1.187 -2.016 5.481 1.00 48.19 460 VAL A CA 1
ATOM 3637 C C . VAL A 1 460 ? -1.452 -3.068 6.552 1.00 48.19 460 VAL A C 1
ATOM 3639 O O . VAL A 1 460 ? -1.725 -2.753 7.707 1.00 48.19 460 VAL A O 1
ATOM 3642 N N . LEU A 1 461 ? -1.375 -4.336 6.178 1.00 51.91 461 LEU A N 1
ATOM 3643 C CA . LEU A 1 461 ? -1.473 -5.439 7.119 1.00 51.91 461 LEU A CA 1
ATOM 3644 C C . LEU A 1 461 ? -0.337 -6.415 6.854 1.00 51.91 461 LEU A C 1
ATOM 3646 O O . LEU A 1 461 ? -0.295 -7.037 5.801 1.00 51.91 461 LEU A O 1
ATOM 3650 N N . GLY A 1 462 ? 0.530 -6.598 7.846 1.00 49.84 462 GLY A N 1
ATOM 3651 C CA . GLY A 1 462 ? 1.216 -7.869 8.075 1.00 49.84 462 GLY A CA 1
ATOM 3652 C C . GLY A 1 462 ? 0.940 -8.292 9.522 1.00 49.84 462 GLY A C 1
ATOM 3653 O O . GLY A 1 462 ? 1.013 -7.411 10.381 1.00 49.84 462 GLY A O 1
ATOM 3654 N N . PRO A 1 463 ? 0.610 -9.566 9.842 1.00 51.38 463 PRO A N 1
ATOM 3655 C CA . PRO A 1 463 ? 0.773 -10.803 9.060 1.00 51.38 463 PRO A CA 1
ATOM 3656 C C . PRO A 1 463 ? -0.562 -11.558 8.801 1.00 51.38 463 PRO A C 1
ATOM 3658 O O . PRO A 1 463 ? -1.467 -11.555 9.633 1.00 51.38 463 PRO A O 1
ATOM 3661 N N . PRO A 1 464 ? -0.708 -12.237 7.650 1.00 53.84 464 PRO A N 1
ATOM 3662 C CA . PRO A 1 464 ? 0.123 -13.386 7.286 1.00 53.84 464 PRO A CA 1
ATOM 3663 C C . PRO A 1 464 ? 1.097 -13.048 6.148 1.00 53.84 464 PRO A C 1
ATOM 3665 O O . PRO A 1 464 ? 0.838 -12.178 5.324 1.00 53.84 464 PRO A O 1
ATOM 3668 N N . ASP A 1 465 ? 2.190 -13.796 6.042 1.00 63.84 465 ASP A N 1
ATOM 3669 C CA . ASP A 1 465 ? 2.881 -14.023 4.763 1.00 63.84 465 ASP A CA 1
ATOM 3670 C C . ASP A 1 465 ? 3.587 -12.843 4.062 1.00 63.84 465 ASP A C 1
ATOM 3672 O O . ASP A 1 465 ? 3.908 -12.960 2.879 1.00 63.84 465 ASP A O 1
ATOM 3676 N N . ASN A 1 466 ? 3.907 -11.756 4.771 1.00 76.94 466 ASN A N 1
ATOM 3677 C CA . ASN A 1 466 ? 4.767 -10.677 4.260 1.00 76.94 466 ASN A CA 1
ATOM 3678 C C . ASN A 1 466 ? 4.205 -9.979 2.997 1.00 76.94 466 ASN A C 1
ATOM 3680 O O . ASN A 1 466 ? 4.868 -9.866 1.959 1.00 76.94 466 ASN A O 1
ATOM 3684 N N . ARG A 1 467 ? 2.947 -9.529 3.077 1.00 81.50 467 ARG A N 1
ATOM 3685 C CA . ARG A 1 467 ? 2.229 -8.828 2.002 1.00 81.50 467 ARG A CA 1
ATOM 3686 C C . ARG A 1 467 ? 1.830 -7.411 2.415 1.00 81.50 467 ARG A C 1
ATOM 3688 O O . ARG A 1 467 ? 1.627 -7.147 3.591 1.00 81.50 467 ARG A O 1
ATOM 3695 N N . LEU A 1 468 ? 1.702 -6.521 1.437 1.00 84.06 468 LEU A N 1
ATOM 3696 C CA . LEU A 1 468 ? 1.136 -5.179 1.568 1.00 84.06 468 LEU A CA 1
ATOM 3697 C C . LEU A 1 468 ? -0.142 -5.118 0.742 1.00 84.06 468 LEU A C 1
ATOM 3699 O O . LEU A 1 468 ? -0.112 -5.516 -0.415 1.00 84.06 468 LEU A O 1
ATOM 3703 N N . TYR A 1 469 ? -1.221 -4.577 1.298 1.00 85.94 469 TYR A N 1
ATOM 3704 C CA . TYR A 1 469 ? -2.443 -4.278 0.559 1.00 85.94 469 TYR A CA 1
ATOM 3705 C C . TYR A 1 469 ? -2.666 -2.767 0.572 1.00 85.94 469 TYR A C 1
ATOM 3707 O O . TYR A 1 469 ? -2.428 -2.114 1.585 1.00 85.94 469 TYR A O 1
ATOM 3715 N N . ALA A 1 470 ? -3.088 -2.194 -0.548 1.00 83.44 470 ALA A N 1
ATOM 3716 C CA . ALA A 1 470 ? -3.481 -0.789 -0.605 1.00 83.44 470 ALA A CA 1
ATOM 3717 C C . ALA A 1 470 ? -4.594 -0.594 -1.629 1.00 83.44 470 ALA A C 1
ATOM 3719 O O . ALA A 1 470 ? -4.658 -1.320 -2.624 1.00 83.44 470 ALA A O 1
ATOM 3720 N N . VAL A 1 471 ? -5.459 0.385 -1.375 1.00 80.44 471 VAL A N 1
ATOM 3721 C CA . VAL A 1 471 ? -6.530 0.779 -2.297 1.00 80.44 471 VAL A CA 1
ATOM 3722 C C . VAL A 1 471 ? -6.164 2.060 -3.011 1.00 80.44 471 VAL A C 1
ATOM 3724 O O . VAL A 1 471 ? -5.497 2.921 -2.439 1.00 80.44 471 VAL A O 1
ATOM 3727 N N . SER A 1 472 ? -6.620 2.186 -4.246 1.00 71.38 472 SER A N 1
ATOM 3728 C CA . SER A 1 472 ? -6.470 3.391 -5.052 1.00 71.38 472 SER A CA 1
ATOM 3729 C C . SER A 1 472 ? -7.833 4.041 -5.312 1.00 71.38 472 SER A C 1
ATOM 3731 O O . SER A 1 472 ? -8.879 3.405 -5.156 1.00 71.38 472 SER A O 1
ATOM 3733 N N . GLY A 1 473 ? -7.815 5.315 -5.718 1.00 69.44 473 GLY A N 1
ATOM 3734 C CA . GLY A 1 473 ? -9.004 6.052 -6.154 1.00 69.44 473 GLY A CA 1
ATOM 3735 C C . GLY A 1 473 ? -9.683 5.478 -7.402 1.00 69.44 473 GLY A C 1
ATOM 3736 O O . GLY A 1 473 ? -10.825 5.812 -7.680 1.00 69.44 473 GLY A O 1
ATOM 3737 N N . ASP A 1 474 ? -9.026 4.563 -8.120 1.00 70.00 474 ASP A N 1
ATOM 3738 C CA . ASP A 1 474 ? -9.625 3.768 -9.206 1.00 70.00 474 ASP A CA 1
ATOM 3739 C C . ASP A 1 474 ? -10.488 2.585 -8.711 1.00 70.00 474 ASP A C 1
ATOM 3741 O O . ASP A 1 474 ? -10.903 1.745 -9.510 1.00 70.00 474 ASP A O 1
ATOM 3745 N N . HIS A 1 475 ? -10.772 2.517 -7.404 1.00 80.25 475 HIS A N 1
ATOM 3746 C CA . HIS A 1 475 ? -11.584 1.481 -6.747 1.00 80.25 475 HIS A CA 1
ATOM 3747 C C . HIS A 1 475 ? -10.957 0.077 -6.793 1.00 80.25 475 HIS A C 1
ATOM 3749 O O . HIS A 1 475 ? -11.636 -0.940 -6.605 1.00 80.25 475 HIS A O 1
ATOM 3755 N N . ILE A 1 476 ? -9.648 0.002 -7.031 1.00 81.19 476 ILE A N 1
ATOM 3756 C CA . ILE A 1 476 ? -8.896 -1.247 -7.102 1.00 81.19 476 ILE A CA 1
ATOM 3757 C C . ILE A 1 476 ? -8.091 -1.446 -5.819 1.00 81.19 476 ILE A C 1
ATOM 3759 O O . ILE A 1 476 ? -7.534 -0.507 -5.249 1.00 81.19 476 ILE A O 1
ATOM 3763 N N . ILE A 1 477 ? -7.990 -2.705 -5.386 1.00 86.94 477 ILE A N 1
ATOM 3764 C CA . ILE A 1 477 ? -7.045 -3.117 -4.343 1.00 86.94 477 ILE A CA 1
ATOM 3765 C C . ILE A 1 477 ? -5.845 -3.766 -5.019 1.00 86.94 477 ILE A C 1
ATOM 3767 O O . ILE A 1 477 ? -5.999 -4.621 -5.895 1.00 86.94 477 ILE A O 1
ATOM 3771 N N . LYS A 1 478 ? -4.644 -3.409 -4.586 1.00 83.62 478 LYS A N 1
ATOM 3772 C CA . LYS A 1 478 ? -3.398 -4.030 -5.027 1.00 83.62 478 LYS A CA 1
ATOM 3773 C C . LYS A 1 478 ? -2.711 -4.712 -3.853 1.00 83.62 478 LYS A C 1
ATOM 3775 O O . LYS A 1 478 ? -2.734 -4.205 -2.734 1.00 83.62 478 LYS A O 1
ATOM 3780 N N . GLU A 1 479 ? -2.127 -5.875 -4.122 1.00 84.56 479 GLU A N 1
ATOM 3781 C CA . GLU A 1 479 ? -1.304 -6.631 -3.179 1.00 84.56 479 GLU A CA 1
ATOM 3782 C C . GLU A 1 479 ? 0.138 -6.656 -3.661 1.00 84.56 479 GLU A C 1
ATOM 3784 O O . GLU A 1 479 ? 0.393 -7.093 -4.781 1.00 84.56 479 GLU A O 1
ATOM 3789 N N . TRP A 1 480 ? 1.082 -6.302 -2.795 1.00 80.69 480 TRP A N 1
ATOM 3790 C CA . TRP A 1 480 ? 2.510 -6.454 -3.041 1.00 80.69 480 TRP A CA 1
ATOM 3791 C C . TRP A 1 480 ? 3.151 -7.449 -2.086 1.00 80.69 480 TRP A C 1
ATOM 3793 O O . TRP A 1 480 ? 2.734 -7.615 -0.943 1.00 80.69 480 TRP A O 1
ATOM 3803 N N . SER A 1 481 ? 4.218 -8.093 -2.538 1.00 77.75 481 SER A N 1
ATOM 3804 C CA . SER A 1 481 ? 5.145 -8.814 -1.677 1.00 77.75 481 SER A CA 1
ATOM 3805 C C . SER A 1 481 ? 6.066 -7.822 -0.981 1.00 77.75 481 SER A C 1
ATOM 3807 O O . SER A 1 481 ? 6.714 -7.005 -1.632 1.00 77.75 481 SER A O 1
ATOM 3809 N N . LEU A 1 482 ? 6.178 -7.927 0.338 1.00 77.00 482 LEU A N 1
ATOM 3810 C CA . LEU A 1 482 ? 7.130 -7.129 1.101 1.00 77.00 482 LEU A CA 1
ATOM 3811 C C . LEU A 1 482 ? 8.567 -7.649 0.971 1.00 77.00 482 LEU A C 1
ATOM 3813 O O . LEU A 1 482 ? 9.495 -6.861 1.145 1.00 77.00 482 LEU A O 1
ATOM 3817 N N . ASP A 1 483 ? 8.775 -8.919 0.608 1.00 74.25 483 ASP A N 1
ATOM 3818 C CA . ASP A 1 483 ? 10.115 -9.477 0.372 1.00 74.25 483 ASP A CA 1
ATOM 3819 C C . ASP A 1 483 ? 10.806 -8.762 -0.790 1.00 74.25 483 ASP A C 1
ATOM 3821 O O . ASP A 1 483 ? 11.898 -8.219 -0.647 1.00 74.25 483 ASP A O 1
ATOM 3825 N N . ASN A 1 484 ? 10.136 -8.717 -1.941 1.00 64.50 484 ASN A N 1
ATOM 3826 C CA . ASN A 1 484 ? 10.736 -8.266 -3.195 1.00 64.50 484 ASN A CA 1
ATOM 3827 C C . ASN A 1 484 ? 10.064 -7.027 -3.794 1.00 64.50 484 ASN A C 1
ATOM 3829 O O . ASN A 1 484 ? 10.505 -6.561 -4.832 1.00 64.50 484 ASN A O 1
ATOM 3833 N N . GLY A 1 485 ? 9.028 -6.473 -3.165 1.00 70.19 485 GLY A N 1
ATOM 3834 C CA . GLY A 1 485 ? 8.355 -5.256 -3.620 1.00 70.19 485 GLY A CA 1
ATOM 3835 C C . GLY A 1 485 ? 7.425 -5.443 -4.825 1.00 70.19 485 GLY A C 1
ATOM 3836 O O . GLY A 1 485 ? 6.917 -4.457 -5.360 1.00 70.19 485 GLY A O 1
ATOM 3837 N N . LEU A 1 486 ? 7.212 -6.680 -5.282 1.00 66.12 486 LEU A N 1
ATOM 3838 C CA . LEU A 1 486 ? 6.453 -6.957 -6.500 1.00 66.12 486 LEU A CA 1
ATOM 3839 C C . LEU A 1 486 ? 4.955 -6.899 -6.271 1.00 66.12 486 LEU A C 1
ATOM 3841 O O . LEU A 1 486 ? 4.472 -7.414 -5.265 1.00 66.12 486 LEU A O 1
A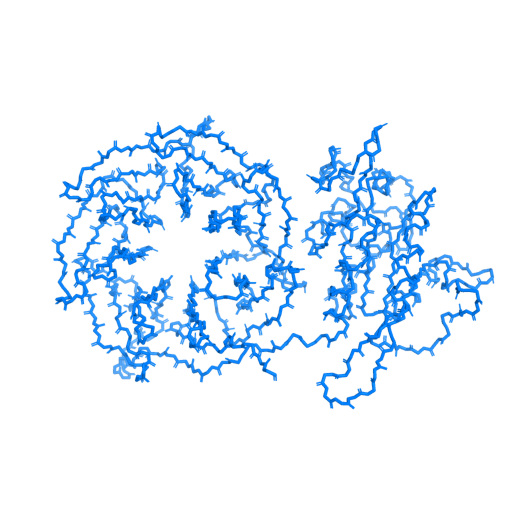TOM 3845 N N . LEU A 1 487 ? 4.231 -6.355 -7.252 1.00 74.56 487 LEU A N 1
ATOM 3846 C CA . LEU A 1 487 ? 2.784 -6.513 -7.343 1.00 74.56 487 LEU A CA 1
ATOM 3847 C C . LEU A 1 487 ? 2.471 -7.997 -7.587 1.00 74.56 487 LEU A C 1
ATOM 3849 O O . LEU A 1 487 ? 3.000 -8.609 -8.511 1.00 74.56 487 LEU A O 1
ATOM 3853 N N . VAL A 1 488 ? 1.646 -8.571 -6.720 1.00 77.19 488 VAL A N 1
ATOM 3854 C CA . VAL A 1 488 ? 1.267 -9.990 -6.705 1.00 77.19 488 VAL A CA 1
ATOM 3855 C C . VAL A 1 488 ? -0.119 -10.162 -7.314 1.00 77.19 488 VAL A C 1
ATOM 3857 O O . VAL A 1 488 ? -0.332 -11.028 -8.160 1.00 77.19 488 VAL A O 1
ATOM 3860 N N . ARG A 1 489 ? -1.080 -9.350 -6.863 1.00 77.81 489 ARG A N 1
ATOM 3861 C CA . ARG A 1 489 ? -2.480 -9.437 -7.282 1.00 77.81 489 ARG A CA 1
ATOM 3862 C C . ARG A 1 489 ? -3.126 -8.071 -7.374 1.00 77.81 489 ARG A C 1
ATOM 3864 O O . ARG A 1 489 ? -2.766 -7.131 -6.665 1.00 77.81 489 ARG A O 1
ATOM 3871 N N . THR A 1 490 ? -4.157 -8.029 -8.205 1.00 81.44 490 THR A N 1
ATOM 3872 C CA . THR A 1 490 ? -5.060 -6.892 -8.344 1.00 81.44 490 THR A CA 1
ATOM 3873 C C . THR A 1 490 ? -6.485 -7.385 -8.129 1.00 81.44 490 THR A C 1
ATOM 3875 O O . THR A 1 490 ? -6.937 -8.312 -8.804 1.00 81.44 490 THR A O 1
ATOM 3878 N N . PHE A 1 491 ? -7.200 -6.793 -7.180 1.00 83.62 491 PHE A N 1
ATOM 3879 C CA . PHE A 1 491 ? -8.578 -7.142 -6.853 1.00 83.62 491 PHE A CA 1
ATOM 3880 C C . PHE A 1 491 ? -9.481 -6.087 -7.476 1.00 83.62 491 PHE A C 1
ATOM 3882 O O . PHE A 1 491 ? -9.525 -4.941 -7.031 1.00 83.62 491 PHE A O 1
ATOM 3889 N N . VAL A 1 492 ? -10.173 -6.488 -8.540 1.00 83.94 492 VAL A N 1
ATOM 3890 C CA . VAL A 1 492 ? -11.097 -5.632 -9.283 1.00 83.94 492 VAL A CA 1
ATOM 3891 C C . VAL A 1 492 ? -12.513 -6.084 -8.985 1.00 83.94 492 VAL A C 1
ATOM 3893 O O . VAL A 1 492 ? -12.823 -7.275 -9.061 1.00 83.94 492 VAL A O 1
ATOM 3896 N N . GLY A 1 493 ? -13.387 -5.131 -8.691 1.00 77.88 493 GLY A N 1
ATOM 3897 C CA . GLY A 1 493 ? -14.811 -5.410 -8.639 1.00 77.88 493 GLY A CA 1
ATOM 3898 C C . GLY A 1 493 ? -15.646 -4.283 -8.057 1.00 77.88 493 GLY A C 1
ATOM 3899 O O . GLY A 1 493 ? -16.813 -4.191 -8.439 1.00 77.88 493 GLY A O 1
ATOM 3900 N N . HIS A 1 494 ? -15.103 -3.493 -7.131 1.00 82.06 494 HIS A N 1
ATOM 3901 C CA . HIS A 1 494 ? -15.782 -2.289 -6.657 1.00 82.06 494 HIS A CA 1
ATOM 3902 C C . HIS A 1 494 ? -15.915 -1.293 -7.813 1.00 82.06 494 HIS A C 1
ATOM 3904 O O . HIS A 1 494 ? -15.034 -1.186 -8.661 1.00 82.06 494 HIS A O 1
ATOM 3910 N N . SER A 1 495 ? -17.067 -0.647 -7.871 1.00 80.44 495 SER A N 1
ATOM 3911 C CA . SER A 1 495 ? -17.447 0.431 -8.786 1.00 80.44 495 SER A CA 1
ATOM 3912 C C . SER A 1 495 ? -17.446 1.812 -8.123 1.00 80.44 495 SER A C 1
ATOM 3914 O O . SER A 1 495 ? -17.497 2.801 -8.843 1.00 80.44 495 SER A O 1
ATOM 3916 N N . GLU A 1 496 ? -17.353 1.874 -6.793 1.00 81.50 496 GLU A N 1
ATOM 3917 C CA . GLU A 1 496 ? -17.205 3.098 -5.998 1.00 81.50 496 GLU A CA 1
ATOM 3918 C C . GLU A 1 496 ? -16.065 2.969 -4.973 1.00 81.50 496 GLU A C 1
ATOM 3920 O O . GLU A 1 496 ? -15.583 1.867 -4.682 1.00 81.50 496 GLU A O 1
ATOM 3925 N N . ASP A 1 497 ? -15.673 4.099 -4.373 1.00 79.25 497 ASP A N 1
ATOM 3926 C CA . ASP A 1 4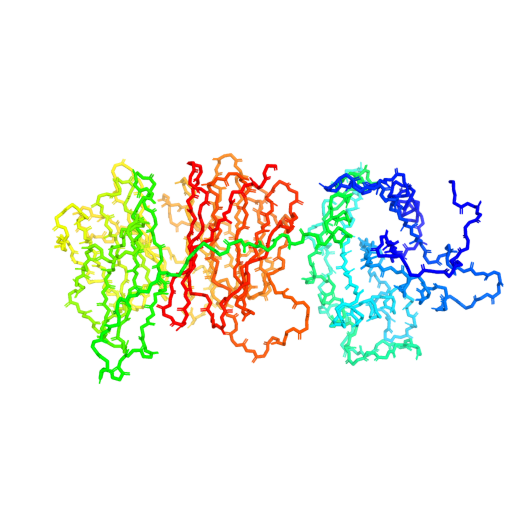97 ? -14.539 4.207 -3.449 1.00 79.25 497 ASP A CA 1
ATOM 3927 C C . ASP A 1 497 ? -14.554 3.151 -2.344 1.00 79.25 497 ASP A C 1
ATOM 3929 O O . ASP A 1 497 ? -15.547 2.959 -1.634 1.00 79.25 497 ASP A O 1
ATOM 3933 N N . ILE A 1 498 ? -13.399 2.515 -2.155 1.00 82.88 498 ILE A N 1
ATOM 3934 C CA . ILE A 1 498 ? -13.161 1.586 -1.056 1.00 82.88 498 ILE A CA 1
ATOM 3935 C C . ILE A 1 498 ? -12.821 2.403 0.186 1.00 82.88 498 ILE A C 1
ATOM 3937 O O . ILE A 1 498 ? -11.859 3.158 0.184 1.00 82.88 498 ILE A O 1
ATOM 3941 N N . LEU A 1 499 ? -13.603 2.236 1.247 1.00 79.69 499 LEU A N 1
ATOM 3942 C CA . LEU A 1 499 ? -13.524 3.033 2.470 1.00 79.69 499 LEU A CA 1
ATOM 3943 C C . LEU A 1 499 ? -12.649 2.392 3.550 1.00 79.69 499 LEU A C 1
ATOM 3945 O O . LEU A 1 499 ? -12.051 3.097 4.354 1.00 79.69 499 LEU A O 1
ATOM 3949 N N . ALA A 1 500 ? -12.593 1.060 3.597 1.00 81.00 500 ALA A N 1
ATOM 3950 C CA . ALA A 1 500 ? -11.752 0.338 4.543 1.00 81.00 500 ALA A CA 1
ATOM 3951 C C . ALA A 1 500 ? -11.377 -1.051 4.036 1.00 81.00 500 ALA A C 1
ATOM 3953 O O . ALA A 1 500 ? -12.111 -1.688 3.274 1.00 81.00 500 ALA A O 1
ATOM 3954 N N . LEU A 1 501 ? -10.246 -1.535 4.541 1.00 84.81 501 LEU A N 1
ATOM 3955 C CA . LEU A 1 501 ? -9.718 -2.869 4.309 1.00 84.81 501 LEU A CA 1
ATOM 3956 C C . LEU A 1 501 ? -9.345 -3.537 5.636 1.00 84.81 501 LEU A C 1
ATOM 3958 O O . LEU A 1 501 ? -8.905 -2.891 6.584 1.00 84.81 501 LEU A O 1
ATOM 3962 N N . THR A 1 502 ? -9.480 -4.857 5.694 1.00 83.88 502 THR A N 1
ATOM 3963 C CA . THR A 1 502 ? -8.932 -5.685 6.774 1.00 83.88 502 THR A CA 1
ATOM 3964 C C . THR A 1 502 ? -8.607 -7.080 6.242 1.00 83.88 502 THR A C 1
ATOM 3966 O O . THR A 1 502 ? -9.224 -7.538 5.281 1.00 83.88 502 THR A O 1
ATOM 3969 N N . VAL A 1 503 ? -7.629 -7.767 6.826 1.00 81.94 503 VAL A N 1
ATOM 3970 C CA . VAL A 1 503 ? -7.170 -9.084 6.370 1.00 81.94 503 VAL A CA 1
ATOM 3971 C C . VAL A 1 503 ? -7.039 -10.026 7.549 1.00 81.94 503 VAL A C 1
ATOM 3973 O O . VAL A 1 503 ? -6.727 -9.617 8.665 1.00 81.94 503 VAL A O 1
ATOM 3976 N N . VAL A 1 504 ? -7.257 -11.305 7.276 1.00 78.25 504 VAL A N 1
ATOM 3977 C CA . VAL A 1 504 ? -7.080 -12.399 8.219 1.00 78.25 504 VAL A CA 1
ATOM 3978 C C . VAL A 1 504 ? -6.117 -13.415 7.636 1.00 78.25 504 VAL A C 1
ATOM 3980 O O . VAL A 1 504 ? -6.181 -13.782 6.456 1.00 78.25 504 VAL A O 1
ATOM 3983 N N . GLY A 1 505 ? -5.222 -13.858 8.514 1.00 72.94 505 GLY A N 1
ATOM 3984 C CA . GLY A 1 505 ? -4.120 -14.724 8.171 1.00 72.94 505 GLY A CA 1
ATOM 3985 C C . GLY A 1 505 ? -4.424 -16.197 8.007 1.00 72.94 505 GLY A C 1
ATOM 3986 O O . GLY A 1 505 ? -5.575 -16.616 7.865 1.00 72.94 505 GLY A O 1
ATOM 3987 N N . SER A 1 506 ? -3.350 -16.987 8.015 1.00 67.81 506 SER A N 1
ATOM 3988 C CA . SER A 1 506 ? -3.443 -18.440 8.107 1.00 67.81 506 SER A CA 1
ATOM 3989 C C . SER A 1 506 ? -4.306 -18.834 9.316 1.00 67.81 506 SER A C 1
ATOM 3991 O O . SER A 1 506 ? -4.150 -18.239 10.385 1.00 67.81 506 SER A O 1
ATOM 3993 N N . PRO A 1 507 ? -5.214 -19.815 9.172 1.00 67.50 507 PRO A N 1
ATOM 3994 C CA . PRO A 1 507 ? -5.404 -20.667 7.991 1.00 67.50 507 PRO A CA 1
ATOM 3995 C C . PRO A 1 507 ? -6.423 -20.138 6.967 1.00 67.50 507 PRO A C 1
ATOM 3997 O O . PRO A 1 507 ? -6.600 -20.754 5.920 1.00 67.50 507 PRO A O 1
ATOM 4000 N N . MET A 1 508 ? -7.128 -19.037 7.246 1.00 74.88 508 MET A N 1
ATOM 4001 C CA . MET A 1 508 ? -8.271 -18.605 6.431 1.00 74.88 508 MET A CA 1
ATOM 4002 C C . MET A 1 508 ? -7.879 -17.839 5.168 1.00 74.88 508 MET A C 1
ATOM 4004 O O . MET A 1 508 ? -8.560 -17.992 4.158 1.00 74.88 508 MET A O 1
ATOM 4008 N N . TYR A 1 509 ? -6.815 -17.030 5.210 1.00 81.38 509 TYR A N 1
ATOM 4009 C CA . TYR A 1 509 ? -6.348 -16.215 4.082 1.00 81.38 509 TYR A CA 1
ATOM 4010 C C . TYR A 1 509 ? -7.491 -15.453 3.391 1.00 81.38 509 TYR A C 1
ATOM 4012 O O . TYR A 1 509 ? -7.880 -15.747 2.252 1.00 81.38 509 TYR A O 1
ATOM 4020 N N . ARG A 1 510 ? -8.046 -14.466 4.102 1.00 84.88 510 ARG A N 1
ATOM 4021 C CA . ARG A 1 510 ? -9.151 -13.623 3.617 1.00 84.88 510 ARG A CA 1
ATOM 4022 C C . ARG A 1 510 ? -8.821 -12.148 3.714 1.00 84.88 510 ARG A C 1
ATOM 4024 O O . ARG A 1 510 ? -8.197 -11.718 4.676 1.00 84.88 510 ARG A O 1
ATOM 4031 N N . MET A 1 511 ? -9.304 -11.378 2.749 1.00 88.19 511 MET A N 1
ATOM 4032 C CA . MET A 1 511 ? -9.347 -9.920 2.814 1.00 88.19 511 MET A CA 1
ATOM 4033 C C . MET A 1 511 ? -10.798 -9.461 2.721 1.00 88.19 511 MET A C 1
ATOM 4035 O O . MET A 1 511 ? -11.561 -9.991 1.919 1.00 88.19 511 MET A O 1
ATOM 4039 N N . TYR A 1 512 ? -11.166 -8.464 3.517 1.00 88.19 512 TYR A N 1
ATOM 4040 C CA . TYR A 1 512 ? -12.463 -7.807 3.469 1.00 88.19 512 TYR A CA 1
ATOM 4041 C C . TYR A 1 512 ? -12.276 -6.345 3.110 1.00 88.19 512 TYR A C 1
ATOM 4043 O O . TYR A 1 512 ? -11.397 -5.675 3.645 1.00 88.19 512 TYR A O 1
ATOM 4051 N N . SER A 1 513 ? -13.126 -5.861 2.217 1.00 88.19 513 SER A N 1
ATOM 4052 C CA . SER A 1 513 ? -13.114 -4.478 1.747 1.00 88.19 513 SER A CA 1
ATOM 4053 C C . SER A 1 513 ? -14.520 -3.912 1.766 1.00 88.19 513 SER A C 1
ATOM 4055 O O . SER A 1 513 ? -15.419 -4.582 1.257 1.00 88.19 513 SER A O 1
ATOM 4057 N N . SER A 1 514 ? -14.712 -2.709 2.292 1.00 86.19 514 SER A N 1
ATOM 4058 C CA . SER A 1 514 ? -16.007 -2.026 2.277 1.00 86.19 514 SER A CA 1
ATOM 4059 C C . SER A 1 514 ? -15.990 -0.833 1.331 1.00 86.19 514 SER A C 1
ATOM 4061 O O . SER A 1 514 ? -14.964 -0.171 1.209 1.00 86.19 514 SER A O 1
ATOM 4063 N N . SER A 1 515 ? -17.112 -0.561 0.665 1.00 83.50 515 SER A N 1
ATOM 4064 C CA . SER A 1 515 ? -17.223 0.501 -0.346 1.00 83.50 515 SER A CA 1
ATOM 4065 C C . SER A 1 515 ? -18.339 1.503 -0.027 1.00 83.50 515 SER A C 1
ATOM 4067 O O . SER A 1 515 ? -19.263 1.212 0.744 1.00 83.50 515 SER A O 1
ATOM 4069 N N . GLN A 1 516 ? -18.275 2.685 -0.648 1.00 78.44 516 GLN A N 1
ATOM 4070 C CA . GLN A 1 516 ? -19.387 3.640 -0.712 1.00 78.44 516 GLN A CA 1
ATOM 4071 C C . GLN A 1 516 ? -20.660 3.047 -1.341 1.00 78.44 516 GLN A C 1
ATOM 4073 O O . GLN A 1 516 ? -21.744 3.558 -1.061 1.00 78.44 516 GLN A O 1
ATOM 4078 N N . GLU A 1 517 ? -20.554 1.941 -2.089 1.00 77.00 517 GLU A N 1
ATOM 4079 C CA . GLU A 1 517 ? -21.688 1.115 -2.545 1.00 77.00 517 GLU A CA 1
ATOM 4080 C C . GLU A 1 517 ? -22.552 0.557 -1.405 1.00 77.00 517 GLU A C 1
ATOM 4082 O O . GLU A 1 517 ? -23.690 0.143 -1.633 1.00 77.00 517 GLU A O 1
ATOM 4087 N N . GLY A 1 518 ? -22.008 0.496 -0.186 1.00 74.75 518 GLY A N 1
ATOM 4088 C CA . GLY A 1 518 ? -22.684 -0.080 0.974 1.00 74.75 518 GLY A CA 1
ATOM 4089 C C . GLY A 1 518 ? -22.527 -1.587 1.123 1.00 74.75 518 GLY A C 1
ATOM 4090 O O . GLY A 1 518 ? -23.147 -2.179 2.011 1.00 74.75 518 GLY A O 1
ATOM 4091 N N . ASP A 1 519 ? -21.700 -2.213 0.287 1.00 81.19 519 ASP A N 1
ATOM 4092 C CA . ASP A 1 519 ? -21.362 -3.624 0.397 1.00 81.19 519 ASP A CA 1
ATOM 4093 C C . ASP A 1 519 ? -19.987 -3.856 1.044 1.00 81.19 519 ASP A C 1
ATOM 4095 O O . ASP A 1 519 ? -19.147 -2.958 1.173 1.00 81.19 519 ASP A O 1
ATOM 4099 N N . ILE A 1 520 ? -19.789 -5.086 1.522 1.00 87.75 520 ILE A N 1
ATOM 4100 C CA . ILE A 1 520 ? -18.491 -5.583 1.971 1.00 87.75 520 ILE A CA 1
ATOM 4101 C C . ILE A 1 520 ? -18.156 -6.784 1.102 1.00 87.75 520 ILE A C 1
ATOM 4103 O O . ILE A 1 520 ? -18.934 -7.731 1.001 1.00 87.75 520 ILE A O 1
ATOM 4107 N N . ARG A 1 521 ? -16.985 -6.777 0.485 1.00 88.44 521 ARG A N 1
ATOM 4108 C CA . ARG A 1 521 ? -16.510 -7.878 -0.354 1.00 88.44 521 ARG A CA 1
ATOM 4109 C C . ARG A 1 521 ? -15.465 -8.693 0.372 1.00 88.44 521 ARG A C 1
ATOM 4111 O O . ARG A 1 521 ? -14.560 -8.124 0.976 1.00 88.44 521 ARG A O 1
ATOM 4118 N N . GLU A 1 522 ? -15.612 -10.010 0.296 1.00 90.25 522 GLU A N 1
ATOM 4119 C CA . GLU A 1 522 ? -14.648 -10.986 0.793 1.00 90.25 522 GLU A CA 1
ATOM 4120 C C . GLU A 1 522 ? -13.827 -11.529 -0.376 1.00 90.25 522 GLU A C 1
ATOM 4122 O O . GLU A 1 522 ? -14.375 -12.056 -1.345 1.00 90.25 522 GLU A O 1
ATOM 4127 N N . TRP A 1 523 ? -12.509 -11.446 -0.256 1.00 88.94 523 TRP A N 1
ATOM 4128 C CA . TRP A 1 523 ? -11.552 -11.884 -1.260 1.00 88.94 523 TRP A CA 1
ATOM 4129 C C . TRP A 1 523 ? -10.713 -13.039 -0.732 1.00 88.94 523 TRP A C 1
ATOM 4131 O O . TRP A 1 523 ? -10.288 -13.041 0.429 1.00 88.94 523 TRP A O 1
ATOM 4141 N N . ASN A 1 524 ? -10.432 -14.007 -1.601 1.00 85.50 524 ASN A N 1
ATOM 4142 C CA . ASN A 1 524 ? -9.434 -15.021 -1.313 1.00 85.50 524 ASN A CA 1
ATOM 4143 C C . ASN A 1 524 ? -8.038 -14.433 -1.514 1.00 85.50 524 ASN A C 1
ATOM 4145 O O . ASN A 1 524 ? -7.717 -13.954 -2.604 1.00 85.50 524 ASN A O 1
ATOM 4149 N N . ILE A 1 525 ? -7.213 -14.517 -0.472 1.00 82.94 525 ILE A N 1
ATOM 4150 C CA . ILE A 1 525 ? -5.811 -14.108 -0.520 1.00 82.94 525 ILE A CA 1
ATOM 4151 C C . ILE A 1 525 ? -4.841 -15.273 -0.286 1.00 82.94 525 ILE A C 1
ATOM 4153 O O . ILE A 1 525 ? -3.654 -15.041 -0.058 1.00 82.94 525 ILE A O 1
ATOM 4157 N N . SER A 1 526 ? -5.296 -16.528 -0.374 1.00 77.88 526 SER A N 1
ATOM 4158 C CA . SER A 1 526 ? -4.406 -17.691 -0.290 1.00 77.88 526 SER A CA 1
ATOM 4159 C C . SER A 1 526 ? -3.357 -17.635 -1.397 1.00 77.88 526 SER A C 1
ATOM 4161 O O . SER A 1 526 ? -3.659 -17.203 -2.512 1.00 77.88 526 SER A O 1
ATOM 4163 N N . LYS A 1 527 ? -2.131 -18.077 -1.109 1.00 67.06 527 LYS A N 1
ATOM 4164 C CA . LYS A 1 527 ? -1.161 -18.390 -2.163 1.00 67.06 527 LYS A CA 1
ATOM 4165 C C . LYS A 1 527 ? -1.762 -19.543 -2.970 1.00 67.06 527 LYS A C 1
ATOM 4167 O O . LYS A 1 527 ? -2.031 -20.592 -2.391 1.00 67.06 527 LYS A O 1
ATOM 4172 N N . GLU A 1 528 ? -2.083 -19.319 -4.241 1.00 50.75 528 GLU A N 1
ATOM 4173 C CA . GLU A 1 528 ? -2.382 -20.435 -5.143 1.00 50.75 528 GLU A CA 1
ATOM 4174 C C . GLU A 1 528 ? -1.140 -21.345 -5.150 1.00 50.75 528 GLU A C 1
ATOM 4176 O O . GLU A 1 528 ? -0.016 -20.839 -5.204 1.00 50.75 528 GLU A O 1
ATOM 4181 N N . ILE A 1 529 ? -1.352 -22.646 -4.923 1.00 30.50 529 ILE A N 1
ATOM 4182 C CA . ILE A 1 529 ? -0.299 -23.673 -4.835 1.00 30.50 529 ILE A CA 1
ATOM 4183 C C . ILE A 1 529 ? 0.129 -24.076 -6.237 1.00 30.50 529 ILE A C 1
ATOM 4185 O O . ILE A 1 529 ? -0.789 -24.328 -7.051 1.00 30.50 529 ILE A O 1
#

Solvent-accessible surface area (backbone atoms only — not comparable to full-atom values): 28855 Å² total; per-residue (Å²): 144,74,90,85,63,69,79,75,83,72,83,41,71,47,20,34,26,45,48,65,62,74,59,76,68,55,37,53,43,56,47,51,49,32,54,54,46,47,74,38,65,44,77,39,93,80,82,47,77,65,44,66,32,46,43,45,44,49,78,50,32,52,54,95,92,56,57,69,69,58,13,37,50,54,40,55,73,38,20,31,35,36,35,37,51,42,39,70,79,60,50,61,62,61,52,44,17,67,83,39,66,46,69,66,60,48,51,48,57,53,48,53,54,40,24,50,71,72,66,32,48,71,34,39,35,38,38,39,52,60,49,101,85,68,50,80,38,74,64,82,66,49,96,89,65,51,58,82,71,29,48,89,41,56,56,52,31,88,86,58,84,72,93,56,25,46,22,53,51,52,41,53,55,74,67,44,47,45,47,76,36,57,86,84,48,61,76,70,52,50,62,54,55,47,50,69,50,64,60,65,61,43,64,41,44,74,73,51,75,39,56,78,77,78,69,66,98,80,54,86,49,71,82,39,26,32,33,51,39,59,48,71,45,86,94,45,78,51,38,40,38,30,42,32,31,54,36,93,52,37,33,32,35,37,34,29,32,59,82,83,51,42,76,74,45,75,39,78,50,96,56,30,63,44,53,70,56,25,62,33,66,38,93,83,63,47,35,38,38,37,26,17,45,70,18,32,36,41,33,30,34,61,84,82,61,42,76,77,46,77,46,81,41,96,66,50,47,31,40,28,47,47,73,40,66,87,73,65,46,36,34,39,38,21,14,42,85,25,34,38,33,26,34,52,91,77,72,42,79,74,49,66,37,70,78,91,72,93,72,96,66,64,53,30,20,45,19,62,30,63,40,100,61,35,38,36,33,25,21,36,85,81,16,34,37,38,32,27,35,60,90,77,49,41,78,75,48,72,47,84,84,58,92,40,38,23,53,26,48,34,52,45,40,85,90,73,32,34,33,40,37,25,38,52,49,33,35,38,33,31,33,64,83,83,65,41,72,70,48,53,45,57,50,52,72,75,75,72,73,89,86,56,96,40,63,24,40,56,37,64,53,74,73,50,90,50,36,39,39,37,36,14,60,82,23,32,38,37,31,26,33,63,87,78,68,41,77,52,30,37,36,75,77,56,90,40,52,53,45,25,45,43,75,46,30,83,93,72,24,35,35,39,38,18,16,65,78,32,38,34,39,36,30,51,61,61,79,85,128

Nearest PDB structures (foldseek):
  7qiz-assembly1_YA  TM=7.731E-01  e=2.213E-15  Solanum lycopersicum
  6vyc-assembly2_B  TM=7.357E-01  e=1.639E-13  Homo sapiens
  5emk-assembly1_B  TM=7.706E-01  e=1.166E-10  Homo sapiens
  8g1u-assembly1_N  TM=7.437E-01  e=7.318E-09  Homo sapiens
  6zqb-assembly1_CH  TM=5.852E-01  e=2.261E-10  Saccharomyces cerevisiae S288C

Foldseek 3Di:
DLPDDELPDDQDLQEEEEQFDDDDPRNVLSVVLQVVQQVDWFDDPPPDDTHGRHYDYLVRHDDVPDDSVNSLVSNLVNYQEYEYEDEPVRCVCLQCQQPPPDPSLLSLLVQLVVQLVVRHHYAYEYEWDADPVRHTDWPLVRPPDDLVSHDQAPGPHPPRDDPGHSSRSVVVNVQDFYAIDHSVCSVLVNVVSNCSSVVCLPAFFFPDWQFAPDDPPPDPQLLFKFWFEWDADQVDNQWIWTFIDRPQQATWIFIARNVVSYGPDIQGDPGRRWGFQYWDQFPVNQKIWTFTFQQKIWIARNVVSDTPDIARDHDGGFQDWDFDDVNRQWIWTWALQAIWIAGPVVRDTDDGQGDPDDDDGRFTQNEWEDADQWIWTWGQPQRKIWIAGNVVSDTDDIQPDGPHGFNYKYADYPPQQWIWTDGQQWIWIARNVVSGTRGIGGQDRNNDDPPDPKGWPADADDDDDQKGWTHTSCRKIWIAHNVSRDTNHIHDDDPADWNDKDFHYPPQQWIWIIGSSNMIIITHRDDDD

Organism: NCBI:txid1806994

Secondary structure (DSSP, 8-state):
--TT----S---TTEEEEEE--STHHHHHHHHHHHHHHT-EE--TTSPPPEEPEEEEGGGGPPTT--HHHHHHHHHHT-SEEEEEE-HHHHGGGGGTTTS--HHHHHHHHHHHHHHTTS-EEEEEEEPEE-TTS-EE--SS-TT--GGGS-SS----TT---SS-HHHHHHHHHHS--EEE-TT-GGGHHHHHHHHHH---EEPEEEEEE-PPPPPTT-GGGGGEEEEEEE--SS-TTEEEEEEEESSS-EEEEEEETTTTEEEEEEEPSSTTSPEEEEEE-TTSSEEEEEEGGGEEEEEETTTTEEEEEEE-SSS-EEEEEEETTTT-EEEEEETTEEEEEETTTTEEEEEE-----SS----EEEEEEETTEEEEEESSS--EEEEETTTTEEEEEE---SS---EEEEE-TTT-EEEEEETTEEEEEETTT--EEEEEE-SPTT--TTS-----B-----STTEEEEE-TTS-EEEEETTT--EEEEE---SS-EEEEEEE-TTT-EEEEEETTS-EEEEE-----

Sequence (529 aa):
MLSGWECKRGYSKHHVFISYRARGANRENARNLAEYLNQQTLGGIDGSPSVKIHCYLDQLCLVDGANFVTGFQNGLVSSRVVLLYITSDSLHQLKLADQQPDNMLLEWEQALKRATDGNLSVFPLFVGSKDSKGNFEPFSSFPGILAADYPDTKHRHPSSNTDQTIRQTVKNVFEMQGCFLDPGEWDVVLPYVKSFLLESNTKGMLLRTLRNPPNPPNSKDIQNQRAWCLRLPTSNPSKLYTATSVGIDKHFIAEWDLVSGAIARKFQVPDPTNSINDMALGNDETRLFVGQDYGQFIEIDLNSGRIVKRVDTYTGFVHGVFPVGQPVHHLYTGGEKGGLEWQWSTGKQTKKFVYPGNGREANIFHSAALSMDKMYAGTFEAGEIIEWDIATAKVTRTFKDSWGTIDDIVVLGAPANLLYAGQRSRVVEWDLTTGTRKRIFNVQEPGYSLDRRENVYLAVLGPPDNRLYAVSGDHIIKEWSLDNGLLVRTFVGHSEDILALTVVGSPMYRMYSSSQEGDIREWNISKEI

Mean predicted aligned error: 14.01 Å